Protein AF-0000000084991051 (afdb_homodimer)

pLDDT: mean 93.91, std 13.19, range [33.31, 98.94]

Organism: Thermoproteus tenax (strain ATCC 35583 / DSM 2078 / JCM 9277 / NBRC 100435 / Kra 1) (NCBI:txid768679)

Solvent-accessible surface area (backbone atoms only — not comparable to full-atom values): 22513 Å² total; per-residue (Å²): 96,40,31,24,34,17,31,16,27,30,29,51,20,26,82,34,38,55,41,51,52,26,28,54,52,11,40,52,47,30,50,55,46,16,62,75,68,70,26,50,62,52,76,53,41,42,68,21,35,40,66,46,38,60,89,34,76,77,24,26,37,24,56,55,68,53,34,47,55,41,52,47,30,48,51,55,21,44,50,75,74,22,69,28,41,37,34,27,29,34,35,77,73,41,43,68,59,42,45,52,50,27,49,54,47,20,74,73,73,42,77,36,50,45,65,41,51,49,71,80,50,39,92,67,65,30,43,47,10,21,51,46,50,7,35,40,37,47,74,70,48,74,66,73,44,78,67,88,57,72,47,74,25,49,54,53,87,45,53,89,80,40,41,43,70,81,44,19,91,64,50,27,23,19,43,29,35,58,89,61,48,34,46,67,58,7,42,54,49,47,51,41,26,48,52,47,50,44,51,53,49,49,52,50,54,54,55,34,51,54,48,50,52,42,49,52,52,46,52,53,51,55,55,56,59,63,74,99,95,40,32,24,35,16,32,16,28,29,28,51,21,26,81,33,38,54,39,51,53,26,27,54,52,14,39,52,46,30,49,54,45,16,63,76,69,70,27,48,62,53,77,55,42,41,67,20,36,41,67,47,38,60,90,35,78,78,24,26,38,25,56,56,68,53,35,48,53,43,52,47,31,48,53,55,21,44,51,74,72,21,70,29,41,35,35,27,29,34,35,78,73,41,41,67,59,42,46,52,50,28,49,53,47,20,73,72,75,43,78,35,51,44,65,41,51,50,71,80,50,38,92,67,66,30,43,47,9,21,50,46,51,7,34,42,38,46,75,70,48,74,64,74,43,78,67,89,56,72,48,72,25,49,55,53,86,45,52,87,81,39,42,42,71,80,45,18,91,64,52,27,24,19,42,28,34,58,90,62,46,34,47,68,60,8,41,55,51,46,50,43,25,48,51,45,49,43,50,53,49,50,52,52,55,54,54,36,51,54,48,51,51,45,49,52,50,47,51,51,50,54,56,56,62,62,73,100

Secondary structure (DSSP, 8-state):
-EEEEEE--B--BTBTS-TTHHHHHHHHHHHHHHHHHTPEEPPPB-----GGGTTSTT-BPPPHHHHHHHHHHHHHHHHTT-SEEEEEE--GGGHHHHHHHHHHHHHHH-S-EEEEEGGGSS----BSSHHHHHHHHHTT---SS---S-EEES-GGGTTTS-HHHH-SSS-BEEE-GGG--HHHHHHHHHHHHHHHHHHHHHHHHHHHHHHHHHHHHHHHHHHHHT-/-EEEEEE--B--BTBTS-TTHHHHHHHHHHHHHHHHHTPEEPPPB-----GGGTTSTT-BPPPHHHHHHHHHHHHHHHHTT-SEEEEEE--GGGHHHHHHHHHHHHHHH-S-EEEEEGGGSS----BSSHHHHHHHHHTT---SS---S-EEES-GGGTTTS-HHHH-SSS-BEEE-GGG--HHHHHHHHHHHHHHHHHHHHHHHHHHHHHHHHHHHHHHHHHHHHT-

Radius of gyration: 23.85 Å; Cα contacts (8 Å, |Δi|>4): 937; chains: 2; bounding box: 91×62×49 Å

InterPro domains:
  IPR003785 Creatininase/formamide hydrolase [PF02633] (3-198)
  IPR003785 Creatininase/formamide hydrolase [PTHR35005] (3-206)
  IPR024087 Creatininase-like superfamily [G3DSA:3.40.50.10310] (2-204)
  IPR024087 Creatininase-like superfamily [SSF102215] (3-199)

Nearest PDB structures (foldseek):
  3no4-assembly1_B  TM=7.642E-01  e=1.489E-10  Nostoc punctiforme PCC 73102
  3a6f-assembly1_D  TM=7.897E-01  e=6.319E-10  Pseudomonas putida
  3a6j-assembly1_E  TM=7.795E-01  e=9.213E-10  Pseudomonas putida
  3a6g-assembly1_C  TM=7.690E-01  e=2.518E-09  Pseudomonas putida
  3a6g-assembly1_B  TM=7.651E-01  e=3.671E-09  Pseudomonas putida

Sequence (456 aa):
MDCVIPMGSFEQHGPFLPPTVDTEIATHVAKRIGGSLGARVLEPVWYSCSHEHIDFPPTISVPCETFADYAKAVIKGALKWCERVLVVAGHGGIADIGNAVASQLNYELGPRVLWINIWSLAPVRDHAGSDEASIYLAIGGRMTAVPDKRICEGDVHLMRYLRTSWMSKSGIVGCIDPAEISEERGRSLLETIVYKALEKANTFLTATREIGGAQHNATQVDRVQRVDMDCVIPMGSFEQHGPFLPPTVDTEIATHVAKRIGGSLGARVLEPVWYSCSHEHIDFPPTISVPCETFADYAKAVIKGALKWCERVLVVAGHGGIADIGNAVASQLNYELGPRVLWINIWSLAPVRDHAGSDEASIYLAIGGRMTAVPDKRICEGDVHLMRYLRTSWMSKSGIVGCIDPAEISEERGRSLLETIVYKALEKANTFLTATREIGGAQHNATQVDRVQRVD

Foldseek 3Di:
DEEEEEEEAQADQFDWAHSQLLRLLLQLLSVLLCVVVVHHYDYYHYHEADVLRVVDPPGHHDPHVVRLVVVLVVLVVVVVPHVAYEYRGRYPQCQVSQVVSQVVCCVVPNLRYHYDDLPVQFPDFKGSAQQSQLLCVLSVHGIPDQDPAKDEWAGPVCSNPHRQVVIDPRSIHGMHGNVRHHNVSSVVRSVSSSVSSNVVVVVSVVVRVVVVVVVVVVVVVVVVVVVD/DEEEEEEEAQADQFDWAHSQLLRLLLQLLSVLLCVVVVHHYDYYHYHEADVLRVVDPPGHHDPHVVRLVVVLVVLVVVVVPHVAYEYRGRYPQCQVSQVVSQVVCCVVPNLRYHYDDLPVQFPDFKGSAQQSQLLCVLSVHGIPDQDPAKDEWAGPVCSNPHRQVVIDPRSIHGMHGNVRHHNVSSVVRSVSSSVSSNVVVVVSVVVRVVVVVVVVVVVVVVVVVVVD

Structure (mmCIF, N/CA/C/O backbone):
data_AF-0000000084991051-model_v1
#
loop_
_entity.id
_entity.type
_entity.pdbx_description
1 polymer 'Amidase related protein'
#
loop_
_atom_site.group_PDB
_atom_site.id
_atom_site.type_symbol
_atom_site.label_atom_id
_atom_site.label_alt_id
_atom_site.label_comp_id
_atom_site.label_asym_id
_atom_site.label_entity_id
_atom_site.label_seq_id
_atom_site.pdbx_PDB_ins_code
_atom_site.Cartn_x
_atom_site.Cartn_y
_atom_site.Cartn_z
_atom_site.occupancy
_atom_site.B_iso_or_equiv
_atom_site.auth_seq_id
_atom_site.auth_comp_id
_atom_site.auth_asym_id
_atom_site.auth_atom_id
_atom_site.pdbx_PDB_model_num
ATOM 1 N N . MET A 1 1 ? 22.219 5.344 0.587 1 94 1 MET A N 1
ATOM 2 C CA . MET A 1 1 ? 21.406 4.262 1.113 1 94 1 MET A CA 1
ATOM 3 C C . MET A 1 1 ? 20.516 3.674 0.021 1 94 1 MET A C 1
ATOM 5 O O . MET A 1 1 ? 20.016 4.402 -0.841 1 94 1 MET A O 1
ATOM 9 N N . ASP A 1 2 ? 20.438 2.338 -0.089 1 97.75 2 ASP A N 1
ATOM 10 C CA . ASP A 1 2 ? 19.547 1.679 -1.036 1 97.75 2 ASP A CA 1
ATOM 11 C C . ASP A 1 2 ? 18.188 1.381 -0.398 1 97.75 2 ASP A C 1
ATOM 13 O O . ASP A 1 2 ? 18.078 1.313 0.828 1 97.75 2 ASP A O 1
ATOM 17 N N . CYS A 1 3 ? 17.172 1.351 -1.208 1 98.75 3 CYS A N 1
ATOM 18 C CA . CYS A 1 3 ? 15.828 1.046 -0.719 1 98.75 3 CYS A CA 1
ATOM 19 C C . CYS A 1 3 ? 15.258 -0.18 -1.421 1 98.75 3 CYS A C 1
ATOM 21 O O . CYS A 1 3 ? 15.633 -0.478 -2.559 1 98.75 3 CYS A O 1
ATOM 23 N N . VAL A 1 4 ? 14.438 -0.909 -0.71 1 98.94 4 VAL A N 1
ATOM 24 C CA . VAL A 1 4 ? 13.695 -2.039 -1.25 1 98.94 4 VAL A CA 1
ATOM 25 C C . VAL A 1 4 ? 12.195 -1.775 -1.125 1 98.94 4 VAL A C 1
ATOM 27 O O . VAL A 1 4 ? 11.719 -1.349 -0.07 1 98.94 4 VAL A O 1
ATOM 30 N N . ILE A 1 5 ? 11.461 -1.942 -2.176 1 98.94 5 ILE A N 1
ATOM 31 C CA . ILE A 1 5 ? 10.016 -1.74 -2.158 1 98.94 5 ILE A CA 1
ATOM 32 C C . ILE A 1 5 ? 9.312 -3.039 -2.541 1 98.94 5 ILE A C 1
ATOM 34 O O . ILE A 1 5 ? 9.469 -3.531 -3.66 1 98.94 5 ILE A O 1
ATOM 38 N N . PRO A 1 6 ? 8.508 -3.635 -1.67 1 98.94 6 PRO A N 1
ATOM 39 C CA . PRO A 1 6 ? 7.688 -4.781 -2.066 1 98.94 6 PRO A CA 1
ATOM 40 C C . PRO A 1 6 ? 6.438 -4.371 -2.846 1 98.94 6 PRO A C 1
ATOM 42 O O . PRO A 1 6 ? 5.75 -3.42 -2.459 1 98.94 6 PRO A O 1
ATOM 45 N N . MET A 1 7 ? 6.203 -4.996 -3.943 1 98.94 7 MET A N 1
ATOM 46 C CA . MET A 1 7 ? 4.98 -4.793 -4.719 1 98.94 7 MET A CA 1
ATOM 47 C C . MET A 1 7 ? 4.301 -6.125 -5.02 1 98.94 7 MET A C 1
ATOM 49 O O . MET A 1 7 ? 4.91 -7.016 -5.617 1 98.94 7 MET A O 1
ATOM 53 N N . GLY A 1 8 ? 3.127 -6.277 -4.547 1 98.81 8 GLY A N 1
ATOM 54 C CA . GLY A 1 8 ? 2.334 -7.465 -4.828 1 98.81 8 GLY A CA 1
ATOM 55 C C . GLY A 1 8 ? 1.052 -7.16 -5.578 1 98.81 8 GLY A C 1
ATOM 56 O O . GLY A 1 8 ? 1.057 -6.391 -6.543 1 98.81 8 GLY A O 1
ATOM 57 N N . SER A 1 9 ? 0.025 -7.883 -5.242 1 98.75 9 SER A N 1
ATOM 58 C CA . SER A 1 9 ? -1.324 -7.711 -5.773 1 98.75 9 SER A CA 1
ATOM 59 C C . SER A 1 9 ? -2.377 -8.156 -4.762 1 98.75 9 SER A C 1
ATOM 61 O O . SER A 1 9 ? -2.129 -9.062 -3.959 1 98.75 9 SER A O 1
ATOM 63 N N . PHE A 1 10 ? -3.473 -7.418 -4.711 1 98.88 10 PHE A N 1
ATOM 64 C CA . PHE A 1 10 ? -4.668 -7.891 -4.027 1 98.88 10 PHE A CA 1
ATOM 65 C C . PHE A 1 10 ? -5.574 -8.664 -4.98 1 98.88 10 PHE A C 1
ATOM 67 O O . PHE A 1 10 ? -6.316 -8.062 -5.758 1 98.88 10 PHE A O 1
ATOM 74 N N . GLU A 1 11 ? -5.535 -10.008 -4.934 1 98.75 11 GLU A N 1
ATOM 75 C CA . GLU A 1 11 ? -6.215 -10.82 -5.938 1 98.75 11 GLU A CA 1
ATOM 76 C C . GLU A 1 11 ? -6.574 -12.195 -5.383 1 98.75 11 GLU A C 1
ATOM 78 O O . GLU A 1 11 ? -6.102 -12.578 -4.309 1 98.75 11 GLU A O 1
ATOM 83 N N . GLN A 1 12 ? -7.352 -12.906 -6.172 1 98.5 12 GLN A N 1
ATOM 84 C CA . GLN A 1 12 ? -7.758 -14.258 -5.789 1 98.5 12 GLN A CA 1
ATOM 85 C C . GLN A 1 12 ? -6.559 -15.195 -5.719 1 98.5 12 GLN A C 1
ATOM 87 O O . GLN A 1 12 ? -5.625 -15.078 -6.512 1 98.5 12 GLN A O 1
ATOM 92 N N . HIS A 1 13 ? -6.59 -16.156 -4.766 1 98.44 13 HIS A N 1
ATOM 93 C CA . HIS A 1 13 ? -5.633 -17.25 -4.648 1 98.44 13 HIS A CA 1
ATOM 94 C C . HIS A 1 13 ? -6.328 -18.547 -4.266 1 98.44 13 HIS A C 1
ATOM 96 O O . HIS A 1 13 ? -5.891 -19.25 -3.346 1 98.44 13 HIS A O 1
ATOM 102 N N . GLY A 1 14 ? -7.375 -18.828 -5.07 1 97.94 14 GLY A N 1
ATOM 103 C CA . GLY A 1 14 ? -8.156 -20.031 -4.777 1 97.94 14 GLY A CA 1
ATOM 104 C C . GLY A 1 14 ? -8.867 -19.953 -3.439 1 97.94 14 GLY A C 1
ATOM 105 O O . GLY A 1 14 ? -8.898 -18.906 -2.797 1 97.94 14 GLY A O 1
ATOM 106 N N . PRO A 1 15 ? -9.422 -21.125 -3.045 1 97.25 15 PRO A N 1
ATOM 107 C CA . PRO A 1 15 ? -10.266 -21.125 -1.847 1 97.25 15 PRO A CA 1
ATOM 108 C C . PRO A 1 15 ? -9.453 -21.156 -0.554 1 97.25 15 PRO A C 1
ATOM 110 O O . PRO A 1 15 ? -10.008 -20.969 0.532 1 97.25 15 PRO A O 1
ATOM 113 N N . PHE A 1 16 ? -8.141 -21.266 -0.662 1 98.25 16 PHE A N 1
ATOM 114 C CA . PHE A 1 16 ? -7.438 -21.672 0.548 1 98.25 16 PHE A CA 1
ATOM 115 C C . PHE A 1 16 ? -6.434 -20.609 0.981 1 98.25 16 PHE A C 1
ATOM 117 O O . PHE A 1 16 ? -5.812 -20.734 2.041 1 98.25 16 PHE A O 1
ATOM 124 N N . LEU A 1 17 ? -6.227 -19.594 0.187 1 98.62 17 LEU A N 1
ATOM 125 C CA . LEU A 1 17 ? -5.27 -18.531 0.494 1 98.62 17 LEU A CA 1
ATOM 126 C C . LEU A 1 17 ? -5.938 -17.172 0.432 1 98.62 17 LEU A C 1
ATOM 128 O O . LEU A 1 17 ? -6.887 -16.969 -0.327 1 98.62 17 LEU A O 1
ATOM 132 N N . PRO A 1 18 ? -5.504 -16.219 1.252 1 98.56 18 PRO A N 1
ATOM 133 C CA . PRO A 1 18 ? -6.086 -14.875 1.228 1 98.56 18 PRO A CA 1
ATOM 134 C C . PRO A 1 18 ? -5.66 -14.07 0.002 1 98.56 18 PRO A C 1
ATOM 136 O O . PRO A 1 18 ? -4.691 -14.438 -0.673 1 98.56 18 PRO A O 1
ATOM 139 N N . PRO A 1 19 ? -6.371 -13.039 -0.295 1 98.62 19 PRO A N 1
ATOM 140 C CA . PRO A 1 19 ? -6.035 -12.234 -1.472 1 98.62 19 PRO A CA 1
ATOM 141 C C . PRO A 1 19 ? -4.758 -11.414 -1.284 1 98.62 19 PRO A C 1
ATOM 143 O O . PRO A 1 19 ? -4.309 -10.742 -2.215 1 98.62 19 PRO A O 1
ATOM 146 N N . THR A 1 20 ? -4.109 -11.445 -0.121 1 98.75 20 THR A N 1
ATOM 147 C CA . THR A 1 20 ? -2.971 -10.602 0.224 1 98.75 20 THR A CA 1
ATOM 148 C C . THR A 1 20 ? -1.661 -11.375 0.07 1 98.75 20 THR A C 1
ATOM 150 O O . THR A 1 20 ? -0.581 -10.82 0.29 1 98.75 20 THR A O 1
ATOM 153 N N . VAL A 1 21 ? -1.669 -12.625 -0.319 1 98.62 21 VAL A N 1
ATOM 154 C CA . VAL A 1 21 ? -0.538 -13.539 -0.233 1 98.62 21 VAL A CA 1
ATOM 155 C C . VAL A 1 21 ? 0.633 -13 -1.048 1 98.62 21 VAL A C 1
ATOM 157 O O . VAL A 1 21 ? 1.786 -13.07 -0.617 1 98.62 21 VAL A O 1
ATOM 160 N N . ASP A 1 22 ? 0.361 -12.383 -2.221 1 98.81 22 ASP A N 1
ATOM 161 C CA . ASP A 1 22 ? 1.426 -11.875 -3.08 1 98.81 22 ASP A CA 1
ATOM 162 C C . ASP A 1 22 ? 2.279 -10.844 -2.342 1 98.81 22 ASP A C 1
ATOM 164 O O . ASP A 1 22 ? 3.51 -10.93 -2.346 1 98.81 22 ASP A O 1
ATOM 168 N N . THR A 1 23 ? 1.608 -9.875 -1.76 1 98.94 23 THR A N 1
ATOM 169 C CA . THR A 1 23 ? 2.297 -8.758 -1.131 1 98.94 23 THR A CA 1
ATOM 170 C C . THR A 1 23 ? 2.949 -9.188 0.179 1 98.94 23 THR A C 1
ATOM 172 O O . THR A 1 23 ? 4.027 -8.703 0.531 1 98.94 23 THR A O 1
ATOM 175 N N . GLU A 1 24 ? 2.299 -10.102 0.906 1 98.94 24 GLU A N 1
ATOM 176 C CA . GLU A 1 24 ? 2.883 -10.602 2.146 1 98.94 24 GLU A CA 1
ATOM 177 C C . GLU A 1 24 ? 4.188 -11.352 1.881 1 98.94 24 GLU A C 1
ATOM 179 O O . GLU A 1 24 ? 5.176 -11.156 2.588 1 98.94 24 GLU A O 1
ATOM 184 N N . ILE A 1 25 ? 4.188 -12.188 0.844 1 98.94 25 ILE A N 1
ATOM 185 C CA . ILE A 1 25 ? 5.395 -12.922 0.489 1 98.94 25 ILE A CA 1
ATOM 186 C C . ILE A 1 25 ? 6.465 -11.945 0.001 1 98.94 25 ILE A C 1
ATOM 188 O O . ILE A 1 25 ? 7.625 -12.031 0.417 1 98.94 25 ILE A O 1
ATOM 192 N N . ALA A 1 26 ? 6.098 -11 -0.855 1 98.94 26 ALA A N 1
ATOM 193 C CA . ALA A 1 26 ? 7.035 -9.992 -1.354 1 98.94 26 ALA A CA 1
ATOM 194 C C . ALA A 1 26 ? 7.656 -9.203 -0.207 1 98.94 26 ALA A C 1
ATOM 196 O O . ALA A 1 26 ? 8.852 -8.914 -0.219 1 98.94 26 ALA A O 1
ATOM 197 N N . THR A 1 27 ? 6.832 -8.812 0.735 1 98.94 27 THR A N 1
ATOM 198 C CA . THR A 1 27 ? 7.293 -8.039 1.881 1 98.94 27 THR A CA 1
ATOM 199 C C . THR A 1 27 ? 8.297 -8.836 2.707 1 98.94 27 THR A C 1
ATOM 201 O O . THR A 1 27 ? 9.328 -8.305 3.123 1 98.94 27 THR A O 1
ATOM 204 N N . HIS A 1 28 ? 8 -10.109 2.922 1 98.94 28 HIS A N 1
ATOM 205 C CA . HIS A 1 28 ? 8.922 -10.977 3.654 1 98.94 28 HIS A CA 1
ATOM 206 C C . HIS A 1 28 ? 10.266 -11.07 2.943 1 98.94 28 HIS A C 1
ATOM 208 O O . HIS A 1 28 ? 11.32 -10.914 3.57 1 98.94 28 HIS A O 1
ATOM 214 N N . VAL A 1 29 ? 10.227 -11.305 1.674 1 98.94 29 VAL A N 1
ATOM 215 C CA . VAL A 1 29 ? 11.445 -11.414 0.881 1 98.94 29 VAL A CA 1
ATOM 216 C C . VAL A 1 29 ? 12.203 -10.086 0.915 1 98.94 29 VAL A C 1
ATOM 218 O O . VAL A 1 29 ? 13.422 -10.062 1.073 1 98.94 29 VAL A O 1
ATOM 221 N N . ALA A 1 30 ? 11.516 -8.969 0.75 1 98.94 30 ALA A N 1
ATOM 222 C CA . ALA A 1 30 ? 12.109 -7.641 0.792 1 98.94 30 ALA A CA 1
ATOM 223 C C . ALA A 1 30 ? 12.828 -7.402 2.117 1 98.94 30 ALA A C 1
ATOM 225 O O . ALA A 1 30 ? 13.938 -6.855 2.143 1 98.94 30 ALA A O 1
ATOM 226 N N . LYS A 1 31 ? 12.195 -7.805 3.217 1 98.94 31 LYS A N 1
ATOM 227 C CA . LYS A 1 31 ? 12.797 -7.625 4.535 1 98.94 31 LYS A CA 1
ATOM 228 C C . LYS A 1 31 ? 14.07 -8.445 4.676 1 98.94 31 LYS A C 1
ATOM 230 O O . LYS A 1 31 ? 15.062 -7.977 5.242 1 98.94 31 LYS A O 1
ATOM 235 N N . ARG A 1 32 ? 14.055 -9.672 4.168 1 98.81 32 ARG A N 1
ATOM 236 C CA . ARG A 1 32 ? 15.234 -10.531 4.227 1 98.81 32 ARG A CA 1
ATOM 237 C C . ARG A 1 32 ? 16.375 -9.945 3.404 1 98.81 32 ARG A C 1
ATOM 239 O O . ARG A 1 32 ? 17.516 -9.875 3.877 1 98.81 32 ARG A O 1
ATOM 246 N N . ILE A 1 33 ? 16.078 -9.492 2.217 1 98.38 33 ILE A N 1
ATOM 247 C CA . ILE A 1 33 ? 17.125 -8.977 1.343 1 98.38 33 ILE A CA 1
ATOM 248 C C . ILE A 1 33 ? 17.594 -7.609 1.845 1 98.38 33 ILE A C 1
ATOM 250 O O . ILE A 1 33 ? 18.781 -7.301 1.809 1 98.38 33 ILE A O 1
ATOM 254 N N . GLY A 1 34 ? 16.594 -6.758 2.266 1 98.62 34 GLY A N 1
ATOM 255 C CA . GLY A 1 34 ? 16.953 -5.465 2.834 1 98.62 34 GLY A CA 1
ATOM 256 C C . GLY A 1 34 ? 17.906 -5.578 4.02 1 98.62 34 GLY A C 1
ATOM 257 O O . GLY A 1 34 ? 18.891 -4.844 4.109 1 98.62 34 GLY A O 1
ATOM 258 N N . GLY A 1 35 ? 17.594 -6.516 4.969 1 98.44 35 GLY A N 1
ATOM 259 C CA . GLY A 1 35 ? 18.453 -6.758 6.113 1 98.44 35 GLY A CA 1
ATOM 260 C C . GLY A 1 35 ? 19.859 -7.164 5.727 1 98.44 35 GLY A C 1
ATOM 261 O O . GLY A 1 35 ? 20.828 -6.668 6.293 1 98.44 35 GLY A O 1
ATOM 262 N N . SER A 1 36 ? 20.016 -8.023 4.777 1 98.31 36 SER A N 1
ATOM 263 C CA . SER A 1 36 ? 21.312 -8.523 4.324 1 98.31 36 SER A CA 1
ATOM 264 C C . SER A 1 36 ? 22.125 -7.426 3.643 1 98.31 36 SER A C 1
ATOM 266 O O . SER A 1 36 ? 23.344 -7.406 3.734 1 98.31 36 SER A O 1
ATOM 268 N N . LEU A 1 37 ? 21.438 -6.496 2.967 1 98.06 37 LEU A N 1
ATOM 269 C CA . LEU A 1 37 ? 22.109 -5.484 2.152 1 98.06 37 LEU A CA 1
ATOM 270 C C . LEU A 1 37 ? 22.312 -4.199 2.949 1 98.06 37 LEU A C 1
ATOM 272 O O . LEU A 1 37 ? 23.031 -3.299 2.506 1 98.06 37 LEU A O 1
ATOM 276 N N . GLY A 1 38 ? 21.688 -4.141 4.16 1 98.06 38 GLY A N 1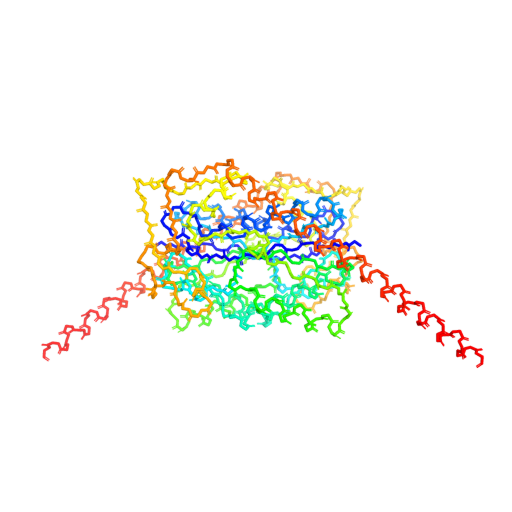
ATOM 277 C CA . GLY A 1 38 ? 21.672 -2.867 4.863 1 98.06 38 GLY A CA 1
ATOM 278 C C . GLY A 1 38 ? 20.812 -1.82 4.176 1 98.06 38 GLY A C 1
ATOM 279 O O . GLY A 1 38 ? 21.109 -0.626 4.238 1 98.06 38 GLY A O 1
ATOM 280 N N . ALA A 1 39 ? 19.812 -2.223 3.375 1 98.5 39 ALA A N 1
ATOM 281 C CA . ALA A 1 39 ? 18.922 -1.34 2.639 1 98.5 39 ALA A CA 1
ATOM 282 C C . ALA A 1 39 ? 17.641 -1.065 3.436 1 98.5 39 ALA A C 1
ATOM 284 O O . ALA A 1 39 ? 17.219 -1.896 4.242 1 98.5 39 ALA A O 1
ATOM 285 N N . ARG A 1 40 ? 17.031 0.082 3.244 1 98.44 40 ARG A N 1
ATOM 286 C CA . ARG A 1 40 ? 15.766 0.422 3.877 1 98.44 40 ARG A CA 1
ATOM 287 C C . ARG A 1 40 ? 14.594 -0.21 3.131 1 98.44 40 ARG A C 1
ATOM 289 O O . ARG A 1 40 ? 14.453 -0.035 1.919 1 98.44 40 ARG A O 1
ATOM 296 N N . VAL A 1 41 ? 13.812 -0.958 3.859 1 98.88 41 VAL A N 1
ATOM 297 C CA . VAL A 1 41 ? 12.609 -1.53 3.268 1 98.88 41 VAL A CA 1
ATOM 298 C C . VAL A 1 41 ? 11.445 -0.55 3.41 1 98.88 41 VAL A C 1
ATOM 300 O O . VAL A 1 41 ? 11.117 -0.125 4.52 1 98.88 41 VAL A O 1
ATOM 303 N N . LEU A 1 42 ? 10.898 -0.165 2.318 1 98.88 42 LEU A N 1
ATOM 304 C CA . LEU A 1 42 ? 9.789 0.782 2.297 1 98.88 42 LEU A CA 1
ATOM 305 C C . LEU A 1 42 ? 8.453 0.052 2.332 1 98.88 42 LEU A C 1
ATOM 307 O O . LEU A 1 42 ? 8.414 -1.181 2.352 1 98.88 42 LEU A O 1
ATOM 311 N N . GLU A 1 43 ? 7.375 0.785 2.451 1 98.94 43 GLU A N 1
ATOM 312 C CA . GLU A 1 43 ? 6.031 0.233 2.578 1 98.94 43 GLU A CA 1
ATOM 313 C C . GLU A 1 43 ? 5.574 -0.415 1.274 1 98.94 43 GLU A C 1
ATOM 315 O O . GLU A 1 43 ? 6 -0.01 0.191 1 98.94 43 GLU A O 1
ATOM 320 N N . PRO A 1 44 ? 4.699 -1.36 1.292 1 98.94 44 PRO A N 1
ATOM 321 C CA . PRO A 1 44 ? 4.344 -2.141 0.104 1 98.94 44 PRO A CA 1
ATOM 322 C C . PRO A 1 44 ? 3.275 -1.462 -0.749 1 98.94 44 PRO A C 1
ATOM 324 O O . PRO A 1 44 ? 2.588 -0.553 -0.275 1 98.94 44 PRO A O 1
ATOM 327 N N . VAL A 1 45 ? 3.242 -1.837 -1.989 1 98.94 45 VAL A N 1
ATOM 328 C CA . VAL A 1 45 ? 2.115 -1.573 -2.877 1 98.94 45 VAL A CA 1
ATOM 329 C C . VAL A 1 45 ? 1.23 -2.814 -2.973 1 98.94 45 VAL A C 1
ATOM 331 O O . VAL A 1 45 ? 1.68 -3.871 -3.422 1 98.94 45 VAL A O 1
ATOM 334 N N . TRP A 1 46 ? -0.023 -2.701 -2.602 1 98.94 46 TRP A N 1
ATOM 335 C CA . TRP A 1 46 ? -0.892 -3.855 -2.402 1 98.94 46 TRP A CA 1
ATOM 336 C C . TRP A 1 46 ? -1.732 -4.125 -3.645 1 98.94 46 TRP A C 1
ATOM 338 O O . TRP A 1 46 ? -2.26 -5.227 -3.818 1 98.94 46 TRP A O 1
ATOM 348 N N . TYR A 1 47 ? -1.987 -3.068 -4.422 1 98.94 47 TYR A N 1
ATOM 349 C CA . TYR A 1 47 ? -2.879 -3.168 -5.574 1 98.94 47 TYR A CA 1
ATOM 350 C C . TYR A 1 47 ? -2.117 -2.938 -6.875 1 98.94 47 TYR A C 1
ATOM 352 O O . TYR A 1 47 ? -1.493 -1.891 -7.059 1 98.94 47 TYR A O 1
ATOM 360 N N . SER A 1 48 ? -2.082 -3.893 -7.672 1 98.81 48 SER A N 1
ATOM 361 C CA . SER A 1 48 ? -1.372 -3.828 -8.945 1 98.81 48 SER A CA 1
ATOM 362 C C . SER A 1 48 ? -2.189 -4.461 -10.07 1 98.81 48 SER A C 1
ATOM 364 O O . SER A 1 48 ? -3.408 -4.605 -9.945 1 98.81 48 SER A O 1
ATOM 366 N N . CYS A 1 49 ? -1.54 -4.691 -11.258 1 98.06 49 CYS A N 1
ATOM 367 C CA . CYS A 1 49 ? -2.213 -5.262 -12.422 1 98.06 49 CYS A CA 1
ATOM 368 C C . CYS A 1 49 ? -2.406 -6.766 -12.258 1 98.06 49 CYS A C 1
ATOM 370 O O . CYS A 1 49 ? -1.432 -7.512 -12.141 1 98.06 49 CYS A O 1
ATOM 372 N N . SER A 1 50 ? -3.605 -7.238 -12.18 1 98.25 50 SER A N 1
ATOM 373 C CA . SER A 1 50 ? -3.916 -8.664 -12.055 1 98.25 50 SER A CA 1
ATOM 374 C C . SER A 1 50 ? -5.203 -9.008 -12.797 1 98.25 50 SER A C 1
ATOM 376 O O . SER A 1 50 ? -6.039 -9.75 -12.281 1 98.25 50 SER A O 1
ATOM 378 N N . HIS A 1 51 ? -5.371 -8.422 -13.969 1 97 51 HIS A N 1
ATOM 379 C CA . HIS A 1 51 ? -6.598 -8.578 -14.734 1 97 51 HIS A CA 1
ATOM 380 C C . HIS A 1 51 ? -6.84 -10.039 -15.109 1 97 51 HIS A C 1
ATOM 382 O O . HIS A 1 51 ? -7.98 -10.445 -15.344 1 97 51 HIS A O 1
ATOM 388 N N . GLU A 1 52 ? -5.785 -10.891 -15.18 1 97.75 52 GLU A N 1
ATOM 389 C CA . GLU A 1 52 ? -5.945 -12.32 -15.453 1 97.75 52 GLU A CA 1
ATOM 390 C C . GLU A 1 52 ? -6.793 -12.992 -14.383 1 97.75 52 GLU A C 1
ATOM 392 O O . GLU A 1 52 ? -7.32 -14.086 -14.594 1 97.75 52 GLU A O 1
ATOM 397 N N . HIS A 1 53 ? -6.969 -12.32 -13.234 1 98.31 53 HIS A N 1
ATOM 398 C CA . HIS A 1 53 ? -7.703 -12.906 -12.117 1 98.31 53 HIS A CA 1
ATOM 399 C C . HIS A 1 53 ? -9.039 -12.203 -11.914 1 98.31 53 HIS A C 1
ATOM 401 O O . HIS A 1 53 ? -9.742 -12.469 -10.93 1 98.31 53 HIS A O 1
ATOM 407 N N . ILE A 1 54 ? -9.445 -11.359 -12.844 1 97.12 54 ILE A N 1
ATOM 408 C CA . ILE A 1 54 ? -10.5 -10.367 -12.641 1 97.12 54 ILE A CA 1
ATOM 409 C C . ILE A 1 54 ? -11.836 -11.078 -12.422 1 97.12 54 ILE A C 1
ATOM 411 O O . ILE A 1 54 ? -12.758 -10.508 -11.844 1 97.12 54 ILE A O 1
ATOM 415 N N . ASP A 1 55 ? -12.008 -12.312 -12.82 1 97.56 55 ASP A N 1
ATOM 416 C CA . ASP A 1 55 ? -13.273 -13.039 -12.781 1 97.56 55 ASP A CA 1
ATOM 417 C C . ASP A 1 55 ? -13.5 -13.664 -11.414 1 97.56 55 ASP A C 1
ATOM 419 O O . ASP A 1 55 ? -14.562 -14.234 -11.156 1 97.56 55 ASP A O 1
ATOM 423 N N . PHE A 1 56 ? -12.516 -13.531 -10.5 1 98.19 56 PHE A N 1
ATOM 424 C CA . PHE A 1 56 ? -12.594 -14.148 -9.18 1 98.19 56 PHE A CA 1
ATOM 425 C C . PHE A 1 56 ? -12.531 -13.086 -8.086 1 98.19 56 PHE A C 1
ATOM 427 O O . PHE A 1 56 ? -11.508 -12.414 -7.926 1 98.19 56 PHE A O 1
ATOM 434 N N . PRO A 1 57 ? -13.57 -12.992 -7.316 1 96.31 57 PRO A N 1
ATOM 435 C CA . PRO A 1 57 ? -13.453 -12.172 -6.105 1 96.31 57 PRO A CA 1
ATOM 436 C C . PRO A 1 57 ? -12.5 -12.789 -5.078 1 96.31 57 PRO A C 1
ATOM 438 O O . PRO A 1 57 ? -12.289 -14 -5.074 1 96.31 57 PRO A O 1
ATOM 441 N N . PRO A 1 58 ? -11.859 -11.859 -4.219 1 98 58 PRO A N 1
ATOM 442 C CA . PRO A 1 58 ? -12.055 -10.406 -4.184 1 98 58 PRO A CA 1
ATOM 443 C C . PRO A 1 58 ? -10.945 -9.656 -4.914 1 98 58 PRO A C 1
ATOM 445 O O . PRO A 1 58 ? -10.414 -8.672 -4.391 1 98 58 PRO A O 1
ATOM 448 N N . THR A 1 59 ? -10.68 -10.031 -6.16 1 98.75 59 THR A N 1
ATOM 449 C CA . THR A 1 59 ? -9.594 -9.438 -6.938 1 98.75 59 THR A CA 1
ATOM 450 C C . THR A 1 59 ? -9.836 -7.945 -7.145 1 98.75 59 THR A C 1
ATOM 452 O O . THR A 1 59 ? -10.93 -7.539 -7.543 1 98.75 59 THR A O 1
ATOM 455 N N . ILE A 1 60 ? -8.891 -7.137 -6.773 1 98.81 60 ILE A N 1
ATOM 456 C CA . ILE A 1 60 ? -8.82 -5.719 -7.109 1 98.81 60 ILE A CA 1
ATOM 457 C C . ILE A 1 60 ? -7.68 -5.473 -8.086 1 98.81 60 ILE A C 1
ATOM 459 O O . ILE A 1 60 ? -6.52 -5.371 -7.684 1 98.81 60 ILE A O 1
ATOM 463 N N . SER A 1 61 ? -8.039 -5.367 -9.383 1 98.62 61 SER A N 1
ATOM 464 C CA . SER A 1 61 ? -7.035 -5.195 -10.43 1 98.62 61 SER A CA 1
ATOM 465 C C . SER A 1 61 ? -6.965 -3.742 -10.891 1 98.62 61 SER A C 1
ATOM 467 O O . SER A 1 61 ? -7.996 -3.117 -11.148 1 98.62 61 SER A O 1
ATOM 469 N N . VAL A 1 62 ? -5.809 -3.215 -10.914 1 98.75 62 VAL A N 1
ATOM 470 C CA . VAL A 1 62 ? -5.531 -1.907 -11.5 1 98.75 62 VAL A CA 1
ATOM 471 C C . VAL A 1 62 ? -5.121 -2.074 -12.969 1 98.75 62 VAL A C 1
ATOM 473 O O . VAL A 1 62 ? -4.352 -2.977 -13.305 1 98.75 62 VAL A O 1
ATOM 476 N N . PRO A 1 63 ? -5.684 -1.207 -13.891 1 98.44 63 PRO A N 1
ATOM 477 C CA . PRO A 1 63 ? -5.16 -1.282 -15.258 1 98.44 63 PRO A CA 1
ATOM 478 C C . PRO A 1 63 ? -3.639 -1.177 -15.312 1 98.44 63 PRO A C 1
ATOM 480 O O . PRO A 1 63 ? -3.047 -0.35 -14.609 1 98.44 63 PRO A O 1
ATOM 483 N N . CYS A 1 64 ? -3.014 -2.002 -16.172 1 97.88 64 CYS A N 1
ATOM 484 C CA . CYS A 1 64 ? -1.562 -2.146 -16.156 1 97.88 64 CYS A CA 1
ATOM 485 C C . CYS A 1 64 ? -0.876 -0.822 -16.469 1 97.88 64 CYS A C 1
ATOM 487 O O . CYS A 1 64 ? 0.17 -0.509 -15.891 1 97.88 64 CYS A O 1
ATOM 489 N N . GLU A 1 65 ? -1.447 -0.067 -17.375 1 97.88 65 GLU A N 1
ATOM 490 C CA . GLU A 1 65 ? -0.858 1.227 -17.719 1 97.88 65 GLU A CA 1
ATOM 491 C C . GLU A 1 65 ? -0.925 2.186 -16.531 1 97.88 65 GLU A C 1
ATOM 493 O O . GLU A 1 65 ? 0.027 2.924 -16.266 1 97.88 65 GLU A O 1
ATOM 498 N N . THR A 1 66 ? -2.102 2.215 -15.852 1 98.75 66 THR A N 1
ATOM 499 C CA . THR A 1 66 ? -2.266 3.021 -14.648 1 98.75 66 THR A CA 1
ATOM 500 C C . THR A 1 66 ? -1.272 2.596 -13.57 1 98.75 66 THR A C 1
ATOM 502 O O . THR A 1 66 ? -0.628 3.439 -12.945 1 98.75 66 THR A O 1
ATOM 505 N N . PHE A 1 67 ? -1.12 1.263 -13.43 1 98.88 67 PHE A N 1
ATOM 506 C CA . PHE A 1 67 ? -0.16 0.743 -12.469 1 98.88 67 PHE A CA 1
ATOM 507 C C . PHE A 1 67 ? 1.26 1.152 -12.836 1 98.88 67 PHE A C 1
ATOM 509 O O . PHE A 1 67 ? 2.043 1.554 -11.977 1 98.88 67 PHE A O 1
ATOM 516 N N . ALA A 1 68 ? 1.562 1.04 -14.086 1 98.75 68 ALA A N 1
ATOM 517 C CA . ALA A 1 68 ? 2.9 1.401 -14.547 1 98.75 68 ALA A CA 1
ATOM 518 C C . ALA A 1 68 ? 3.234 2.846 -14.188 1 98.75 68 ALA A C 1
ATOM 520 O O . ALA A 1 68 ? 4.32 3.131 -13.68 1 98.75 68 ALA A O 1
ATOM 521 N N . ASP A 1 69 ? 2.324 3.756 -14.445 1 98.75 69 ASP A N 1
ATOM 522 C CA . ASP A 1 69 ? 2.535 5.164 -14.133 1 98.75 69 ASP A CA 1
ATOM 523 C C . ASP A 1 69 ? 2.689 5.379 -12.625 1 98.75 69 ASP A C 1
ATOM 525 O O . ASP A 1 69 ? 3.535 6.156 -12.188 1 98.75 69 ASP A O 1
ATOM 529 N N . TYR A 1 70 ? 1.896 4.699 -11.867 1 98.88 70 TYR A N 1
ATOM 530 C CA . TYR A 1 70 ? 1.947 4.793 -10.414 1 98.88 70 TYR A CA 1
ATOM 531 C C . TYR A 1 70 ? 3.266 4.246 -9.875 1 98.88 70 TYR A C 1
ATOM 533 O O . TYR A 1 70 ? 3.941 4.902 -9.086 1 98.88 70 TYR A O 1
ATOM 541 N N . ALA A 1 71 ? 3.633 3.029 -10.352 1 98.88 71 ALA A N 1
ATOM 542 C CA . ALA A 1 71 ? 4.895 2.416 -9.938 1 98.88 71 ALA A CA 1
ATOM 543 C C . ALA A 1 71 ? 6.078 3.303 -10.305 1 98.88 71 ALA A C 1
ATOM 545 O O . ALA A 1 71 ? 6.996 3.482 -9.5 1 98.88 71 ALA A O 1
ATOM 546 N N . LYS A 1 72 ? 6.02 3.84 -11.484 1 98.75 72 LYS A N 1
ATOM 547 C CA . LYS A 1 72 ? 7.07 4.746 -11.938 1 98.75 72 LYS A CA 1
ATOM 548 C C . LYS A 1 72 ? 7.203 5.945 -11 1 98.75 72 LYS A C 1
ATOM 550 O O . LYS A 1 72 ? 8.312 6.316 -10.617 1 98.75 72 LYS A O 1
ATOM 555 N N . ALA A 1 73 ? 6.102 6.535 -10.648 1 98.75 73 ALA A N 1
ATOM 556 C CA . ALA A 1 73 ? 6.102 7.707 -9.773 1 98.75 73 ALA A CA 1
ATOM 557 C C . ALA A 1 73 ? 6.656 7.363 -8.398 1 98.75 73 ALA A C 1
ATOM 559 O O . ALA A 1 73 ? 7.441 8.125 -7.824 1 98.75 73 ALA A O 1
ATOM 560 N N . VAL A 1 74 ? 6.258 6.23 -7.844 1 98.94 74 VAL A N 1
ATOM 561 C CA . VAL A 1 74 ? 6.719 5.789 -6.531 1 98.94 74 VAL A CA 1
ATOM 562 C C . VAL A 1 74 ? 8.227 5.562 -6.562 1 98.94 74 VAL A C 1
ATOM 564 O O . VAL A 1 74 ? 8.953 6.031 -5.684 1 98.94 74 VAL A O 1
ATOM 567 N N . ILE A 1 75 ? 8.688 4.859 -7.59 1 98.88 75 ILE A N 1
ATOM 568 C CA . ILE A 1 75 ? 10.109 4.547 -7.719 1 98.88 75 ILE A CA 1
ATOM 569 C C . ILE A 1 75 ? 10.906 5.84 -7.887 1 98.88 75 ILE A C 1
ATOM 571 O O . ILE A 1 75 ? 11.914 6.047 -7.207 1 98.88 75 ILE A O 1
ATOM 575 N N . LYS A 1 76 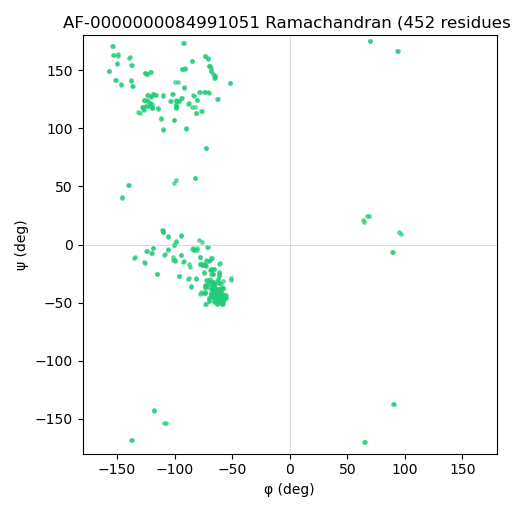? 10.453 6.742 -8.734 1 98.31 76 LYS A N 1
ATOM 576 C CA . LYS A 1 76 ? 11.125 8.023 -8.938 1 98.31 76 LYS A CA 1
ATOM 577 C C . LYS A 1 76 ? 11.164 8.836 -7.648 1 98.31 76 LYS A C 1
ATOM 579 O O . LYS A 1 76 ? 12.164 9.492 -7.355 1 98.31 76 LYS A O 1
ATOM 584 N N . GLY A 1 77 ? 10.023 8.789 -6.949 1 98.25 77 GLY A N 1
ATOM 585 C CA . GLY A 1 77 ? 9.984 9.469 -5.66 1 98.25 77 GLY A CA 1
ATOM 586 C C . GLY A 1 77 ? 11.016 8.938 -4.684 1 98.25 77 GLY A C 1
ATOM 587 O O . GLY A 1 77 ? 11.688 9.719 -3.998 1 98.25 77 GLY A O 1
ATOM 588 N N . ALA A 1 78 ? 11.172 7.648 -4.633 1 98.62 78 ALA A N 1
ATOM 589 C CA . ALA A 1 78 ? 12.141 7.02 -3.74 1 98.62 78 ALA A CA 1
ATOM 590 C C . ALA A 1 78 ? 13.57 7.355 -4.16 1 98.62 78 ALA A C 1
ATOM 592 O O . ALA A 1 78 ? 14.438 7.555 -3.312 1 98.62 78 ALA A O 1
ATOM 593 N N . LEU A 1 79 ? 13.797 7.477 -5.426 1 98 79 LEU A N 1
ATOM 594 C CA . LEU A 1 79 ? 15.133 7.715 -5.965 1 98 79 LEU A CA 1
ATOM 595 C C . LEU A 1 79 ? 15.617 9.117 -5.617 1 98 79 LEU A C 1
ATOM 597 O O . LEU A 1 79 ? 16.797 9.422 -5.77 1 98 79 LEU A O 1
ATOM 601 N N . LYS A 1 80 ? 14.734 9.984 -5.168 1 96.88 80 LYS A N 1
ATOM 602 C CA . LYS A 1 80 ? 15.141 11.328 -4.762 1 96.88 80 LYS A CA 1
ATOM 603 C C . LYS A 1 80 ? 15.992 11.281 -3.498 1 96.88 80 LYS A C 1
ATOM 605 O O . LYS A 1 80 ? 16.766 12.203 -3.234 1 96.88 80 LYS A O 1
ATOM 610 N N . TRP A 1 81 ? 15.859 10.203 -2.73 1 96.19 81 TRP A N 1
ATOM 611 C CA . TRP A 1 81 ? 16.625 10.172 -1.488 1 96.19 81 TRP A CA 1
ATOM 612 C C . TRP A 1 81 ? 17.297 8.812 -1.293 1 96.19 81 TRP A C 1
ATOM 614 O O . TRP A 1 81 ? 18.094 8.633 -0.373 1 96.19 81 TRP A O 1
ATOM 624 N N . CYS A 1 82 ? 16.953 7.766 -2.08 1 97.56 82 CYS A N 1
ATOM 625 C CA . CYS A 1 82 ? 17.656 6.492 -2.141 1 97.56 82 CYS A CA 1
ATOM 626 C C . CYS A 1 82 ? 18.625 6.457 -3.318 1 97.56 82 CYS A C 1
ATOM 628 O O . CYS A 1 82 ? 18.312 6.965 -4.398 1 97.56 82 CYS A O 1
ATOM 630 N N . GLU A 1 83 ? 19.781 5.898 -3.109 1 96.56 83 GLU A N 1
ATOM 631 C CA . GLU A 1 83 ? 20.75 5.781 -4.195 1 96.56 83 GLU A CA 1
ATOM 632 C C . GLU A 1 83 ? 20.234 4.832 -5.281 1 96.56 83 GLU A C 1
ATOM 634 O O . GLU A 1 83 ? 20.391 5.109 -6.473 1 96.56 83 GLU A O 1
ATOM 639 N N . ARG A 1 84 ? 19.703 3.715 -4.91 1 97.94 84 ARG A N 1
ATOM 640 C CA . ARG A 1 84 ? 19.109 2.703 -5.77 1 97.94 84 ARG A CA 1
ATOM 641 C C . ARG A 1 84 ? 17.812 2.164 -5.152 1 97.94 84 ARG A C 1
ATOM 643 O O . ARG A 1 84 ? 17.625 2.225 -3.936 1 97.94 84 ARG A O 1
ATOM 650 N N . VAL A 1 85 ? 16.984 1.7 -6.027 1 98.75 85 VAL A N 1
ATOM 651 C CA . VAL A 1 85 ? 15.719 1.119 -5.594 1 98.75 85 VAL A CA 1
ATOM 652 C C . VAL A 1 85 ? 15.586 -0.299 -6.145 1 98.75 85 VAL A C 1
ATOM 654 O O . VAL A 1 85 ? 15.648 -0.51 -7.355 1 98.75 85 VAL A O 1
ATOM 657 N N . LEU A 1 86 ? 15.484 -1.269 -5.285 1 98.94 86 LEU A N 1
ATOM 658 C CA . LEU A 1 86 ? 15.156 -2.645 -5.637 1 98.94 86 LEU A CA 1
ATOM 659 C C . LEU A 1 86 ? 13.68 -2.928 -5.387 1 98.94 86 LEU A C 1
ATOM 661 O O . LEU A 1 86 ? 13.203 -2.812 -4.254 1 98.94 86 LEU A O 1
ATOM 665 N N . VAL A 1 87 ? 12.992 -3.238 -6.426 1 98.94 87 VAL A N 1
ATOM 666 C CA . VAL A 1 87 ? 11.594 -3.641 -6.277 1 98.94 87 VAL A CA 1
ATOM 667 C C . VAL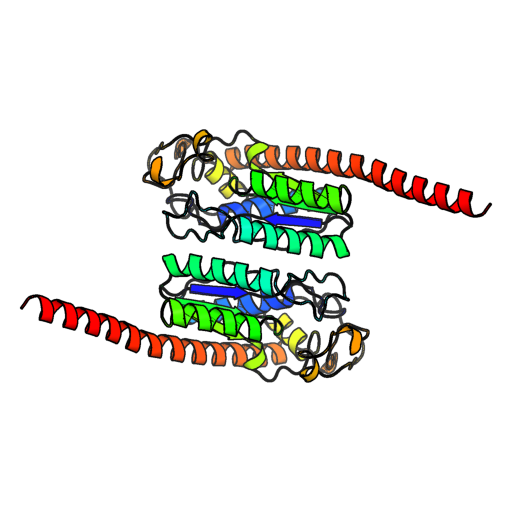 A 1 87 ? 11.508 -5.164 -6.172 1 98.94 87 VAL A C 1
ATOM 669 O O . VAL A 1 87 ? 12.062 -5.883 -7.004 1 98.94 87 VAL A O 1
ATOM 672 N N . VAL A 1 88 ? 10.875 -5.637 -5.133 1 98.94 88 VAL A N 1
ATOM 673 C CA . VAL A 1 88 ? 10.578 -7.059 -4.969 1 98.94 88 VAL A CA 1
ATOM 674 C C . VAL A 1 88 ? 9.125 -7.332 -5.352 1 98.94 88 VAL A C 1
ATOM 676 O O . VAL A 1 88 ? 8.203 -7.004 -4.594 1 98.94 88 VAL A O 1
ATOM 679 N N . ALA A 1 89 ? 8.969 -7.957 -6.477 1 98.88 89 ALA A N 1
ATOM 680 C CA . ALA A 1 89 ? 7.637 -8.188 -7.031 1 98.88 89 ALA A CA 1
ATOM 681 C C . ALA A 1 89 ? 7.125 -9.578 -6.664 1 98.88 89 ALA A C 1
ATOM 683 O O . ALA A 1 89 ? 7.738 -10.586 -7.02 1 98.88 89 ALA A O 1
ATOM 684 N N . GLY A 1 90 ? 5.938 -9.602 -6.008 1 98.62 90 GLY A N 1
ATOM 685 C CA . GLY A 1 90 ? 5.383 -10.859 -5.527 1 98.62 90 GLY A CA 1
ATOM 686 C C . GLY A 1 90 ? 4.211 -11.352 -6.355 1 98.62 90 GLY A C 1
ATOM 687 O O . GLY A 1 90 ? 3.543 -12.312 -5.98 1 98.62 90 GLY A O 1
ATOM 688 N N . HIS A 1 91 ? 3.961 -10.688 -7.434 1 98.38 91 HIS A N 1
ATOM 689 C CA . HIS A 1 91 ? 2.918 -11.086 -8.375 1 98.38 91 HIS A CA 1
ATOM 690 C C . HIS A 1 91 ? 3.482 -11.266 -9.781 1 98.38 91 HIS A C 1
ATOM 692 O O . HIS A 1 91 ? 4.07 -10.336 -10.344 1 98.38 91 HIS A O 1
ATOM 698 N N . GLY A 1 92 ? 3.289 -12.438 -10.344 1 96.69 92 GLY A N 1
ATOM 699 C CA . GLY A 1 92 ? 3.846 -12.734 -11.656 1 96.69 92 GLY A CA 1
ATOM 700 C C . GLY A 1 92 ? 3.307 -11.844 -12.75 1 96.69 92 GLY A C 1
ATOM 701 O O . GLY A 1 92 ? 4.004 -11.555 -13.727 1 96.69 92 GLY A O 1
ATOM 702 N N . GLY A 1 93 ? 2.09 -11.375 -12.625 1 96.19 93 GLY A N 1
ATOM 703 C CA . GLY A 1 93 ? 1.417 -10.594 -13.656 1 96.19 93 GLY A CA 1
ATOM 704 C C . GLY A 1 93 ? 2.027 -9.227 -13.859 1 96.19 93 GLY A C 1
ATOM 705 O O . GLY A 1 93 ? 1.735 -8.555 -14.852 1 96.19 93 GLY A O 1
ATOM 706 N N . ILE A 1 94 ? 2.924 -8.789 -12.945 1 97.69 94 ILE A N 1
ATOM 707 C CA . ILE A 1 94 ? 3.508 -7.457 -13.102 1 97.69 94 ILE A CA 1
ATOM 708 C C . ILE A 1 94 ? 4.984 -7.586 -13.469 1 97.69 94 ILE A C 1
ATOM 710 O O . ILE A 1 94 ? 5.723 -6.598 -13.461 1 97.69 94 ILE A O 1
ATOM 714 N N . ALA A 1 95 ? 5.453 -8.797 -13.836 1 96.56 95 ALA A N 1
ATOM 715 C CA . ALA A 1 95 ? 6.852 -9.016 -14.188 1 96.56 95 ALA A CA 1
ATOM 716 C C . ALA A 1 95 ? 7.242 -8.203 -15.422 1 96.56 95 ALA A C 1
ATOM 718 O O . ALA A 1 95 ? 8.219 -7.453 -15.391 1 96.56 95 ALA A O 1
ATOM 719 N N . ASP A 1 96 ? 6.445 -8.32 -16.516 1 96.5 96 ASP A N 1
ATOM 720 C CA . ASP A 1 96 ? 6.809 -7.691 -17.781 1 96.5 96 ASP A CA 1
ATOM 721 C C . ASP A 1 96 ? 6.695 -6.172 -17.688 1 96.5 96 ASP A C 1
ATOM 723 O O . ASP A 1 96 ? 7.602 -5.449 -18.125 1 96.5 96 ASP A O 1
ATOM 727 N N . ILE A 1 97 ? 5.605 -5.688 -17.125 1 97.75 97 ILE A N 1
ATOM 728 C CA . ILE A 1 97 ? 5.414 -4.242 -17.031 1 97.75 97 ILE A CA 1
ATOM 729 C C . ILE A 1 97 ? 6.441 -3.643 -16.078 1 97.75 97 ILE A C 1
ATOM 731 O O . ILE A 1 97 ? 6.922 -2.529 -16.297 1 97.75 97 ILE A O 1
ATOM 735 N N . GLY A 1 98 ? 6.75 -4.332 -14.977 1 98.31 98 GLY A N 1
ATOM 736 C CA . GLY A 1 98 ? 7.777 -3.891 -14.055 1 98.31 98 GLY A CA 1
ATOM 737 C C . GLY A 1 98 ? 9.156 -3.795 -14.688 1 98.31 98 GLY A C 1
ATOM 738 O O . GLY A 1 98 ? 9.875 -2.82 -14.469 1 98.31 98 GLY A O 1
ATOM 739 N N . ASN A 1 99 ? 9.477 -4.832 -15.484 1 97.69 99 ASN A N 1
ATOM 740 C CA . ASN A 1 99 ? 10.742 -4.805 -16.219 1 97.69 99 ASN A CA 1
ATOM 741 C C . ASN A 1 99 ? 10.82 -3.611 -17.156 1 97.69 99 ASN A C 1
ATOM 743 O O . ASN A 1 99 ? 11.859 -2.955 -17.25 1 97.69 99 ASN A O 1
ATOM 747 N N . ALA A 1 100 ? 9.773 -3.4 -17.844 1 98.19 100 ALA A N 1
ATOM 748 C CA . ALA A 1 100 ? 9.727 -2.273 -18.781 1 98.19 100 ALA A CA 1
ATOM 749 C C . ALA A 1 100 ? 9.898 -0.948 -18.047 1 98.19 100 ALA A C 1
ATOM 751 O O . ALA A 1 100 ? 10.656 -0.08 -18.469 1 98.19 100 ALA A O 1
ATOM 752 N N . VAL A 1 101 ? 9.18 -0.791 -16.906 1 98.44 101 VAL A N 1
ATOM 753 C CA . VAL A 1 101 ? 9.266 0.42 -16.094 1 98.44 101 VAL A CA 1
ATOM 754 C C . VAL A 1 101 ? 10.703 0.628 -15.625 1 98.44 101 VAL A C 1
ATOM 756 O O . VAL A 1 101 ? 11.258 1.718 -15.773 1 98.44 101 VAL A O 1
ATOM 759 N N . ALA A 1 102 ? 11.297 -0.412 -15.078 1 98.38 102 ALA A N 1
ATOM 760 C CA . ALA A 1 102 ? 12.656 -0.335 -14.539 1 98.38 102 ALA A CA 1
ATOM 761 C C . ALA A 1 102 ? 13.656 0.017 -15.633 1 98.38 102 ALA A C 1
ATOM 763 O O . ALA A 1 102 ? 14.516 0.885 -15.438 1 98.38 102 ALA A O 1
ATOM 764 N N . SER A 1 103 ? 13.594 -0.604 -16.781 1 97.75 103 SER A N 1
ATOM 765 C CA . SER A 1 103 ? 14.516 -0.351 -17.875 1 97.75 103 SER A CA 1
ATOM 766 C C . SER A 1 103 ? 14.422 1.093 -18.359 1 97.75 103 SER A C 1
ATOM 768 O O . SER A 1 103 ? 15.445 1.751 -18.578 1 97.75 103 SER A O 1
ATOM 770 N N . GLN A 1 104 ? 13.195 1.527 -18.547 1 97.62 104 GLN A N 1
ATOM 771 C CA . GLN A 1 104 ? 13.008 2.893 -19.031 1 97.62 104 GLN A CA 1
ATOM 772 C C . GLN A 1 104 ? 13.57 3.904 -18.031 1 97.62 104 GLN A C 1
ATOM 774 O O . GLN A 1 104 ? 14.211 4.879 -18.422 1 97.62 104 GLN A O 1
ATOM 779 N N . LEU A 1 105 ? 13.312 3.676 -16.75 1 97.75 105 LEU A N 1
ATOM 780 C CA . LEU A 1 105 ? 13.859 4.555 -15.727 1 97.75 105 LEU A CA 1
ATOM 781 C C . LEU A 1 105 ? 15.383 4.52 -15.734 1 97.75 105 LEU A C 1
ATOM 783 O O . LEU A 1 105 ? 16.031 5.559 -15.586 1 97.75 105 LEU A O 1
ATOM 787 N N . ASN A 1 106 ? 15.93 3.324 -15.891 1 96.38 106 ASN A N 1
ATOM 788 C CA . ASN A 1 106 ? 17.391 3.182 -15.922 1 96.38 106 ASN A CA 1
ATOM 789 C C . ASN A 1 106 ? 18 3.91 -17.125 1 96.38 106 ASN A C 1
ATOM 791 O O . ASN A 1 106 ? 19.062 4.516 -17 1 96.38 106 ASN A O 1
ATOM 795 N N . TYR A 1 107 ? 17.359 3.883 -18.266 1 95.69 107 TYR A N 1
ATOM 796 C CA . TYR A 1 107 ? 17.828 4.594 -19.438 1 95.69 107 TYR A CA 1
ATOM 797 C C . TYR A 1 107 ? 17.812 6.102 -19.219 1 95.69 107 TYR A C 1
ATOM 799 O O . TYR A 1 107 ? 18.656 6.824 -19.734 1 95.69 107 TYR A O 1
ATOM 807 N N . GLU A 1 108 ? 16.828 6.484 -18.453 1 95.19 108 GLU A N 1
ATOM 808 C CA . GLU A 1 108 ? 16.609 7.918 -18.25 1 95.19 108 GLU A CA 1
ATOM 809 C C . GLU A 1 108 ? 17.484 8.438 -17.109 1 95.19 108 GLU A C 1
ATOM 811 O O . GLU A 1 108 ? 18.016 9.555 -17.188 1 95.19 108 GLU A O 1
ATOM 816 N N . LEU A 1 109 ? 17.703 7.672 -16.078 1 94.12 109 LEU A N 1
ATOM 817 C CA . LEU A 1 109 ? 18.266 8.195 -14.836 1 94.12 109 LEU A CA 1
ATOM 818 C C . LEU A 1 109 ? 19.594 7.52 -14.508 1 94.12 109 LEU A C 1
ATOM 820 O O . LEU A 1 109 ? 20.281 7.914 -13.57 1 94.12 109 LEU A O 1
ATOM 824 N N . GLY A 1 110 ? 20 6.566 -15.297 1 93.06 110 GLY A N 1
ATOM 825 C CA . GLY A 1 110 ? 21.094 5.68 -14.945 1 93.06 110 GLY A CA 1
ATOM 826 C C . GLY A 1 110 ? 20.641 4.395 -14.281 1 93.06 110 GLY A C 1
ATOM 827 O O . GLY A 1 110 ? 19.453 4.246 -13.961 1 93.06 110 GLY A O 1
ATOM 828 N N . PRO A 1 111 ? 21.484 3.41 -14.164 1 94.81 111 PRO A N 1
ATOM 829 C CA . PRO A 1 111 ? 21.141 2.096 -13.625 1 94.81 111 PRO A CA 1
ATOM 830 C C . PRO A 1 111 ? 20.922 2.121 -12.109 1 94.81 111 PRO A C 1
ATOM 832 O O . PRO A 1 111 ? 21.812 1.733 -11.352 1 94.81 111 PRO A O 1
ATOM 835 N N . ARG A 1 112 ? 19.75 2.49 -11.711 1 96.81 112 ARG A N 1
ATOM 836 C CA . ARG A 1 112 ? 19.469 2.707 -10.297 1 96.81 112 ARG A CA 1
ATOM 837 C C . ARG A 1 112 ? 18.281 1.866 -9.844 1 96.81 112 ARG A C 1
ATOM 839 O O . ARG A 1 112 ? 17.953 1.834 -8.656 1 96.81 112 ARG A O 1
ATOM 846 N N . VAL A 1 113 ? 17.641 1.177 -10.82 1 98.69 113 VAL A N 1
ATOM 847 C CA . VAL A 1 113 ? 16.422 0.45 -10.477 1 98.69 113 VAL A CA 1
ATOM 848 C C . VAL A 1 113 ? 16.578 -1.021 -10.859 1 98.69 113 VAL A C 1
ATOM 850 O O . VAL A 1 113 ? 16.938 -1.339 -11.992 1 98.69 113 VAL A O 1
ATOM 853 N N . LEU A 1 114 ? 16.312 -1.906 -9.969 1 98.75 114 LEU A N 1
ATOM 854 C CA . LEU A 1 114 ? 16.266 -3.34 -10.227 1 98.75 114 LEU A CA 1
ATOM 855 C C . LEU A 1 114 ? 14.883 -3.906 -9.883 1 98.75 114 LEU A C 1
ATOM 857 O O . LEU A 1 114 ? 14.391 -3.707 -8.773 1 98.75 114 LEU A O 1
ATOM 861 N N . TRP A 1 115 ? 14.273 -4.488 -10.82 1 98.81 115 TRP A N 1
ATOM 862 C CA . TRP A 1 115 ? 13 -5.168 -10.625 1 98.81 115 TRP A CA 1
ATOM 863 C C . TRP A 1 115 ? 13.203 -6.672 -10.469 1 98.81 115 TRP A C 1
ATOM 865 O O . TRP A 1 115 ? 13.695 -7.332 -11.383 1 98.81 115 TRP A O 1
ATOM 875 N N . ILE A 1 116 ? 12.828 -7.234 -9.312 1 98.81 116 ILE A N 1
ATOM 876 C CA . ILE A 1 116 ? 13.039 -8.648 -9.016 1 98.81 116 ILE A CA 1
ATOM 877 C C . ILE A 1 116 ? 11.688 -9.367 -8.961 1 98.81 116 ILE A C 1
ATOM 879 O O . ILE A 1 116 ? 10.914 -9.18 -8.016 1 98.81 116 ILE A O 1
ATOM 883 N N . ASN A 1 117 ? 11.391 -10.156 -9.922 1 98.38 117 ASN A N 1
ATOM 884 C CA . ASN A 1 117 ? 10.25 -11.07 -9.867 1 98.38 117 ASN A CA 1
ATOM 885 C C . ASN A 1 117 ? 10.586 -12.336 -9.086 1 98.38 117 ASN A C 1
ATOM 887 O O . ASN A 1 117 ? 11.305 -13.211 -9.578 1 98.38 117 ASN A O 1
ATOM 891 N N . ILE A 1 118 ? 10.008 -12.539 -7.992 1 98.56 118 ILE A N 1
ATOM 892 C CA . ILE A 1 118 ? 10.469 -13.578 -7.078 1 98.56 118 ILE A CA 1
ATOM 893 C C . ILE A 1 118 ? 10.078 -14.953 -7.621 1 98.56 118 ILE A C 1
ATOM 895 O O . ILE A 1 118 ? 10.734 -15.953 -7.32 1 98.56 118 ILE A O 1
ATOM 899 N N . TRP A 1 119 ? 9.078 -15.055 -8.438 1 97.44 119 TRP A N 1
ATOM 900 C CA . TRP A 1 119 ? 8.562 -16.344 -8.898 1 97.44 119 TRP A CA 1
ATOM 901 C C . TRP A 1 119 ? 9.453 -16.922 -9.984 1 97.44 119 TRP A C 1
ATOM 903 O O . TRP A 1 119 ? 9.359 -18.109 -10.305 1 97.44 119 TRP A O 1
ATOM 913 N N . SER A 1 120 ? 10.289 -16.109 -10.586 1 96.88 120 SER A N 1
ATOM 914 C CA . SER A 1 120 ? 11.234 -16.578 -11.594 1 96.88 120 SER A CA 1
ATOM 915 C C . SER A 1 120 ? 12.492 -17.156 -10.938 1 96.88 120 SER A C 1
ATOM 917 O O . SER A 1 120 ? 13.336 -17.75 -11.617 1 96.88 120 SER A O 1
ATOM 919 N N . LEU A 1 121 ? 12.617 -17.078 -9.625 1 98.31 121 LEU A N 1
ATOM 920 C CA . LEU A 1 121 ? 13.867 -17.359 -8.93 1 98.31 121 LEU A CA 1
ATOM 921 C C . LEU A 1 121 ? 13.859 -18.781 -8.352 1 98.31 121 LEU A C 1
ATOM 923 O O . LEU A 1 121 ? 14.883 -19.281 -7.895 1 98.31 121 LEU A O 1
ATOM 927 N N . ALA A 1 122 ? 12.719 -19.422 -8.289 1 97.44 122 ALA A N 1
ATOM 928 C CA . ALA A 1 122 ? 12.57 -20.797 -7.809 1 97.44 122 ALA A CA 1
ATOM 929 C C . ALA A 1 122 ? 11.586 -21.562 -8.68 1 97.44 122 ALA A C 1
ATOM 931 O O . ALA A 1 122 ? 10.805 -20.984 -9.43 1 97.44 122 ALA A O 1
ATOM 932 N N . PRO A 1 123 ? 11.648 -22.844 -8.609 1 95.69 123 PRO A N 1
ATOM 933 C CA . PRO A 1 123 ? 10.75 -23.656 -9.445 1 95.69 123 PRO A CA 1
ATOM 934 C C . PRO A 1 123 ? 9.359 -23.812 -8.836 1 95.69 123 PRO A C 1
ATOM 936 O O . PRO A 1 123 ? 8.906 -24.938 -8.609 1 95.69 123 PRO A O 1
ATOM 939 N N . VAL A 1 124 ? 8.688 -22.734 -8.562 1 96.06 124 VAL A N 1
ATOM 940 C CA . VAL A 1 124 ? 7.316 -22.781 -8.078 1 96.06 124 VAL A CA 1
ATOM 941 C C . VAL A 1 124 ? 6.379 -23.219 -9.195 1 96.06 124 VAL A C 1
ATOM 943 O O . VAL A 1 124 ? 6.371 -22.625 -10.273 1 96.06 124 VAL A O 1
ATOM 946 N N . ARG A 1 125 ? 5.504 -24.172 -8.977 1 95.44 125 ARG A N 1
ATOM 947 C CA . ARG A 1 125 ? 4.82 -24.906 -10.039 1 95.44 125 ARG A CA 1
ATOM 948 C C . ARG A 1 125 ? 3.365 -24.453 -10.156 1 95.44 125 ARG A C 1
ATOM 950 O O . ARG A 1 125 ? 2.625 -24.953 -11.008 1 95.44 125 ARG A O 1
ATOM 957 N N . ASP A 1 126 ? 2.912 -23.562 -9.242 1 97.5 126 ASP A N 1
ATOM 958 C CA . ASP A 1 126 ? 1.469 -23.344 -9.195 1 97.5 126 ASP A CA 1
ATOM 959 C C . ASP A 1 126 ? 1.138 -21.938 -8.742 1 97.5 126 ASP A C 1
ATOM 961 O O . ASP A 1 126 ? 2.006 -21.219 -8.234 1 97.5 126 ASP A O 1
ATOM 965 N N . HIS A 1 127 ? -0.011 -21.438 -9.102 1 98.38 127 HIS A N 1
ATOM 966 C CA . HIS A 1 127 ? -0.736 -20.312 -8.492 1 98.38 127 HIS A CA 1
ATOM 967 C C . HIS A 1 127 ? -1.826 -20.812 -7.555 1 98.38 127 HIS A C 1
ATOM 969 O O . HIS A 1 127 ? -2.697 -21.594 -7.957 1 98.38 127 HIS A O 1
ATOM 975 N N . ALA A 1 128 ? -1.774 -20.359 -6.297 1 98.38 128 ALA A N 1
ATOM 976 C CA . ALA A 1 128 ? -2.764 -20.75 -5.293 1 98.38 128 ALA A CA 1
ATOM 977 C C . ALA A 1 128 ? -2.703 -22.25 -5.016 1 98.38 128 ALA A C 1
ATOM 979 O O . ALA A 1 128 ? -3.709 -22.859 -4.648 1 98.38 128 ALA A O 1
ATOM 980 N N . GLY A 1 129 ? -1.613 -22.875 -5.316 1 98.38 129 GLY A N 1
ATOM 981 C CA . GLY A 1 129 ? -1.474 -24.312 -5.152 1 98.38 129 GLY A CA 1
ATOM 982 C C . GLY A 1 129 ? -0.545 -24.703 -4.016 1 98.38 129 GLY A C 1
ATOM 983 O O . GLY A 1 129 ? -0.368 -23.938 -3.064 1 98.38 129 GLY A O 1
ATOM 984 N N . SER A 1 130 ? 0.07 -25.906 -4.125 1 98.5 130 SER A N 1
ATOM 985 C CA . SER A 1 130 ? 0.859 -26.516 -3.057 1 98.5 130 SER A CA 1
ATOM 986 C C . SER A 1 130 ? 2.088 -25.672 -2.734 1 98.5 130 SER A C 1
ATOM 988 O O . SER A 1 130 ? 2.393 -25.422 -1.563 1 98.5 130 SER A O 1
ATOM 990 N N . ASP A 1 131 ? 2.777 -25.219 -3.744 1 98.56 131 ASP A N 1
ATOM 991 C CA . ASP A 1 131 ? 4.027 -24.5 -3.535 1 98.56 131 ASP A CA 1
ATOM 992 C C . ASP A 1 131 ? 3.768 -23.125 -2.924 1 98.56 131 ASP A C 1
ATOM 994 O O . ASP A 1 131 ? 4.418 -22.75 -1.947 1 98.56 131 ASP A O 1
ATOM 998 N N . GLU A 1 132 ? 2.83 -22.375 -3.484 1 98.69 132 GLU A N 1
ATOM 999 C CA . GLU A 1 132 ? 2.533 -21.047 -2.957 1 98.69 132 GLU A CA 1
ATOM 1000 C C . GLU A 1 132 ? 1.971 -21.141 -1.541 1 98.69 132 GLU A C 1
ATOM 1002 O O . GLU A 1 132 ? 2.342 -20.344 -0.673 1 98.69 132 GLU A O 1
ATOM 1007 N N . ALA A 1 133 ? 1.073 -22.094 -1.294 1 98.75 133 ALA A N 1
ATOM 1008 C CA . ALA A 1 133 ? 0.544 -22.297 0.052 1 98.75 133 ALA A CA 1
ATOM 1009 C C . ALA A 1 133 ? 1.664 -22.609 1.038 1 98.75 133 ALA A C 1
ATOM 1011 O O . ALA A 1 133 ? 1.683 -22.094 2.156 1 98.75 133 ALA A O 1
ATOM 1012 N N . SER A 1 134 ? 2.57 -23.422 0.627 1 98.88 134 SER A N 1
ATOM 1013 C CA . SER A 1 134 ? 3.691 -23.812 1.477 1 98.88 134 SER A CA 1
ATOM 1014 C C . SER A 1 134 ? 4.582 -22.625 1.798 1 98.88 134 SER A C 1
ATOM 1016 O O . SER A 1 134 ? 4.996 -22.438 2.945 1 98.88 134 SER A O 1
ATOM 1018 N N . ILE A 1 135 ? 4.902 -21.828 0.78 1 98.88 135 ILE A N 1
ATOM 1019 C CA . ILE A 1 135 ? 5.699 -20.625 0.984 1 98.88 135 ILE A CA 1
ATOM 1020 C C . ILE A 1 135 ? 4.98 -19.688 1.958 1 98.88 135 ILE A C 1
ATOM 1022 O O . ILE A 1 135 ? 5.609 -19.125 2.854 1 98.88 135 ILE A O 1
ATOM 1026 N N . TYR A 1 136 ? 3.66 -19.547 1.776 1 98.88 136 TYR A N 1
ATOM 1027 C CA . TYR A 1 136 ? 2.869 -18.672 2.625 1 98.88 136 TYR A CA 1
ATOM 1028 C C . TYR A 1 136 ? 2.91 -19.125 4.078 1 98.88 136 TYR A C 1
ATOM 1030 O O . TYR A 1 136 ? 3.061 -18.312 4.988 1 98.88 136 TYR A O 1
ATOM 1038 N N . LEU A 1 137 ? 2.855 -20.422 4.312 1 98.75 137 LEU A N 1
ATOM 1039 C CA . LEU A 1 137 ? 2.982 -20.969 5.656 1 98.75 137 LEU A CA 1
ATOM 1040 C C . LEU A 1 137 ? 4.359 -20.672 6.238 1 98.75 137 LEU A C 1
ATOM 1042 O O . LEU A 1 137 ? 4.48 -20.359 7.426 1 98.75 137 LEU A O 1
ATOM 1046 N N . ALA A 1 138 ? 5.348 -20.734 5.438 1 98.81 138 ALA A N 1
ATOM 1047 C CA . ALA A 1 138 ? 6.73 -20.578 5.879 1 98.81 138 ALA A CA 1
ATOM 1048 C C . ALA A 1 138 ? 6.996 -19.156 6.379 1 98.81 138 ALA A C 1
ATOM 1050 O O . ALA A 1 138 ? 7.895 -18.938 7.195 1 98.81 138 ALA A O 1
ATOM 1051 N N . ILE A 1 139 ? 6.219 -18.203 5.902 1 98.81 139 ILE A N 1
ATOM 1052 C CA . ILE A 1 139 ? 6.441 -16.844 6.355 1 98.81 139 ILE A CA 1
ATOM 1053 C C . ILE A 1 139 ? 5.516 -16.531 7.531 1 98.81 139 ILE A C 1
ATOM 1055 O O . ILE A 1 139 ? 5.406 -15.375 7.953 1 98.81 139 ILE A O 1
ATOM 1059 N N . GLY A 1 140 ? 4.84 -17.453 8.055 1 98.5 140 GLY A N 1
ATOM 1060 C CA . GLY A 1 140 ? 3.967 -17.297 9.203 1 98.5 140 GLY A CA 1
ATOM 1061 C C . GLY A 1 140 ? 2.518 -17.047 8.828 1 98.5 140 GLY A C 1
ATOM 1062 O O . GLY A 1 140 ? 1.696 -16.703 9.672 1 98.5 140 GLY A O 1
ATOM 1063 N N . GLY A 1 141 ? 2.199 -17.219 7.523 1 98.5 141 GLY A N 1
ATOM 1064 C CA . GLY A 1 141 ? 0.825 -17.062 7.078 1 98.5 141 GLY A CA 1
ATOM 1065 C C . GLY A 1 141 ? -0.086 -18.172 7.539 1 98.5 141 GLY A C 1
ATOM 1066 O O . GLY A 1 141 ? 0.386 -19.25 7.938 1 98.5 141 GLY A O 1
ATOM 1067 N N . ARG A 1 142 ? -1.384 -17.844 7.512 1 97.69 142 ARG A N 1
ATOM 1068 C CA . ARG A 1 142 ? -2.41 -18.828 7.84 1 97.69 142 ARG A CA 1
ATOM 1069 C C . ARG A 1 142 ? -3.371 -19.031 6.672 1 97.69 142 ARG A C 1
ATOM 1071 O O . ARG A 1 142 ? -3.916 -18.062 6.137 1 97.69 142 ARG A O 1
ATOM 1078 N N . MET A 1 143 ? -3.541 -20.281 6.293 1 97.56 143 MET A N 1
ATOM 1079 C CA . MET A 1 143 ? -4.484 -20.578 5.219 1 97.56 143 MET A CA 1
ATOM 1080 C C . MET A 1 143 ? -5.914 -20.281 5.656 1 97.56 143 MET A C 1
ATOM 1082 O O . MET A 1 143 ? -6.25 -20.422 6.832 1 97.56 143 MET A O 1
ATOM 1086 N N . THR A 1 144 ? -6.738 -19.844 4.723 1 96.88 144 THR A N 1
ATOM 1087 C CA . THR A 1 144 ? -8.133 -19.531 5.012 1 96.88 144 THR A CA 1
ATOM 1088 C C . THR A 1 144 ? -8.945 -20.797 5.242 1 96.88 144 THR A C 1
ATOM 1090 O O . THR A 1 144 ? -9.984 -20.766 5.91 1 96.88 144 THR A O 1
ATOM 1093 N N . ALA A 1 145 ? -8.547 -21.875 4.586 1 95.31 145 ALA A N 1
ATOM 1094 C CA . ALA A 1 145 ? -9.125 -23.203 4.742 1 95.31 145 ALA A CA 1
ATOM 1095 C C . ALA A 1 145 ? -8.109 -24.297 4.406 1 95.31 145 ALA A C 1
ATOM 1097 O O . ALA A 1 145 ? -7.082 -24.016 3.785 1 95.31 145 ALA A O 1
ATOM 1098 N N . VAL A 1 146 ? -8.398 -25.438 4.816 1 93.31 146 VAL A N 1
ATOM 1099 C CA . VAL A 1 146 ? -7.527 -26.578 4.551 1 93.31 146 VAL A CA 1
ATOM 1100 C C . VAL A 1 146 ? -8.125 -27.438 3.438 1 93.31 146 VAL A C 1
ATOM 1102 O O . VAL A 1 146 ? -9.289 -27.844 3.52 1 93.31 146 VAL A O 1
ATOM 1105 N N . PRO A 1 147 ? -7.355 -27.625 2.41 1 96.56 147 PRO A N 1
ATOM 1106 C CA . PRO A 1 147 ? -7.883 -28.516 1.368 1 96.56 147 PRO A CA 1
ATOM 1107 C C . PRO A 1 147 ? -8.047 -29.953 1.844 1 96.56 147 PRO A C 1
ATOM 1109 O O . PRO A 1 147 ? -7.211 -30.453 2.604 1 96.56 147 PRO A O 1
ATOM 1112 N N . ASP A 1 148 ? -9.055 -30.578 1.391 1 95.88 148 ASP A N 1
ATOM 1113 C CA . ASP A 1 148 ? -9.32 -31.953 1.815 1 95.88 148 ASP A CA 1
ATOM 1114 C C . ASP A 1 148 ? -9.055 -32.938 0.682 1 95.88 148 ASP A C 1
ATOM 1116 O O . ASP A 1 148 ? -9.102 -34.156 0.884 1 95.88 148 ASP A O 1
ATOM 1120 N N . LYS A 1 149 ? -8.812 -32.438 -0.519 1 97.44 149 LYS A N 1
ATOM 1121 C CA . LYS A 1 149 ? -8.492 -33.281 -1.672 1 97.44 149 LYS A CA 1
ATOM 1122 C C . LYS A 1 149 ? -7.555 -32.531 -2.635 1 97.44 149 LYS A C 1
ATOM 1124 O O . LYS A 1 149 ? -7.379 -31.328 -2.543 1 97.44 149 LYS A O 1
ATOM 1129 N N . ARG A 1 150 ? -6.992 -33.375 -3.477 1 98.12 150 ARG A N 1
ATOM 1130 C CA . ARG A 1 150 ? -6.141 -32.844 -4.535 1 98.12 150 ARG A CA 1
ATOM 1131 C C . ARG A 1 150 ? -6.973 -32.188 -5.625 1 98.12 150 ARG A C 1
ATOM 1133 O O . ARG A 1 150 ? -8 -32.719 -6.039 1 98.12 150 ARG A O 1
ATOM 1140 N N . ILE A 1 151 ? -6.637 -30.984 -6.047 1 98.31 151 ILE A N 1
ATOM 1141 C CA . ILE A 1 151 ? -7.262 -30.266 -7.148 1 98.31 151 ILE A CA 1
ATOM 1142 C C . ILE A 1 151 ? -6.191 -29.812 -8.141 1 98.31 151 ILE A C 1
ATOM 1144 O O . ILE A 1 151 ? -5.199 -29.188 -7.754 1 98.31 151 ILE A O 1
ATOM 1148 N N . CYS A 1 152 ? -6.305 -30.172 -9.406 1 98.44 152 CYS A N 1
ATOM 1149 C CA . CYS A 1 152 ? -5.395 -29.75 -10.469 1 98.44 152 CYS A CA 1
ATOM 1150 C C . CYS A 1 152 ? -6.168 -29.125 -11.625 1 98.44 152 CYS A C 1
ATOM 1152 O O . CYS A 1 152 ? -7.051 -29.766 -12.203 1 98.44 152 CYS A O 1
ATOM 1154 N N . GLU A 1 153 ? -5.914 -27.891 -11.812 1 98.5 153 GLU A N 1
ATOM 1155 C CA . GLU A 1 153 ? -6.57 -27.156 -12.898 1 98.5 153 GLU A CA 1
ATOM 1156 C C . GLU A 1 153 ? -5.578 -26.281 -13.648 1 98.5 153 GLU A C 1
ATOM 1158 O O . GLU A 1 153 ? -4.715 -25.641 -13.039 1 98.5 153 GLU A O 1
ATOM 1163 N N . GLY A 1 154 ? -5.645 -26.266 -14.953 1 97.69 154 GLY A N 1
ATOM 1164 C CA . GLY A 1 154 ? -4.91 -25.328 -15.781 1 97.69 154 GLY A CA 1
ATOM 1165 C C . GLY A 1 154 ? -3.412 -25.578 -15.781 1 97.69 154 GLY A C 1
ATOM 1166 O O . GLY A 1 154 ? -2.936 -26.531 -15.156 1 97.69 154 GLY A O 1
ATOM 1167 N N . ASP A 1 155 ? -2.727 -24.828 -16.594 1 96.69 155 ASP A N 1
ATOM 1168 C CA . ASP A 1 155 ? -1.278 -24.828 -16.766 1 96.69 155 ASP A CA 1
ATOM 1169 C C . ASP A 1 155 ? -0.688 -23.438 -16.484 1 96.69 155 ASP A C 1
ATOM 1171 O O . ASP A 1 155 ? -0.954 -22.484 -17.203 1 96.69 155 ASP A O 1
ATOM 1175 N N . VAL A 1 156 ? 0.179 -23.406 -15.492 1 94.44 156 VAL A N 1
ATOM 1176 C CA . VAL A 1 156 ? 0.707 -22.141 -15.008 1 94.44 156 VAL A CA 1
ATOM 1177 C C . VAL A 1 156 ? 1.468 -21.438 -16.125 1 94.44 156 VAL A C 1
ATOM 1179 O O . VAL A 1 156 ? 1.542 -20.203 -16.156 1 94.44 156 VAL A O 1
ATOM 1182 N N . HIS A 1 157 ? 1.999 -22.141 -17.062 1 93.31 157 HIS A N 1
ATOM 1183 C CA . HIS A 1 157 ? 2.795 -21.578 -18.141 1 93.31 157 HIS A CA 1
ATOM 1184 C C . HIS A 1 157 ? 1.917 -20.812 -19.125 1 93.31 157 HIS A C 1
ATOM 1186 O O . HIS A 1 157 ? 2.424 -20.062 -19.969 1 93.31 157 HIS A O 1
ATOM 1192 N N . LEU A 1 158 ? 0.631 -21.016 -19.016 1 95.5 158 LEU A N 1
ATOM 1193 C CA . LEU A 1 158 ? -0.298 -20.391 -19.938 1 95.5 158 LEU A CA 1
ATOM 1194 C C . LEU A 1 158 ? -0.919 -19.141 -19.328 1 95.5 158 LEU A C 1
ATOM 1196 O O . LEU A 1 158 ? -1.672 -18.422 -19.984 1 95.5 158 LEU A O 1
ATOM 1200 N N . MET A 1 159 ? -0.512 -18.781 -18.125 1 94.12 159 MET A N 1
ATOM 1201 C CA . MET A 1 159 ? -1.151 -17.688 -17.406 1 94.12 159 MET A CA 1
ATOM 1202 C C . MET A 1 159 ? -0.749 -16.344 -18 1 94.12 159 MET A C 1
ATOM 1204 O O . MET A 1 159 ? -1.424 -15.336 -17.781 1 94.12 159 MET A O 1
ATOM 1208 N N . ARG A 1 160 ? 0.288 -16.328 -18.766 1 90.06 160 ARG A N 1
ATOM 1209 C CA . ARG A 1 160 ? 0.691 -15.109 -19.438 1 90.06 160 ARG A CA 1
ATOM 1210 C C . ARG A 1 160 ? -0.258 -14.781 -20.594 1 90.06 160 ARG A C 1
ATOM 1212 O O . ARG A 1 160 ? -0.342 -13.625 -21.031 1 90.06 160 ARG A O 1
ATOM 1219 N N . TYR A 1 161 ? -1.006 -15.789 -21.016 1 93.31 161 TYR A N 1
ATOM 1220 C CA . TYR A 1 161 ? -1.811 -15.641 -22.219 1 93.31 161 TYR A CA 1
ATOM 1221 C C . TYR A 1 161 ? -3.297 -15.727 -21.891 1 93.31 161 TYR A C 1
ATOM 1223 O O . TYR A 1 161 ? -4.133 -15.227 -22.656 1 93.31 161 TYR A O 1
ATOM 1231 N N . LEU A 1 162 ? -3.602 -16.406 -20.797 1 96.5 162 LEU A N 1
ATOM 1232 C CA . LEU A 1 162 ? -4.996 -16.75 -20.547 1 96.5 162 LEU A CA 1
ATOM 1233 C C . LEU A 1 162 ? -5.445 -16.219 -19.188 1 96.5 162 LEU A C 1
ATOM 1235 O O . LEU A 1 162 ? -4.676 -16.234 -18.219 1 96.5 162 LEU A O 1
ATOM 1239 N N . ARG A 1 163 ? -6.699 -15.844 -19.094 1 97.31 163 ARG A N 1
ATOM 1240 C CA . ARG A 1 163 ? -7.301 -15.562 -17.797 1 97.31 163 ARG A CA 1
ATOM 1241 C C . ARG A 1 163 ? -7.441 -16.844 -16.969 1 97.31 163 ARG A C 1
ATOM 1243 O O . ARG A 1 163 ? -7.672 -17.922 -17.516 1 97.31 163 ARG A O 1
ATOM 1250 N N . THR A 1 164 ? -7.359 -16.656 -15.75 1 98.5 164 THR A N 1
ATOM 1251 C CA . THR A 1 164 ? -7.445 -17.797 -14.836 1 98.5 164 THR A CA 1
ATOM 1252 C C . THR A 1 164 ? -8.766 -18.547 -15.023 1 98.5 164 THR A C 1
ATOM 1254 O O . THR A 1 164 ? -8.797 -19.766 -15.062 1 98.5 164 THR A O 1
ATOM 1257 N N . SER A 1 165 ? -9.859 -17.812 -15.281 1 98.06 165 SER A N 1
ATOM 1258 C CA . SER A 1 165 ? -11.188 -18.422 -15.383 1 98.06 165 SER A CA 1
ATOM 1259 C C . SER A 1 165 ? -11.297 -19.297 -16.625 1 98.06 165 SER A C 1
ATOM 1261 O O . SER A 1 165 ? -12.195 -20.141 -16.734 1 98.06 165 SER A O 1
ATOM 1263 N N . TRP A 1 166 ? -10.414 -19.047 -17.594 1 98.12 166 TRP A N 1
ATOM 1264 C CA . TRP A 1 166 ? -10.43 -19.859 -18.812 1 98.12 166 TRP A CA 1
ATOM 1265 C C . TRP A 1 166 ? -9.766 -21.203 -18.578 1 98.12 166 TRP A C 1
ATOM 1267 O O . TRP A 1 166 ? -9.945 -22.141 -19.359 1 98.12 166 TRP A O 1
ATOM 1277 N N . MET A 1 167 ? -9.094 -21.359 -17.422 1 97.88 167 MET A N 1
ATOM 1278 C CA . MET A 1 167 ? -8.297 -22.562 -17.219 1 97.88 167 MET A CA 1
ATOM 1279 C C . MET A 1 167 ? -8.688 -23.266 -15.922 1 97.88 167 MET A C 1
ATOM 1281 O O . MET A 1 167 ? -8.328 -24.422 -15.703 1 97.88 167 MET A O 1
ATOM 1285 N N . SER A 1 168 ? -9.367 -22.578 -15.086 1 98.38 168 SER A N 1
ATOM 1286 C CA . SER A 1 168 ? -9.617 -23.094 -13.742 1 98.38 168 SER A CA 1
ATOM 1287 C C . SER A 1 168 ? -10.977 -22.641 -13.227 1 98.38 168 SER A C 1
ATOM 1289 O O . SER A 1 168 ? -11.383 -21.5 -13.414 1 98.38 168 SER A O 1
ATOM 1291 N N . LYS A 1 169 ? -11.688 -23.531 -12.602 1 98.31 169 LYS A N 1
ATOM 1292 C CA . LYS A 1 169 ? -12.953 -23.219 -11.953 1 98.31 169 LYS A CA 1
ATOM 1293 C C . LYS A 1 169 ? -12.734 -22.766 -10.508 1 98.31 169 LYS A C 1
ATOM 1295 O O . LYS A 1 169 ? -13.477 -21.922 -10 1 98.31 169 LYS A O 1
ATOM 1300 N N . SER A 1 170 ? -11.68 -23.25 -9.875 1 97.81 170 SER A N 1
ATOM 1301 C CA . SER A 1 170 ? -11.422 -23 -8.461 1 97.81 170 SER A CA 1
ATOM 1302 C C . SER A 1 170 ? -10.539 -21.766 -8.266 1 97.81 170 SER A C 1
ATOM 1304 O O . SER A 1 170 ? -10.43 -21.25 -7.156 1 97.81 170 SER A O 1
ATOM 1306 N N . GLY A 1 171 ? -9.875 -21.25 -9.328 1 98.44 171 GLY A N 1
ATOM 1307 C CA . GLY A 1 171 ? -8.875 -20.203 -9.211 1 98.44 171 GLY A CA 1
ATOM 1308 C C . GLY A 1 171 ? -7.473 -20.75 -8.984 1 98.44 171 GLY A C 1
ATOM 1309 O O . GLY A 1 171 ? -6.504 -19.984 -8.984 1 98.44 171 GLY A O 1
ATOM 1310 N N . ILE A 1 172 ? -7.391 -22.078 -8.789 1 98.56 172 ILE A N 1
ATOM 1311 C CA . ILE A 1 172 ? -6.098 -22.75 -8.695 1 98.56 172 ILE A CA 1
ATOM 1312 C C . ILE A 1 172 ? -5.559 -23.047 -10.094 1 98.56 172 ILE A C 1
ATOM 1314 O O . ILE A 1 172 ? -6.293 -23.531 -10.953 1 98.56 172 ILE A O 1
ATOM 1318 N N . VAL A 1 173 ? -4.414 -22.688 -10.398 1 98.69 173 VAL A N 1
ATOM 1319 C CA . VAL A 1 173 ? -3.748 -23.109 -11.633 1 98.69 173 VAL A CA 1
ATOM 1320 C C . VAL A 1 173 ? -2.514 -23.938 -11.297 1 98.69 173 VAL A C 1
ATOM 1322 O O . VAL A 1 173 ? -1.622 -23.484 -10.578 1 98.69 173 VAL A O 1
ATOM 1325 N N . GLY A 1 174 ? -2.35 -25.047 -11.828 1 98.31 174 GLY A N 1
ATOM 1326 C CA . GLY A 1 174 ? -1.511 -26.109 -11.305 1 98.31 174 GLY A CA 1
ATOM 1327 C C . GLY A 1 174 ? -2.254 -27.062 -10.383 1 98.31 174 GLY A C 1
ATOM 1328 O O . GLY A 1 174 ? -3.371 -27.484 -10.688 1 98.31 174 GLY A O 1
ATOM 1329 N N . CYS A 1 175 ? -1.511 -27.422 -9.203 1 98.25 175 CYS A N 1
ATOM 1330 C CA . CYS A 1 175 ? -2.174 -28.359 -8.32 1 98.25 175 CYS A CA 1
ATOM 1331 C C . CYS A 1 175 ? -2.01 -27.969 -6.855 1 98.25 175 CYS A C 1
ATOM 1333 O O . CYS A 1 175 ? -0.959 -27.453 -6.465 1 98.25 175 CYS A O 1
ATOM 1335 N N . ILE A 1 176 ? -3.043 -28.156 -6.16 1 98.38 176 ILE A N 1
ATOM 1336 C CA . ILE A 1 176 ? -2.918 -28.203 -4.707 1 98.38 176 ILE A CA 1
ATOM 1337 C C . ILE A 1 176 ? -3.16 -29.625 -4.207 1 98.38 176 ILE A C 1
ATOM 1339 O O . ILE A 1 176 ? -4.113 -30.281 -4.629 1 98.38 176 ILE A O 1
ATOM 1343 N N . ASP A 1 177 ? -2.295 -30.094 -3.467 1 98.25 177 ASP A N 1
ATOM 1344 C CA . ASP A 1 177 ? -2.328 -31.422 -2.855 1 98.25 177 ASP A CA 1
ATOM 1345 C C . ASP A 1 177 ? -2.043 -31.344 -1.357 1 98.25 177 ASP A C 1
ATOM 1347 O O . ASP A 1 177 ? -0.921 -31.031 -0.95 1 98.25 177 ASP A O 1
ATOM 1351 N N . PRO A 1 178 ? -3.055 -31.672 -0.533 1 97.75 178 PRO A N 1
ATOM 1352 C CA . PRO A 1 178 ? -2.854 -31.578 0.916 1 97.75 178 PRO A CA 1
ATOM 1353 C C . PRO A 1 178 ? -1.587 -32.312 1.382 1 97.75 178 PRO A C 1
ATOM 1355 O O . PRO A 1 178 ? -0.931 -31.844 2.324 1 97.75 178 PRO A O 1
ATOM 1358 N N . ALA A 1 179 ? -1.194 -33.281 0.732 1 97.31 179 ALA A N 1
ATOM 1359 C CA . ALA A 1 179 ? -0.029 -34.094 1.115 1 97.31 179 ALA A CA 1
ATOM 1360 C C . ALA A 1 179 ? 1.267 -33.344 0.801 1 97.31 179 ALA A C 1
ATOM 1362 O O . ALA A 1 179 ? 2.33 -33.688 1.325 1 97.31 179 ALA A O 1
ATOM 1363 N N . GLU A 1 180 ? 1.171 -32.344 -0.032 1 97.44 180 GLU A N 1
ATOM 1364 C CA . GLU A 1 180 ? 2.365 -31.641 -0.483 1 97.44 180 GLU A CA 1
ATOM 1365 C C . GLU A 1 180 ? 2.539 -30.312 0.26 1 97.44 180 GLU A C 1
ATOM 1367 O O . GLU A 1 180 ? 3.576 -29.656 0.138 1 97.44 180 GLU A O 1
ATOM 1372 N N . ILE A 1 181 ? 1.601 -29.875 0.987 1 98.25 181 ILE A N 1
ATOM 1373 C CA . ILE A 1 181 ? 1.645 -28.594 1.669 1 98.25 181 ILE A CA 1
ATOM 1374 C C . ILE A 1 181 ? 2.363 -28.734 3.008 1 98.25 181 ILE A C 1
ATOM 1376 O O . ILE A 1 181 ? 1.931 -29.5 3.869 1 98.25 181 ILE A O 1
ATOM 1380 N N . SER A 1 182 ? 3.424 -28.062 3.152 1 97.62 182 SER A N 1
ATOM 1381 C CA . SER A 1 182 ? 4.137 -28.078 4.426 1 97.62 182 SER A CA 1
ATOM 1382 C C . SER A 1 182 ? 5.012 -26.828 4.574 1 97.62 182 SER A C 1
ATOM 1384 O O . SER A 1 182 ? 5.539 -26.312 3.586 1 97.62 182 SER A O 1
ATOM 1386 N N . GLU A 1 183 ? 5.156 -26.438 5.812 1 98.06 183 GLU A N 1
ATOM 1387 C CA . GLU A 1 183 ? 6.043 -25.328 6.109 1 98.06 183 GLU A CA 1
ATOM 1388 C C . GLU A 1 183 ? 7.469 -25.609 5.66 1 98.06 183 GLU A C 1
ATOM 1390 O O . GLU A 1 183 ? 8.172 -24.719 5.195 1 98.06 183 GLU A O 1
ATOM 1395 N N . GLU A 1 184 ? 7.938 -26.844 5.789 1 98.19 184 GLU A N 1
ATOM 1396 C CA . GLU A 1 184 ? 9.281 -27.25 5.398 1 98.19 184 GLU A CA 1
ATOM 1397 C C . GLU A 1 184 ? 9.508 -27.062 3.902 1 98.19 184 GLU A C 1
ATOM 1399 O O . GLU A 1 184 ? 10.531 -26.5 3.488 1 98.19 184 GLU A O 1
ATOM 1404 N N . ARG A 1 185 ? 8.578 -27.531 3.129 1 97.44 185 ARG A N 1
ATOM 1405 C CA . ARG A 1 185 ? 8.641 -27.297 1.688 1 97.44 185 ARG A CA 1
ATOM 1406 C C . ARG A 1 185 ? 8.695 -25.812 1.371 1 97.44 185 ARG A C 1
ATOM 1408 O O . ARG A 1 185 ? 9.508 -25.375 0.551 1 97.44 185 ARG A O 1
ATOM 1415 N N . GLY A 1 186 ? 7.855 -25.016 2.014 1 98.75 186 GLY A N 1
ATOM 1416 C CA . GLY A 1 186 ? 7.824 -23.578 1.834 1 98.75 186 GLY A CA 1
ATOM 1417 C C . GLY A 1 186 ? 9.141 -22.906 2.18 1 98.75 186 GLY A C 1
ATOM 1418 O O . GLY A 1 186 ? 9.602 -22.016 1.462 1 98.75 186 GLY A O 1
ATOM 1419 N N . ARG A 1 187 ? 9.727 -23.328 3.295 1 98.69 187 ARG A N 1
ATOM 1420 C CA . ARG A 1 187 ? 11 -22.766 3.738 1 98.69 187 ARG A CA 1
ATOM 1421 C C . ARG A 1 187 ? 12.094 -23.016 2.713 1 98.69 187 ARG A C 1
ATOM 1423 O O . ARG A 1 187 ? 12.922 -22.141 2.445 1 98.69 187 ARG A O 1
ATOM 1430 N N . SER A 1 188 ? 12.125 -24.203 2.193 1 98.62 188 SER A N 1
ATOM 1431 C CA . SER A 1 188 ? 13.117 -24.547 1.177 1 98.62 188 SER A CA 1
ATOM 1432 C C . SER A 1 188 ? 12.977 -23.656 -0.055 1 98.62 188 SER A C 1
ATOM 1434 O O . SER A 1 188 ? 13.961 -23.125 -0.553 1 98.62 188 SER A O 1
ATOM 1436 N N . LEU A 1 189 ? 11.781 -23.5 -0.555 1 98.81 189 LEU A N 1
ATOM 1437 C CA . LEU A 1 189 ? 11.523 -22.656 -1.715 1 98.81 189 LEU A CA 1
ATOM 1438 C C . LEU A 1 189 ? 11.844 -21.203 -1.405 1 98.81 189 LEU A C 1
ATOM 1440 O O . LEU A 1 189 ? 12.461 -20.516 -2.217 1 98.81 189 LEU A O 1
ATOM 1444 N N . LEU A 1 190 ? 11.445 -20.766 -0.21 1 98.81 190 LEU A N 1
ATOM 1445 C CA . LEU A 1 190 ? 11.672 -19.391 0.224 1 98.81 190 LEU A CA 1
ATOM 1446 C C . LEU A 1 190 ? 13.172 -19.094 0.311 1 98.81 190 LEU A C 1
ATOM 1448 O O . LEU A 1 190 ? 13.617 -18.016 -0.103 1 98.81 190 LEU A O 1
ATOM 1452 N N . GLU A 1 191 ? 13.938 -19.984 0.844 1 98.75 191 GLU A N 1
ATOM 1453 C CA . GLU A 1 191 ? 15.383 -19.797 0.954 1 98.75 191 GLU A CA 1
ATOM 1454 C C . GLU A 1 191 ? 16.031 -19.703 -0.422 1 98.75 191 GLU A C 1
ATOM 1456 O O . GLU A 1 191 ? 16.953 -18.906 -0.619 1 98.75 191 GLU A O 1
ATOM 1461 N N . THR A 1 192 ? 15.555 -20.5 -1.325 1 98.88 192 THR A N 1
ATOM 1462 C CA . THR A 1 192 ? 16.047 -20.406 -2.697 1 98.88 192 THR A CA 1
ATOM 1463 C C . THR A 1 192 ? 15.727 -19.031 -3.287 1 98.88 192 THR A C 1
ATOM 1465 O O . THR A 1 192 ? 16.594 -18.406 -3.9 1 98.88 192 THR A O 1
ATOM 1468 N N . ILE A 1 193 ? 14.516 -18.547 -3.098 1 98.94 193 ILE A N 1
ATOM 1469 C CA . ILE A 1 193 ? 14.078 -17.25 -3.602 1 98.94 193 ILE A CA 1
ATOM 1470 C C . ILE A 1 193 ? 14.953 -16.156 -3.014 1 98.94 193 ILE A C 1
ATOM 1472 O O . ILE A 1 193 ? 15.477 -15.312 -3.748 1 98.94 193 ILE A O 1
ATOM 1476 N N . VAL A 1 194 ? 15.141 -16.172 -1.707 1 98.88 194 VAL A N 1
ATOM 1477 C CA . VAL A 1 194 ? 15.906 -15.125 -1.02 1 98.88 194 VAL A CA 1
ATOM 1478 C C . VAL A 1 194 ? 17.359 -15.164 -1.479 1 98.88 194 VAL A C 1
ATOM 1480 O O . VAL A 1 194 ? 17.953 -14.125 -1.756 1 98.88 194 VAL A O 1
ATOM 1483 N N . TYR A 1 195 ? 17.906 -16.375 -1.569 1 98.75 195 TYR A N 1
ATOM 1484 C CA . TYR A 1 195 ? 19.281 -16.531 -2.004 1 98.75 195 TYR A CA 1
ATOM 1485 C C . TYR A 1 195 ? 19.484 -15.969 -3.404 1 98.75 195 TYR A C 1
ATOM 1487 O O . TYR A 1 195 ? 20.406 -15.18 -3.635 1 98.75 195 TYR A O 1
ATOM 1495 N N . LYS A 1 196 ? 18.688 -16.328 -4.293 1 98.88 196 LYS A N 1
ATOM 1496 C CA . LYS A 1 196 ? 18.812 -15.883 -5.68 1 98.88 196 LYS A CA 1
ATOM 1497 C C . LYS A 1 196 ? 18.516 -14.391 -5.812 1 98.88 196 LYS A C 1
ATOM 1499 O O . LYS A 1 196 ? 19.125 -13.703 -6.637 1 98.88 196 LYS A O 1
ATOM 1504 N N . ALA A 1 197 ? 17.547 -13.906 -5.062 1 98.88 197 ALA A N 1
ATOM 1505 C CA . ALA A 1 197 ? 17.266 -12.469 -5.055 1 98.88 197 ALA A CA 1
ATOM 1506 C C . ALA A 1 197 ? 18.484 -11.68 -4.598 1 98.88 197 ALA A C 1
ATOM 1508 O O . ALA A 1 197 ? 18.828 -10.641 -5.184 1 98.88 197 ALA A O 1
ATOM 1509 N N . LEU A 1 198 ? 19.141 -12.148 -3.545 1 98.81 198 LEU A N 1
ATOM 1510 C CA . LEU A 1 198 ? 20.344 -11.492 -3.033 1 98.81 198 LEU A CA 1
ATOM 1511 C C . LEU A 1 198 ? 21.453 -11.523 -4.062 1 98.81 198 LEU A C 1
ATOM 1513 O O . LEU A 1 198 ? 22.188 -10.547 -4.23 1 98.81 198 LEU A O 1
ATOM 1517 N N . GLU A 1 199 ? 21.594 -12.664 -4.703 1 98.62 199 GLU A N 1
ATOM 1518 C CA . GLU A 1 199 ? 22.609 -12.766 -5.754 1 98.62 199 GLU A CA 1
ATOM 1519 C C . GLU A 1 199 ? 22.359 -11.734 -6.852 1 98.62 199 GLU A C 1
ATOM 1521 O O . GLU A 1 199 ? 23.297 -11.055 -7.289 1 98.62 199 GLU A O 1
ATOM 1526 N N . LYS A 1 200 ? 21.141 -11.672 -7.305 1 98.5 200 LYS A N 1
ATOM 1527 C CA . LYS A 1 200 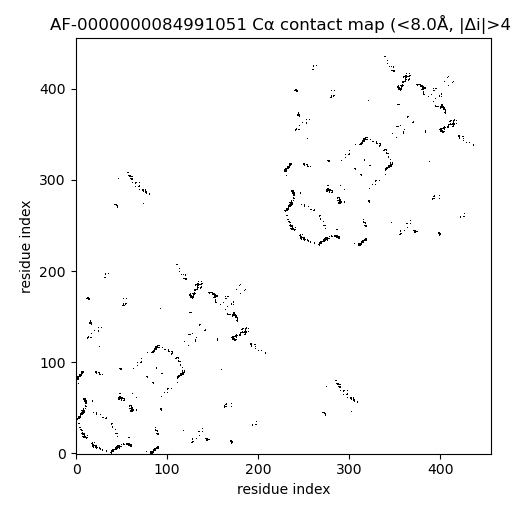? 20.781 -10.703 -8.328 1 98.5 200 LYS A CA 1
ATOM 1528 C C . LYS A 1 200 ? 21.031 -9.273 -7.852 1 98.5 200 LYS A C 1
ATOM 1530 O O . LYS A 1 200 ? 21.562 -8.445 -8.602 1 98.5 200 LYS A O 1
ATOM 1535 N N . ALA A 1 201 ? 20.594 -8.969 -6.656 1 98.5 201 ALA A N 1
ATOM 1536 C CA . ALA A 1 201 ? 20.781 -7.645 -6.07 1 98.5 201 ALA A CA 1
ATOM 1537 C C . ALA A 1 201 ? 22.266 -7.289 -5.977 1 98.5 201 ALA A C 1
ATOM 1539 O O . ALA A 1 201 ? 22.672 -6.184 -6.352 1 98.5 201 ALA A O 1
ATOM 1540 N N . ASN A 1 202 ? 23.078 -8.242 -5.477 1 97.62 202 ASN A N 1
ATOM 1541 C CA . ASN A 1 202 ? 24.5 -8 -5.332 1 97.62 202 ASN A CA 1
ATOM 1542 C C . ASN A 1 202 ? 25.172 -7.758 -6.684 1 97.62 202 ASN A C 1
ATOM 1544 O O . ASN A 1 202 ? 26.031 -6.883 -6.809 1 97.62 202 ASN A O 1
ATOM 1548 N N . THR A 1 203 ? 24.812 -8.531 -7.629 1 97.25 203 THR A N 1
ATOM 1549 C CA . THR A 1 203 ? 25.344 -8.344 -8.977 1 97.25 203 THR A CA 1
ATOM 1550 C C . THR A 1 203 ? 25 -6.945 -9.492 1 97.25 203 THR A C 1
ATOM 1552 O O . THR A 1 203 ? 25.875 -6.246 -10.023 1 97.25 203 THR A O 1
ATOM 1555 N N . PHE A 1 204 ? 23.75 -6.559 -9.367 1 97.25 204 PHE A N 1
ATOM 1556 C CA . PHE A 1 204 ? 23.281 -5.254 -9.82 1 97.25 204 PHE A CA 1
ATOM 1557 C C . PHE A 1 204 ? 24.016 -4.133 -9.094 1 97.25 204 PHE A C 1
ATOM 1559 O O . PHE A 1 204 ? 24.516 -3.195 -9.719 1 97.25 204 PHE A O 1
ATOM 1566 N N . LEU A 1 205 ? 24.094 -4.234 -7.746 1 95.12 205 LEU A N 1
ATOM 1567 C CA . LEU A 1 205 ? 24.656 -3.18 -6.918 1 95.12 205 LEU A CA 1
ATOM 1568 C C . LEU A 1 205 ? 26.156 -3.051 -7.172 1 95.12 205 LEU A C 1
ATOM 1570 O O . LEU A 1 205 ? 26.703 -1.941 -7.195 1 95.12 205 LEU A O 1
ATOM 1574 N N . THR A 1 206 ? 26.844 -4.148 -7.375 1 93.25 206 THR A N 1
ATOM 1575 C CA . THR A 1 206 ? 28.266 -4.125 -7.676 1 93.25 206 THR A CA 1
ATOM 1576 C C . THR A 1 206 ? 28.516 -3.516 -9.047 1 93.25 206 THR A C 1
ATOM 1578 O O . THR A 1 206 ? 29.406 -2.672 -9.203 1 93.25 206 THR A O 1
ATOM 1581 N N . ALA A 1 207 ? 27.703 -3.91 -10.031 1 92 207 ALA A N 1
ATOM 1582 C CA . ALA A 1 207 ? 27.891 -3.43 -11.398 1 92 207 ALA A CA 1
ATOM 1583 C C . ALA A 1 207 ? 27.641 -1.926 -11.484 1 92 207 ALA A C 1
ATOM 1585 O O . ALA A 1 207 ? 28.328 -1.223 -12.234 1 92 207 ALA A O 1
ATOM 1586 N N . THR A 1 208 ? 26.703 -1.456 -10.781 1 89.5 208 THR A N 1
ATOM 1587 C CA . THR A 1 208 ? 26.312 -0.058 -10.922 1 89.5 208 THR A CA 1
ATOM 1588 C C . THR A 1 208 ? 27.25 0.849 -10.133 1 89.5 208 THR A C 1
ATOM 1590 O O . THR A 1 208 ? 27.391 2.035 -10.445 1 89.5 208 THR A O 1
ATOM 1593 N N . ARG A 1 209 ? 27.828 0.366 -9.055 1 84.19 209 ARG A N 1
ATOM 1594 C CA . ARG A 1 209 ? 28.859 1.122 -8.344 1 84.19 209 ARG A CA 1
ATOM 1595 C C . ARG A 1 209 ? 30.078 1.374 -9.234 1 84.19 209 ARG A C 1
ATOM 1597 O O . ARG A 1 209 ? 30.688 2.441 -9.172 1 84.19 209 ARG A O 1
ATOM 1604 N N . GLU A 1 210 ? 30.297 0.463 -10.039 1 78.19 210 GLU A N 1
ATOM 1605 C CA . GLU A 1 210 ? 31.422 0.569 -10.953 1 78.19 210 GLU A CA 1
ATOM 1606 C C . GLU A 1 210 ? 31.141 1.586 -12.055 1 78.19 210 GLU A C 1
ATOM 1608 O O . GLU A 1 210 ? 32.031 2.32 -12.477 1 78.19 210 GLU A O 1
ATOM 1613 N N . ILE A 1 211 ? 29.922 1.644 -12.523 1 74.19 211 ILE A N 1
ATOM 1614 C CA . ILE A 1 211 ? 29.531 2.574 -13.578 1 74.19 211 ILE A CA 1
ATOM 1615 C C . ILE A 1 211 ? 29.469 3.994 -13.016 1 74.19 211 ILE A C 1
ATOM 1617 O O . ILE A 1 211 ? 29.938 4.938 -13.656 1 74.19 211 ILE A O 1
ATOM 1621 N N . GLY A 1 212 ? 28.719 4.148 -11.859 1 64.44 212 GLY A N 1
ATOM 1622 C CA . GLY A 1 212 ? 28.656 5.453 -11.227 1 64.44 212 GLY A CA 1
ATOM 1623 C C . GLY A 1 212 ? 30.016 6.023 -10.883 1 64.44 212 GLY A C 1
ATOM 1624 O O . GLY A 1 212 ? 30.25 7.223 -11.031 1 64.44 212 GLY A O 1
ATOM 1625 N N . GLY A 1 213 ? 30.812 5.145 -10.32 1 55 213 GLY A N 1
ATOM 1626 C CA . GLY A 1 213 ? 32.188 5.543 -10.094 1 55 213 GLY A CA 1
ATOM 1627 C C . GLY A 1 213 ? 32.906 5.945 -11.367 1 55 213 GLY A C 1
ATOM 1628 O O . GLY A 1 213 ? 33.719 6.891 -11.359 1 55 213 GLY A O 1
ATOM 1629 N N . ALA A 1 214 ? 32.469 5.312 -12.312 1 50.75 214 ALA A N 1
ATOM 1630 C CA . ALA A 1 214 ? 33.125 5.617 -13.594 1 50.75 214 ALA A CA 1
ATOM 1631 C C . ALA A 1 214 ? 32.625 6.945 -14.156 1 50.75 214 ALA A C 1
ATOM 1633 O O . ALA A 1 214 ? 33.406 7.723 -14.719 1 50.75 214 ALA A O 1
ATOM 1634 N N . GLN A 1 215 ? 31.281 7.121 -14.008 1 52.06 215 GLN A N 1
ATOM 1635 C CA . GLN A 1 215 ? 30.703 8.352 -14.531 1 52.06 215 GLN A CA 1
ATOM 1636 C C . GLN A 1 215 ? 31.203 9.57 -13.75 1 52.06 215 GLN A C 1
ATOM 1638 O O . GLN A 1 215 ? 31.406 10.641 -14.32 1 52.06 215 GLN A O 1
ATOM 1643 N N . HIS A 1 216 ? 31.203 9.297 -12.422 1 50.06 216 HIS A N 1
ATOM 1644 C CA . HIS A 1 216 ? 31.766 10.352 -11.594 1 50.06 216 HIS A CA 1
ATOM 1645 C C . HIS A 1 216 ? 33.219 10.633 -11.977 1 50.06 216 HIS A C 1
ATOM 1647 O O . HIS A 1 216 ? 33.625 11.797 -12.031 1 50.06 216 HIS A O 1
ATOM 1653 N N . ASN A 1 217 ? 34 9.617 -12.242 1 47.22 217 ASN A N 1
ATOM 1654 C CA . ASN A 1 217 ? 35.375 9.812 -12.648 1 47.22 217 ASN A CA 1
ATOM 1655 C C . ASN A 1 217 ? 35.469 10.445 -14.039 1 47.22 217 ASN A C 1
ATOM 1657 O O . ASN A 1 217 ? 36.344 11.273 -14.289 1 47.22 217 ASN A O 1
ATOM 1661 N N . ALA A 1 218 ? 34.469 10.211 -14.742 1 49.06 218 ALA A N 1
ATOM 1662 C CA . ALA A 1 218 ? 34.469 10.766 -16.094 1 49.06 218 ALA A CA 1
ATOM 1663 C C . ALA A 1 218 ? 34.125 12.25 -16.078 1 49.06 218 ALA A C 1
ATOM 1665 O O . ALA A 1 218 ? 34.75 13.047 -16.797 1 49.06 218 ALA A O 1
ATOM 1666 N N . THR A 1 219 ? 33.156 12.547 -15.289 1 47.59 219 THR A N 1
ATOM 1667 C CA . THR A 1 219 ? 32.75 13.945 -15.18 1 47.59 219 THR A CA 1
ATOM 1668 C C . THR A 1 219 ? 33.875 14.766 -14.539 1 47.59 219 THR A C 1
ATOM 1670 O O . THR A 1 219 ? 34.062 15.938 -14.883 1 47.59 219 THR A O 1
ATOM 1673 N N . GLN A 1 220 ? 34.562 14.172 -13.609 1 47.66 220 GLN A N 1
ATOM 1674 C CA . GLN A 1 220 ? 35.688 14.859 -13 1 47.66 220 GLN A CA 1
ATOM 1675 C C . GLN A 1 220 ? 36.812 15.078 -14.016 1 47.66 220 GLN A C 1
ATOM 1677 O O . GLN A 1 220 ? 37.469 16.141 -14.016 1 47.66 220 GLN A O 1
ATOM 1682 N N . VAL A 1 221 ? 37 14.203 -14.82 1 51.12 221 VAL A N 1
ATOM 1683 C CA . VAL A 1 221 ? 38.062 14.328 -15.828 1 51.12 221 VAL A CA 1
ATOM 1684 C C . VAL A 1 221 ? 37.688 15.445 -16.812 1 51.12 221 VAL A C 1
ATOM 1686 O O . VAL A 1 221 ? 38.562 16.234 -17.203 1 51.12 221 VAL A O 1
ATOM 1689 N N . ASP A 1 222 ? 36.469 15.469 -17.188 1 46.69 222 ASP A N 1
ATOM 1690 C CA . ASP A 1 222 ? 36.062 16.469 -18.156 1 46.69 222 ASP A CA 1
ATOM 1691 C C . ASP A 1 222 ? 36.094 17.875 -17.547 1 46.69 222 ASP A C 1
ATOM 1693 O O . ASP A 1 222 ? 36.438 18.844 -18.234 1 46.69 222 ASP A O 1
ATOM 1697 N N . ARG A 1 223 ? 35.875 18.078 -16.266 1 46.12 223 ARG A N 1
ATOM 1698 C CA . ARG A 1 223 ? 35.938 19.359 -15.57 1 46.12 223 ARG A CA 1
ATOM 1699 C C . ARG A 1 223 ? 37.375 19.828 -15.461 1 46.12 223 ARG A C 1
ATOM 1701 O O . ARG A 1 223 ? 37.656 21.031 -15.562 1 46.12 223 ARG A O 1
ATOM 1708 N N . VAL A 1 224 ? 38.281 18.969 -15.328 1 51.72 224 VAL A N 1
ATOM 1709 C CA . VAL A 1 224 ? 39.688 19.312 -15.219 1 51.72 224 VAL A CA 1
ATOM 1710 C C . VAL A 1 224 ? 40.219 19.766 -16.578 1 51.72 224 VAL A C 1
ATOM 1712 O O . VAL A 1 224 ? 41.031 20.672 -16.656 1 51.72 224 VAL A O 1
ATOM 1715 N N . GLN A 1 225 ? 39.688 19.109 -17.531 1 46.34 225 GLN A N 1
ATOM 1716 C CA . GLN A 1 225 ? 40.25 19.469 -18.828 1 46.34 225 GLN A CA 1
ATOM 1717 C C . GLN A 1 225 ? 39.719 20.812 -19.312 1 46.34 225 GLN A C 1
ATOM 1719 O O . GLN A 1 225 ? 40.312 21.438 -20.203 1 46.34 225 GLN A O 1
ATOM 1724 N N . ARG A 1 226 ? 38.594 21.234 -18.672 1 47.44 226 ARG A N 1
ATOM 1725 C CA . ARG A 1 226 ? 38.062 22.5 -19.188 1 47.44 226 ARG A CA 1
ATOM 1726 C C . ARG A 1 226 ? 38.719 23.688 -18.5 1 47.44 226 ARG A C 1
ATOM 1728 O O . ARG A 1 226 ? 38.438 24.844 -18.859 1 47.44 226 ARG A O 1
ATOM 1735 N N . VAL A 1 227 ? 39.281 23.344 -17.359 1 39.94 227 VAL A N 1
ATOM 1736 C CA . VAL A 1 227 ? 40 24.422 -16.672 1 39.94 227 VAL A CA 1
ATOM 1737 C C . VAL A 1 227 ? 41.344 24.688 -17.359 1 39.94 227 VAL A C 1
ATOM 1739 O O . VAL A 1 227 ? 42.125 25.531 -16.922 1 39.94 227 VAL A O 1
ATOM 1742 N N . ASP A 1 228 ? 41.531 23.938 -18.406 1 33.31 228 ASP A N 1
ATOM 1743 C CA . ASP A 1 228 ? 42.688 24.516 -19.094 1 33.31 228 ASP A CA 1
ATOM 1744 C C . ASP A 1 228 ? 42.25 25.531 -20.141 1 33.31 228 ASP A C 1
ATOM 1746 O O . ASP A 1 228 ? 41.281 25.297 -20.875 1 33.31 228 ASP A O 1
ATOM 1750 N N . MET B 1 1 ? -21.688 -6.586 1.481 1 94.06 1 MET B N 1
ATOM 1751 C CA . MET B 1 1 ? -20.625 -6.227 2.42 1 94.06 1 MET B CA 1
ATOM 1752 C C . MET B 1 1 ? -19.969 -4.91 2.023 1 94.06 1 MET B C 1
ATOM 1754 O O . MET B 1 1 ? -19.812 -4.625 0.835 1 94.06 1 MET B O 1
ATOM 1758 N N . ASP B 1 2 ? -19.766 -3.986 2.986 1 97.81 2 ASP B N 1
ATOM 1759 C CA . ASP B 1 2 ? -19.062 -2.734 2.73 1 97.81 2 ASP B CA 1
ATOM 1760 C C . ASP B 1 2 ? -17.562 -2.883 3.002 1 97.81 2 ASP B C 1
ATOM 1762 O O . ASP B 1 2 ? -17.141 -3.783 3.732 1 97.81 2 ASP B O 1
ATOM 1766 N N . CYS B 1 3 ? -16.781 -2.111 2.314 1 98.81 3 CYS B N 1
ATOM 1767 C CA . CYS B 1 3 ? -15.328 -2.137 2.51 1 98.81 3 CYS B CA 1
ATOM 1768 C C . CYS B 1 3 ? -14.812 -0.766 2.93 1 98.81 3 CYS B C 1
ATOM 1770 O O . CYS B 1 3 ? -15.414 0.258 2.598 1 98.81 3 CYS B O 1
ATOM 1772 N N . VAL B 1 4 ? -13.766 -0.763 3.711 1 98.94 4 VAL B N 1
ATOM 1773 C CA . VAL B 1 4 ? -13.047 0.442 4.105 1 98.94 4 VAL B CA 1
ATOM 1774 C C . VAL B 1 4 ? -11.602 0.367 3.611 1 98.94 4 VAL B C 1
ATOM 1776 O O . VAL B 1 4 ? -10.938 -0.659 3.773 1 98.94 4 VAL B O 1
ATOM 1779 N N . ILE B 1 5 ? -11.133 1.372 2.957 1 98.94 5 ILE B N 1
ATOM 1780 C CA . ILE B 1 5 ? -9.758 1.41 2.459 1 98.94 5 ILE B CA 1
ATOM 1781 C C . ILE B 1 5 ? -9.016 2.594 3.078 1 98.94 5 ILE B C 1
ATOM 1783 O O . ILE B 1 5 ? -9.383 3.75 2.854 1 98.94 5 ILE B O 1
ATOM 1787 N N . PRO B 1 6 ? -7.965 2.385 3.848 1 98.94 6 PRO B N 1
ATOM 1788 C CA . PRO B 1 6 ? -7.133 3.498 4.312 1 98.94 6 PRO B CA 1
ATOM 1789 C C . PRO B 1 6 ? -6.168 4.004 3.242 1 98.94 6 PRO B C 1
ATOM 1791 O O . PRO B 1 6 ? -5.527 3.203 2.555 1 98.94 6 PRO B O 1
ATOM 1794 N N . MET B 1 7 ? -6.133 5.262 3.041 1 98.94 7 MET B N 1
ATOM 1795 C CA . MET B 1 7 ? -5.168 5.891 2.141 1 98.94 7 MET B CA 1
ATOM 1796 C C . MET B 1 7 ? -4.43 7.027 2.84 1 98.94 7 MET B C 1
ATOM 1798 O O . MET B 1 7 ? -5.059 7.961 3.348 1 98.94 7 MET B O 1
ATOM 1802 N N . GLY B 1 8 ? -3.166 6.906 2.949 1 98.81 8 GLY B N 1
ATOM 1803 C CA . GLY B 1 8 ? -2.33 7.953 3.518 1 98.81 8 GLY B CA 1
ATOM 1804 C C . GLY B 1 8 ? -1.317 8.508 2.535 1 98.81 8 GLY B C 1
ATOM 1805 O O . GLY B 1 8 ? -1.652 8.781 1.382 1 98.81 8 GLY B O 1
ATOM 1806 N N . SER B 1 9 ? -0.159 8.805 3.039 1 98.75 9 SER B N 1
ATOM 1807 C CA . SER B 1 9 ? 0.987 9.273 2.27 1 98.75 9 SER B CA 1
ATOM 1808 C C . SER B 1 9 ? 2.301 8.891 2.941 1 98.75 9 SER B C 1
ATOM 1810 O O . SER B 1 9 ? 2.371 8.789 4.168 1 98.75 9 SER B O 1
ATOM 1812 N N . PHE B 1 10 ? 3.273 8.531 2.129 1 98.88 10 PHE B N 1
ATOM 1813 C CA . PHE B 1 10 ? 4.648 8.43 2.596 1 98.88 10 PHE B CA 1
ATOM 1814 C C . PHE B 1 10 ? 5.379 9.758 2.428 1 98.88 10 PHE B C 1
ATOM 1816 O O . PHE B 1 10 ? 5.84 10.086 1.33 1 98.88 10 PHE B O 1
ATOM 1823 N N . GLU B 1 11 ? 5.5 10.539 3.518 1 98.75 11 GLU B N 1
ATOM 1824 C CA . GLU B 1 11 ? 6.004 11.906 3.412 1 98.75 11 GLU B CA 1
ATOM 1825 C C . GLU B 1 11 ? 6.66 12.352 4.715 1 98.75 11 GLU B C 1
ATOM 1827 O O . GLU B 1 11 ? 6.508 11.703 5.75 1 98.75 11 GLU B O 1
ATOM 1832 N N . GLN B 1 12 ? 7.301 13.508 4.633 1 98.5 12 GLN B N 1
ATOM 1833 C CA . GLN B 1 12 ? 7.949 14.086 5.805 1 98.5 12 GLN B CA 1
ATOM 1834 C C . GLN B 1 12 ? 6.922 14.461 6.871 1 98.5 12 GLN B C 1
ATOM 1836 O O . GLN B 1 12 ? 5.812 14.883 6.551 1 98.5 12 GLN B O 1
ATOM 1841 N N . HIS B 1 13 ? 7.305 14.305 8.164 1 98.44 13 HIS B N 1
ATOM 1842 C CA . HIS B 1 13 ? 6.539 14.773 9.32 1 98.44 13 HIS B CA 1
ATOM 1843 C C . HIS B 1 13 ? 7.457 15.359 10.391 1 98.44 13 HIS B C 1
ATOM 1845 O O . HIS B 1 13 ? 7.344 15.016 11.57 1 98.44 13 HIS B O 1
ATOM 1851 N N . GLY B 1 14 ? 8.289 16.281 9.883 1 97.88 14 GLY B N 1
ATOM 1852 C CA . GLY B 1 14 ? 9.25 16.891 10.797 1 97.88 14 GLY B CA 1
ATOM 1853 C C . GLY B 1 14 ? 10.266 15.898 11.336 1 97.88 14 GLY B C 1
ATOM 1854 O O . GLY B 1 14 ? 10.328 14.758 10.875 1 97.88 14 GLY B O 1
ATOM 1855 N N . PRO B 1 15 ? 11.039 16.375 12.344 1 97.25 15 PRO B N 1
ATOM 1856 C CA . PRO B 1 15 ? 12.148 15.539 12.82 1 97.25 15 PRO B CA 1
ATOM 1857 C C . PRO B 1 15 ? 11.688 14.453 13.789 1 97.25 15 PRO B C 1
ATOM 1859 O O . PRO B 1 15 ? 12.469 13.555 14.133 1 97.25 15 PRO B O 1
ATOM 1862 N N . PHE B 1 16 ? 10.414 14.43 14.133 1 98.25 16 PHE B N 1
ATOM 1863 C CA . PHE B 1 16 ? 10.094 13.656 15.328 1 98.25 16 PHE B CA 1
ATOM 1864 C C . PHE B 1 16 ? 9.109 12.539 14.992 1 98.25 16 PHE B C 1
ATOM 1866 O O . PHE B 1 16 ? 8.789 11.711 15.844 1 98.25 16 PHE B O 1
ATOM 1873 N N . LEU B 1 17 ? 8.586 12.508 13.789 1 98.62 17 LEU B N 1
ATOM 1874 C CA . LEU B 1 17 ? 7.617 11.5 13.367 1 98.62 17 LEU B CA 1
ATOM 1875 C C . LEU B 1 17 ? 8.078 10.789 12.102 1 98.62 17 LEU B C 1
ATOM 1877 O O . LEU B 1 17 ? 8.789 11.375 11.281 1 98.62 17 LEU B O 1
ATOM 1881 N N . PRO B 1 18 ? 7.746 9.523 11.938 1 98.56 18 PRO B N 1
ATOM 1882 C CA . PRO B 1 18 ? 8.141 8.789 10.734 1 98.56 18 PRO B CA 1
ATOM 1883 C C . PRO B 1 18 ? 7.328 9.195 9.5 1 98.56 18 PRO B C 1
ATOM 1885 O O . PRO B 1 18 ? 6.277 9.828 9.633 1 98.56 18 PRO B O 1
ATOM 1888 N N . PRO B 1 19 ? 7.824 8.883 8.344 1 98.62 19 PRO B N 1
ATOM 1889 C CA . PRO B 1 19 ? 7.117 9.266 7.121 1 98.62 19 PRO B CA 1
ATOM 1890 C C . PRO B 1 19 ? 5.84 8.461 6.906 1 98.62 19 PRO B C 1
ATOM 1892 O O . PRO B 1 19 ? 5.09 8.719 5.957 1 98.62 19 PRO B O 1
ATOM 1895 N N . THR B 1 20 ? 5.5 7.492 7.762 1 98.75 20 THR B N 1
ATOM 1896 C CA . THR B 1 20 ? 4.391 6.562 7.578 1 98.75 20 THR B CA 1
ATOM 1897 C C . THR B 1 20 ? 3.184 6.996 8.406 1 98.75 20 THR B C 1
ATOM 1899 O O . THR B 1 20 ? 2.131 6.359 8.359 1 98.75 20 THR B O 1
ATOM 1902 N N . VAL B 1 21 ? 3.246 8.078 9.164 1 98.56 21 VAL B N 1
ATOM 1903 C CA . VAL B 1 21 ? 2.289 8.438 10.203 1 98.56 21 VAL B CA 1
ATOM 1904 C C . VAL B 1 21 ? 0.897 8.594 9.594 1 98.56 21 VAL B C 1
ATOM 1906 O O . VAL B 1 21 ? -0.097 8.156 10.18 1 98.56 21 VAL B O 1
ATOM 1909 N N . ASP B 1 22 ? 0.796 9.172 8.383 1 98.81 22 ASP B N 1
ATOM 1910 C CA . ASP B 1 22 ? -0.5 9.398 7.75 1 98.81 22 ASP B CA 1
ATOM 1911 C C . ASP B 1 22 ? -1.265 8.086 7.574 1 98.81 22 ASP B C 1
ATOM 1913 O O . ASP B 1 22 ? -2.438 7.992 7.941 1 98.81 22 ASP B O 1
ATOM 1917 N N . THR B 1 23 ? -0.597 7.117 6.988 1 98.94 23 THR B N 1
ATOM 1918 C CA . THR B 1 23 ? -1.24 5.852 6.641 1 98.94 23 THR B CA 1
ATOM 1919 C C . THR B 1 23 ? -1.496 5.016 7.891 1 98.94 23 THR B C 1
ATOM 1921 O O . THR B 1 23 ? -2.506 4.312 7.977 1 98.94 23 THR B O 1
ATOM 1924 N N . GLU B 1 24 ? -0.576 5.09 8.867 1 98.94 24 GLU B N 1
ATOM 1925 C CA . GLU B 1 24 ? -0.773 4.355 10.109 1 98.94 24 GLU B CA 1
ATOM 1926 C C . GLU B 1 24 ? -2.002 4.863 10.859 1 98.94 24 GLU B C 1
ATOM 1928 O O . GLU B 1 24 ? -2.807 4.066 11.352 1 98.94 24 GLU B O 1
ATOM 1933 N N . ILE B 1 25 ? -2.16 6.188 10.922 1 98.94 25 ILE B N 1
ATOM 1934 C CA . ILE B 1 25 ? -3.322 6.766 11.586 1 98.94 25 ILE B CA 1
ATOM 1935 C C . ILE B 1 25 ? -4.59 6.422 10.805 1 98.94 25 ILE B C 1
ATOM 1937 O O . ILE B 1 25 ? -5.59 6 11.391 1 98.94 25 ILE B O 1
ATOM 1941 N N . ALA B 1 26 ? -4.555 6.555 9.477 1 98.94 26 ALA B N 1
ATOM 1942 C CA . ALA B 1 26 ? -5.703 6.219 8.633 1 98.94 26 ALA B CA 1
ATOM 1943 C C . ALA B 1 26 ? -6.113 4.762 8.828 1 98.94 26 ALA B C 1
ATOM 1945 O O . ALA B 1 26 ? -7.305 4.449 8.891 1 98.94 26 ALA B O 1
ATOM 1946 N N . THR B 1 27 ? -5.137 3.881 8.867 1 98.94 27 THR B N 1
ATOM 1947 C CA . THR B 1 27 ? -5.395 2.455 9.031 1 98.94 27 THR B CA 1
ATOM 1948 C C . THR B 1 27 ? -6.062 2.178 10.375 1 98.94 27 THR B C 1
ATOM 1950 O O . THR B 1 27 ? -7.02 1.401 10.445 1 98.94 27 THR B O 1
ATOM 1953 N N . HIS B 1 28 ? -5.566 2.824 11.43 1 98.94 28 HIS B N 1
ATOM 1954 C CA . HIS B 1 28 ? -6.172 2.666 12.742 1 98.94 28 HIS B CA 1
ATOM 1955 C C . HIS B 1 28 ? -7.625 3.117 12.742 1 98.94 28 HIS B C 1
ATOM 1957 O O . HIS B 1 28 ? -8.508 2.402 13.227 1 98.94 28 HIS B O 1
ATOM 1963 N N . VAL B 1 29 ? -7.875 4.262 12.18 1 98.94 29 VAL B N 1
ATOM 1964 C CA . VAL B 1 29 ? -9.227 4.797 12.102 1 98.94 29 VAL B CA 1
ATOM 1965 C C . VAL B 1 29 ? -10.102 3.865 11.273 1 98.94 29 VAL B C 1
ATOM 1967 O O . VAL B 1 29 ? -11.242 3.576 11.641 1 98.94 29 VAL B O 1
ATOM 1970 N N . ALA B 1 30 ? -9.617 3.393 10.141 1 98.94 30 ALA B N 1
ATOM 1971 C CA . ALA B 1 30 ? -10.344 2.471 9.273 1 98.94 30 ALA B CA 1
ATOM 1972 C C . ALA B 1 30 ? -10.742 1.205 10.023 1 98.94 30 ALA B C 1
ATOM 1974 O O . ALA B 1 30 ? -11.859 0.715 9.883 1 98.94 30 ALA B O 1
ATOM 1975 N N . LYS B 1 31 ? -9.812 0.669 10.812 1 98.94 31 LYS B N 1
ATOM 1976 C CA . LYS B 1 31 ? -10.086 -0.543 11.578 1 98.94 31 LYS B CA 1
ATOM 1977 C C . LYS B 1 31 ? -11.18 -0.304 12.617 1 98.94 31 LYS B C 1
ATOM 1979 O O . LYS B 1 31 ? -12.055 -1.155 12.812 1 98.94 31 LYS B O 1
ATOM 1984 N N . ARG B 1 32 ? -11.141 0.849 13.273 1 98.81 32 ARG B N 1
ATOM 1985 C CA . ARG B 1 32 ? -12.164 1.187 14.266 1 98.81 32 ARG B CA 1
ATOM 1986 C C . ARG B 1 32 ? -13.531 1.327 13.609 1 98.81 32 ARG B C 1
ATOM 1988 O O . ARG B 1 32 ? -14.516 0.772 14.102 1 98.81 32 ARG B O 1
ATOM 1995 N N . ILE B 1 33 ? -13.594 2.016 12.508 1 98.38 33 ILE B N 1
ATOM 1996 C CA . ILE B 1 33 ? -14.883 2.25 11.859 1 98.38 33 ILE B CA 1
ATOM 1997 C C . ILE B 1 33 ? -15.367 0.965 11.188 1 98.38 33 ILE B C 1
ATOM 1999 O O . ILE B 1 33 ? -16.562 0.656 11.211 1 98.38 33 ILE B O 1
ATOM 2003 N N . GLY B 1 34 ? -14.414 0.23 10.516 1 98.62 34 GLY B N 1
ATOM 2004 C CA . GLY B 1 34 ? -14.773 -1.047 9.922 1 98.62 34 GLY B CA 1
ATOM 2005 C C . GLY B 1 34 ? -15.375 -2.02 10.922 1 98.62 34 GLY B C 1
ATOM 2006 O O . GLY B 1 34 ? -16.391 -2.662 10.633 1 98.62 34 GLY B O 1
ATOM 2007 N N . GLY B 1 35 ? -14.727 -2.15 12.125 1 98.44 35 GLY B N 1
ATOM 2008 C CA . GLY B 1 35 ? -15.25 -3 13.18 1 98.44 35 GLY B CA 1
ATOM 2009 C C . GLY B 1 35 ? -16.656 -2.619 13.617 1 98.44 35 GLY B C 1
ATOM 2010 O O . GLY B 1 35 ? -17.516 -3.484 13.797 1 98.44 35 GLY B O 1
ATOM 2011 N N . SER B 1 36 ? -16.922 -1.362 13.789 1 98.31 36 SER B N 1
ATOM 2012 C CA . SER B 1 36 ? -18.219 -0.859 14.234 1 98.31 36 SER B CA 1
ATOM 2013 C C . SER B 1 36 ? -19.297 -1.1 13.188 1 98.31 36 SER B C 1
ATOM 2015 O O . SER B 1 36 ? -20.469 -1.338 13.523 1 98.31 36 SER B O 1
ATOM 2017 N N . LEU B 1 37 ? -18.938 -1.063 11.898 1 98.06 37 LEU B N 1
ATOM 2018 C CA . LEU B 1 37 ? -19.891 -1.131 10.797 1 98.06 37 LEU B CA 1
ATOM 2019 C C . LEU B 1 37 ? -20.047 -2.564 10.305 1 98.06 37 LEU B C 1
ATOM 2021 O O . LEU B 1 37 ? -20.953 -2.857 9.523 1 98.06 37 LEU B O 1
ATOM 2025 N N . GLY B 1 38 ? -19.172 -3.475 10.805 1 98.06 38 GLY B N 1
ATOM 2026 C CA . GLY B 1 38 ? -19.125 -4.801 10.211 1 98.06 38 GLY B CA 1
ATOM 2027 C C . GLY B 1 38 ? -18.594 -4.801 8.781 1 98.06 38 GLY B C 1
ATOM 2028 O O . GLY B 1 38 ? -19.016 -5.617 7.961 1 98.06 38 GLY B O 1
ATOM 2029 N N . ALA B 1 39 ? -17.797 -3.809 8.398 1 98.5 39 ALA B N 1
ATOM 2030 C CA . ALA B 1 39 ? -17.219 -3.666 7.066 1 98.5 39 ALA B CA 1
ATOM 2031 C C . ALA B 1 39 ? -15.828 -4.297 7 1 98.5 39 ALA B C 1
ATOM 2033 O O . ALA B 1 39 ? -15.117 -4.367 8.008 1 98.5 39 ALA B O 1
ATOM 2034 N N . ARG B 1 40 ? -15.414 -4.773 5.836 1 98.5 40 ARG B N 1
ATOM 2035 C CA . ARG B 1 40 ? -14.078 -5.324 5.629 1 98.5 40 ARG B CA 1
ATOM 2036 C C . ARG B 1 40 ? -13.055 -4.211 5.41 1 98.5 40 ARG B C 1
ATOM 2038 O O . ARG B 1 40 ? -13.234 -3.355 4.543 1 98.5 40 ARG B O 1
ATOM 2045 N N . VAL B 1 41 ? -12.039 -4.227 6.23 1 98.94 41 VAL B N 1
ATOM 2046 C CA . VAL B 1 41 ? -10.953 -3.266 6.047 1 98.94 41 VAL B CA 1
ATOM 2047 C C . VAL B 1 41 ? -9.922 -3.84 5.082 1 98.94 41 VAL B C 1
ATOM 2049 O O . VAL B 1 41 ? -9.383 -4.926 5.312 1 98.94 41 VAL B O 1
ATOM 2052 N N . LEU B 1 42 ? -9.688 -3.156 4.027 1 98.88 42 LEU B N 1
ATOM 2053 C CA . LEU B 1 42 ? -8.742 -3.586 3.004 1 98.88 42 LEU B CA 1
ATOM 2054 C C . LEU B 1 42 ? -7.355 -3.002 3.268 1 98.88 42 LEU B C 1
ATOM 2056 O O . LEU B 1 42 ? -7.168 -2.256 4.23 1 98.88 42 LEU B O 1
ATOM 2060 N N . GLU B 1 43 ? -6.383 -3.412 2.5 1 98.94 43 GLU B N 1
ATOM 2061 C CA . GLU B 1 43 ? -4.992 -3.006 2.676 1 98.94 43 GLU B CA 1
ATOM 2062 C C . GLU B 1 43 ? -4.797 -1.536 2.318 1 98.94 43 GLU B C 1
ATOM 2064 O O . GLU B 1 43 ? -5.516 -0.994 1.479 1 98.94 43 GLU B O 1
ATOM 2069 N N . PRO B 1 44 ? -3.838 -0.862 2.857 1 98.94 44 PRO B N 1
ATOM 2070 C CA . PRO B 1 44 ? -3.693 0.586 2.693 1 98.94 44 PRO B CA 1
ATOM 2071 C C . PRO B 1 44 ? -2.955 0.963 1.41 1 98.94 44 PRO B C 1
ATOM 2073 O O . PRO B 1 44 ? -2.281 0.121 0.812 1 98.94 44 PRO B O 1
ATOM 2076 N N . VAL B 1 45 ? -3.182 2.16 0.979 1 98.94 45 VAL B N 1
ATOM 2077 C CA . VAL B 1 45 ? -2.348 2.83 -0.014 1 98.94 45 VAL B CA 1
ATOM 2078 C C . VAL B 1 45 ? -1.371 3.773 0.683 1 98.94 45 VAL B C 1
ATOM 2080 O O . VAL B 1 45 ? -1.787 4.723 1.354 1 98.94 45 VAL B O 1
ATOM 2083 N N . TRP B 1 46 ? -0.091 3.566 0.503 1 98.94 46 TRP B N 1
ATOM 2084 C CA . TRP B 1 46 ? 0.934 4.227 1.306 1 98.94 46 TRP B CA 1
ATOM 2085 C C . TRP B 1 46 ? 1.471 5.465 0.595 1 98.94 46 TRP B C 1
ATOM 2087 O O . TRP B 1 46 ? 2.062 6.344 1.226 1 98.94 46 TRP B O 1
ATOM 2097 N N . TYR B 1 47 ? 1.401 5.441 -0.74 1 98.94 47 TYR B N 1
ATOM 2098 C CA . TYR B 1 47 ? 1.993 6.504 -1.543 1 98.94 47 TYR B CA 1
ATOM 2099 C C . TYR B 1 47 ? 0.918 7.289 -2.287 1 98.94 47 TYR B C 1
ATOM 2101 O O . TYR B 1 47 ? 0.149 6.719 -3.062 1 98.94 47 TYR B O 1
ATOM 2109 N N . SER B 1 48 ? 0.797 8.5 -1.981 1 98.81 48 SER B N 1
ATOM 2110 C CA . SER B 1 48 ? -0.205 9.375 -2.588 1 98.81 48 SER B CA 1
ATOM 2111 C C . SER B 1 48 ? 0.384 10.734 -2.938 1 98.81 48 SER B C 1
ATOM 2113 O O . SER B 1 48 ? 1.603 10.883 -3.049 1 98.81 48 SER B O 1
ATOM 2115 N N . CYS B 1 49 ? -0.504 11.734 -3.281 1 98.06 49 CYS B N 1
ATOM 2116 C CA . CYS B 1 49 ? -0.077 13.078 -3.668 1 98.06 49 CYS B CA 1
ATOM 2117 C C . CYS B 1 49 ? 0.336 13.891 -2.447 1 98.06 49 CYS B C 1
ATOM 2119 O O . CYS B 1 49 ? -0.479 14.133 -1.557 1 98.06 49 CYS B O 1
ATOM 2121 N N . SER B 1 50 ? 1.567 14.266 -2.332 1 98.25 50 SER B N 1
ATOM 2122 C CA . SER B 1 50 ? 2.068 15.078 -1.229 1 98.25 50 SER B CA 1
ATOM 2123 C C . SER B 1 50 ? 3.168 16.031 -1.696 1 98.25 50 SER B C 1
ATOM 2125 O O . SER B 1 50 ? 4.184 16.188 -1.019 1 98.25 50 SER B O 1
ATOM 2127 N N . HIS B 1 51 ? 2.971 16.594 -2.871 1 97 51 HIS B N 1
ATOM 2128 C CA . HIS B 1 51 ? 3.988 17.438 -3.494 1 97 51 HIS B CA 1
ATOM 2129 C C . HIS B 1 51 ? 4.301 18.656 -2.631 1 97 51 HIS B C 1
ATOM 2131 O O . HIS B 1 51 ? 5.391 19.219 -2.727 1 97 51 HIS B O 1
ATOM 2137 N N . GLU B 1 52 ? 3.377 19.109 -1.74 1 97.69 52 GLU B N 1
ATOM 2138 C CA . GLU B 1 52 ? 3.633 20.219 -0.827 1 97.69 52 GLU B CA 1
ATOM 2139 C C . GLU B 1 52 ? 4.793 19.906 0.112 1 97.69 52 GLU B C 1
ATOM 2141 O O . GLU B 1 52 ? 5.383 20.812 0.707 1 97.69 52 GLU B O 1
ATOM 2146 N N . HIS B 1 53 ? 5.164 18.625 0.214 1 98.25 53 HIS B N 1
ATOM 2147 C CA . HIS B 1 53 ? 6.211 18.203 1.137 1 98.25 53 HIS B CA 1
ATOM 2148 C C . HIS B 1 53 ? 7.461 17.766 0.385 1 98.25 53 HIS B C 1
ATOM 2150 O O . HIS B 1 53 ? 8.406 17.25 0.99 1 98.25 53 HIS B O 1
ATOM 2156 N N . ILE B 1 54 ? 7.523 18.016 -0.908 1 97.06 54 ILE B N 1
ATOM 2157 C CA . ILE B 1 54 ? 8.469 17.375 -1.812 1 97.06 54 ILE B CA 1
ATOM 2158 C C . ILE B 1 54 ? 9.891 17.797 -1.452 1 97.06 54 ILE B C 1
ATOM 2160 O O . ILE B 1 54 ? 10.859 17.094 -1.771 1 97.06 54 ILE B O 1
ATOM 2164 N N . ASP B 1 55 ? 10.102 18.906 -0.763 1 97.44 55 ASP B N 1
ATOM 2165 C CA . ASP B 1 55 ? 11.414 19.469 -0.479 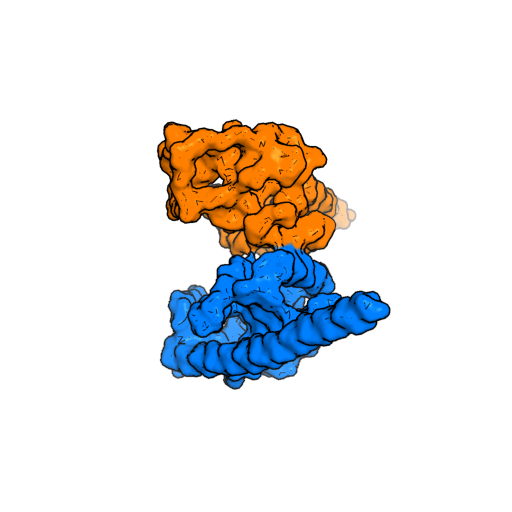1 97.44 55 ASP B CA 1
ATOM 2166 C C . ASP B 1 55 ? 12.039 18.828 0.751 1 97.44 55 ASP B C 1
ATOM 2168 O O . ASP B 1 55 ? 13.195 19.109 1.09 1 97.44 55 ASP B O 1
ATOM 2172 N N . PHE B 1 56 ? 11.305 17.922 1.416 1 98.06 56 PHE B N 1
ATOM 2173 C CA . PHE B 1 56 ? 11.773 17.281 2.641 1 98.06 56 PHE B CA 1
ATOM 2174 C C . PHE B 1 56 ? 11.852 15.766 2.465 1 98.06 56 PHE B C 1
ATOM 2176 O O . PHE B 1 56 ? 10.844 15.109 2.209 1 98.06 56 PHE B O 1
ATOM 2183 N N . PRO B 1 57 ? 13.016 15.234 2.639 1 96.12 57 PRO B N 1
ATOM 2184 C CA . PRO B 1 57 ? 13.102 13.773 2.715 1 96.12 57 PRO B CA 1
ATOM 2185 C C . PRO B 1 57 ? 12.484 13.211 3.994 1 96.12 57 PRO B C 1
ATOM 2187 O O . PRO B 1 57 ? 12.391 13.914 5 1 96.12 57 PRO B O 1
ATOM 2190 N N . PRO B 1 58 ? 12 11.859 3.875 1 97.75 58 PRO B N 1
ATOM 2191 C CA . PRO B 1 58 ? 12.023 11 2.693 1 97.75 58 PRO B CA 1
ATOM 2192 C C . PRO B 1 58 ? 10.688 10.969 1.957 1 97.75 58 PRO B C 1
ATOM 2194 O O . PRO B 1 58 ? 10.188 9.891 1.624 1 97.75 58 PRO B O 1
ATOM 2197 N N . THR B 1 59 ? 10.188 12.141 1.579 1 98.75 59 THR B N 1
ATOM 2198 C CA . THR B 1 59 ? 8.883 12.242 0.936 1 98.75 59 THR B CA 1
ATOM 2199 C C . THR B 1 59 ? 8.875 11.516 -0.404 1 98.75 59 THR B C 1
ATOM 2201 O O . THR B 1 59 ? 9.781 11.703 -1.222 1 98.75 59 THR B O 1
ATOM 2204 N N . ILE B 1 60 ? 7.949 10.609 -0.585 1 98.81 60 ILE B N 1
ATOM 2205 C CA . ILE B 1 60 ? 7.633 9.984 -1.866 1 98.81 60 ILE B CA 1
ATOM 2206 C C . ILE B 1 60 ? 6.266 10.461 -2.348 1 98.81 60 ILE B C 1
ATOM 2208 O O . ILE B 1 60 ? 5.234 9.945 -1.911 1 98.81 60 ILE B O 1
ATOM 2212 N N . SER B 1 61 ? 6.289 11.453 -3.256 1 98.62 61 SER B N 1
ATOM 2213 C CA . SER B 1 61 ? 5.047 12.039 -3.752 1 98.62 61 SER B CA 1
ATOM 2214 C C . SER B 1 61 ? 4.695 11.5 -5.137 1 98.62 61 SER B C 1
ATOM 2216 O O . SER B 1 61 ? 5.555 11.438 -6.02 1 98.62 61 SER B O 1
ATOM 2218 N N . VAL B 1 62 ? 3.516 11.062 -5.293 1 98.69 62 VAL B N 1
ATOM 2219 C CA . VAL B 1 62 ? 2.945 10.688 -6.582 1 98.69 62 VAL B CA 1
ATOM 2220 C C . VAL B 1 62 ? 2.219 11.883 -7.195 1 98.69 62 VAL B C 1
ATOM 2222 O O . VAL B 1 62 ? 1.508 12.609 -6.5 1 98.69 62 VAL B O 1
ATOM 2225 N N . PRO B 1 63 ? 2.43 12.148 -8.531 1 98.38 63 PRO B N 1
ATOM 2226 C CA . PRO B 1 63 ? 1.601 13.195 -9.133 1 98.38 63 PRO B CA 1
ATOM 2227 C C . PRO B 1 63 ? 0.11 12.984 -8.875 1 98.38 63 PRO B C 1
ATOM 2229 O O . PRO B 1 63 ? -0.385 11.859 -8.969 1 98.38 63 PRO B O 1
ATOM 2232 N N . CYS B 1 64 ? -0.601 14.078 -8.586 1 97.88 64 CYS B N 1
ATOM 2233 C CA . CYS B 1 64 ? -1.973 13.969 -8.102 1 97.88 64 CYS B CA 1
ATOM 2234 C C . CYS B 1 64 ? -2.871 13.32 -9.141 1 97.88 64 CYS B C 1
ATOM 2236 O O . CYS B 1 64 ? -3.777 12.562 -8.805 1 97.88 64 CYS B O 1
ATOM 2238 N N . GLU B 1 65 ? -2.641 13.648 -10.406 1 97.88 65 GLU B N 1
ATOM 2239 C CA . GLU B 1 65 ? -3.447 13.047 -11.453 1 97.88 65 GLU B CA 1
ATOM 2240 C C . GLU B 1 65 ? -3.211 11.5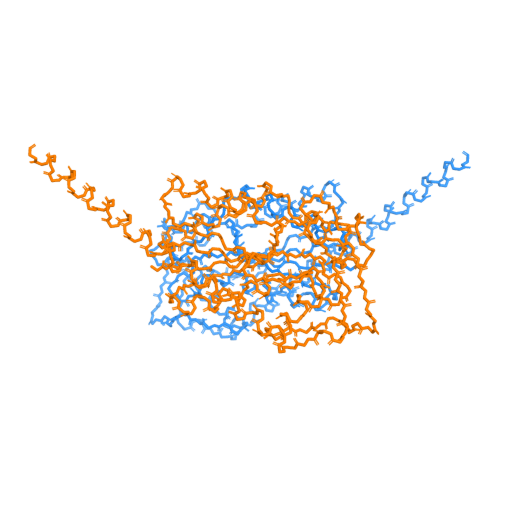39 -11.539 1 97.88 65 GLU B C 1
ATOM 2242 O O . GLU B 1 65 ? -4.152 10.766 -11.727 1 97.88 65 GLU B O 1
ATOM 2247 N N . THR B 1 66 ? -1.929 11.133 -11.461 1 98.75 66 THR B N 1
ATOM 2248 C CA . THR B 1 66 ? -1.573 9.719 -11.438 1 98.75 66 THR B CA 1
ATOM 2249 C C . THR B 1 66 ? -2.213 9.023 -10.242 1 98.75 66 THR B C 1
ATOM 2251 O O . THR B 1 66 ? -2.783 7.934 -10.383 1 98.75 66 THR B O 1
ATOM 2254 N N . PHE B 1 67 ? -2.154 9.703 -9.078 1 98.88 67 PHE B N 1
ATOM 2255 C CA . PHE B 1 67 ? -2.783 9.148 -7.883 1 98.88 67 PHE B CA 1
ATOM 2256 C C . PHE B 1 67 ? -4.289 9.016 -8.078 1 98.88 67 PHE B C 1
ATOM 2258 O O . PHE B 1 67 ? -4.879 8 -7.703 1 98.88 67 PHE B O 1
ATOM 2265 N N . ALA B 1 68 ? -4.867 10.023 -8.641 1 98.75 68 ALA B N 1
ATOM 2266 C CA . ALA B 1 68 ? -6.309 10 -8.859 1 98.75 68 ALA B CA 1
ATOM 2267 C C . ALA B 1 68 ? -6.715 8.789 -9.703 1 98.75 68 ALA B C 1
ATOM 2269 O O . ALA B 1 68 ? -7.672 8.086 -9.367 1 98.75 68 ALA B O 1
ATOM 2270 N N . ASP B 1 69 ? -6.02 8.547 -10.781 1 98.75 69 ASP B N 1
ATOM 2271 C CA . ASP B 1 69 ? -6.316 7.41 -11.656 1 98.75 69 ASP B CA 1
ATOM 2272 C C . ASP B 1 69 ? -6.125 6.09 -10.914 1 98.75 69 ASP B C 1
ATOM 2274 O O . ASP B 1 69 ? -6.926 5.164 -11.062 1 98.75 69 ASP B O 1
ATOM 2278 N N . TYR B 1 70 ? -5.094 6 -10.133 1 98.88 70 TYR B N 1
ATOM 2279 C CA . TYR B 1 70 ? -4.801 4.801 -9.359 1 98.88 70 TYR B CA 1
ATOM 2280 C C . TYR B 1 70 ? -5.875 4.562 -8.305 1 98.88 70 TYR B C 1
ATOM 2282 O O . TYR B 1 70 ? -6.41 3.455 -8.195 1 98.88 70 TYR B O 1
ATOM 2290 N N . ALA B 1 71 ? -6.188 5.641 -7.539 1 98.88 71 ALA B N 1
ATOM 2291 C CA . ALA B 1 71 ? -7.227 5.539 -6.516 1 98.88 71 ALA B CA 1
ATOM 2292 C C . ALA B 1 71 ? -8.562 5.133 -7.129 1 98.88 71 ALA B C 1
ATOM 2294 O O . ALA B 1 71 ? -9.273 4.285 -6.582 1 98.88 71 ALA B O 1
ATOM 2295 N N . LYS B 1 72 ? -8.859 5.734 -8.234 1 98.75 72 LYS B N 1
ATOM 2296 C CA . LYS B 1 72 ? -10.094 5.406 -8.945 1 98.75 72 LYS B CA 1
ATOM 2297 C C . LYS B 1 72 ? -10.141 3.924 -9.312 1 98.75 72 LYS B C 1
ATOM 2299 O O . LYS B 1 72 ? -11.164 3.262 -9.109 1 98.75 72 LYS B O 1
ATOM 2304 N N . ALA B 1 73 ? -9.07 3.422 -9.844 1 98.75 73 ALA B N 1
ATOM 2305 C CA . ALA B 1 73 ? -9 2.023 -10.25 1 98.75 73 ALA B CA 1
ATOM 2306 C C . ALA B 1 73 ? -9.156 1.091 -9.055 1 98.75 73 ALA B C 1
ATOM 2308 O O . ALA B 1 73 ? -9.859 0.083 -9.133 1 98.75 73 ALA B O 1
ATOM 2309 N N . VAL B 1 74 ? -8.492 1.394 -7.949 1 98.94 74 VAL B N 1
ATOM 2310 C CA . VAL B 1 74 ? -8.57 0.583 -6.738 1 98.94 74 VAL B CA 1
ATOM 2311 C C . VAL B 1 74 ? -10 0.564 -6.215 1 98.94 74 VAL B C 1
ATOM 2313 O O . VAL B 1 74 ? -10.539 -0.5 -5.902 1 98.94 74 VAL B O 1
ATOM 2316 N N . ILE B 1 75 ? -10.609 1.748 -6.141 1 98.88 75 ILE B N 1
ATOM 2317 C CA . ILE B 1 75 ? -11.969 1.869 -5.629 1 98.88 75 ILE B CA 1
ATOM 2318 C C . ILE B 1 75 ? -12.93 1.111 -6.543 1 98.88 75 ILE B C 1
ATOM 2320 O O . ILE B 1 75 ? -13.766 0.333 -6.07 1 98.88 75 ILE B O 1
ATOM 2324 N N . LYS B 1 76 ? -12.812 1.272 -7.852 1 98.31 76 LYS B N 1
ATOM 2325 C CA . LYS B 1 76 ? -13.656 0.564 -8.805 1 98.31 76 LYS B CA 1
ATOM 2326 C C . LYS B 1 76 ? -13.477 -0.947 -8.68 1 98.31 76 LYS B C 1
ATOM 2328 O O . LYS B 1 76 ? -14.445 -1.702 -8.789 1 98.31 76 LYS B O 1
ATOM 2333 N N . GLY B 1 77 ? -12.211 -1.327 -8.516 1 98.25 77 GLY B N 1
ATOM 2334 C CA . GLY B 1 77 ? -11.945 -2.742 -8.305 1 98.25 77 GLY B CA 1
ATOM 2335 C C . GLY B 1 77 ? -12.648 -3.305 -7.086 1 98.25 77 GLY B C 1
ATOM 2336 O O . GLY B 1 77 ? -13.219 -4.395 -7.141 1 98.25 77 GLY B O 1
ATOM 2337 N N . ALA B 1 78 ? -12.617 -2.568 -6.016 1 98.69 78 ALA B N 1
ATOM 2338 C CA . ALA B 1 78 ? -13.273 -3 -4.781 1 98.69 78 ALA B CA 1
ATOM 2339 C C . ALA B 1 78 ? -14.789 -3.047 -4.945 1 98.69 78 ALA B C 1
ATOM 2341 O O . ALA B 1 78 ? -15.445 -3.938 -4.406 1 98.69 78 ALA B O 1
ATOM 2342 N N . LEU B 1 79 ? -15.336 -2.156 -5.707 1 98 79 LEU B N 1
ATOM 2343 C CA . LEU B 1 79 ? -16.781 -2.043 -5.887 1 98 79 LEU B CA 1
ATOM 2344 C C . LEU B 1 79 ? -17.328 -3.232 -6.668 1 98 79 LEU B C 1
ATOM 2346 O O . LEU B 1 79 ? -18.531 -3.445 -6.715 1 98 79 LEU B O 1
ATOM 2350 N N . LYS B 1 80 ? -16.453 -4.012 -7.293 1 97.06 80 LYS B N 1
ATOM 2351 C CA . LYS B 1 80 ? -16.906 -5.207 -8.008 1 97.06 80 LYS B CA 1
ATOM 2352 C C . LYS B 1 80 ? -17.406 -6.273 -7.039 1 97.06 80 LYS B C 1
ATOM 2354 O O . LYS B 1 80 ? -18.172 -7.156 -7.422 1 97.06 80 LYS B O 1
ATOM 2359 N N . TRP B 1 81 ? -16.938 -6.176 -5.754 1 96.81 81 TRP B N 1
ATOM 2360 C CA . TRP B 1 81 ? -17.359 -7.219 -4.828 1 96.81 81 TRP B CA 1
ATOM 2361 C C . TRP B 1 81 ? -17.812 -6.621 -3.498 1 96.81 81 TRP B C 1
ATOM 2363 O O . TRP B 1 81 ? -18.344 -7.332 -2.639 1 96.81 81 TRP B O 1
ATOM 2373 N N . CYS B 1 82 ? -17.578 -5.328 -3.24 1 97.81 82 CYS B N 1
ATOM 2374 C CA . CYS B 1 82 ? -18.125 -4.586 -2.107 1 97.81 82 CYS B CA 1
ATOM 2375 C C . CYS B 1 82 ? -19.328 -3.764 -2.529 1 97.81 82 CYS B C 1
ATOM 2377 O O . CYS B 1 82 ? -19.344 -3.189 -3.619 1 97.81 82 CYS B O 1
ATOM 2379 N N . GLU B 1 83 ? -20.328 -3.717 -1.702 1 96.62 83 GLU B N 1
ATOM 2380 C CA . GLU B 1 83 ? -21.5 -2.908 -2 1 96.62 83 GLU B CA 1
ATOM 2381 C C . GLU B 1 83 ? -21.156 -1.421 -2.002 1 96.62 83 GLU B C 1
ATOM 2383 O O . GLU B 1 83 ? -21.625 -0.675 -2.869 1 96.62 83 GLU B O 1
ATOM 2388 N N . ARG B 1 84 ? -20.422 -0.96 -1.033 1 97.94 84 ARG B N 1
ATOM 2389 C CA . ARG B 1 84 ? -19.922 0.402 -0.883 1 97.94 84 ARG B CA 1
ATOM 2390 C C . ARG B 1 84 ? -18.469 0.403 -0.426 1 97.94 84 ARG B C 1
ATOM 2392 O O . ARG B 1 84 ? -18 -0.565 0.178 1 97.94 84 ARG B O 1
ATOM 2399 N N . VAL B 1 85 ? -17.828 1.472 -0.771 1 98.75 85 VAL B N 1
ATOM 2400 C CA . VAL B 1 85 ? -16.438 1.644 -0.375 1 98.75 85 VAL B CA 1
ATOM 2401 C C . VAL B 1 85 ? -16.266 2.959 0.383 1 98.75 85 VAL B C 1
ATOM 2403 O O . VAL B 1 85 ? -16.609 4.027 -0.136 1 98.75 85 VAL B O 1
ATOM 2406 N N . LEU B 1 86 ? -15.844 2.904 1.604 1 98.94 86 LEU B N 1
ATOM 2407 C CA . LEU B 1 86 ? -15.445 4.062 2.396 1 98.94 86 LEU B CA 1
ATOM 2408 C C . LEU B 1 86 ? -13.93 4.219 2.4 1 98.94 86 LEU B C 1
ATOM 2410 O O . LEU B 1 86 ? -13.211 3.322 2.84 1 98.94 86 LEU B O 1
ATOM 2414 N N . VAL B 1 87 ? -13.484 5.301 1.894 1 98.94 87 VAL B N 1
ATOM 2415 C CA . VAL B 1 87 ? -12.055 5.605 1.953 1 98.94 87 VAL B CA 1
ATOM 2416 C C . VAL B 1 87 ? -11.766 6.469 3.18 1 98.94 87 VAL B C 1
ATOM 2418 O O . VAL B 1 87 ? -12.422 7.484 3.404 1 98.94 87 VAL B O 1
ATOM 2421 N N . VAL B 1 88 ? -10.844 6.031 3.992 1 98.94 88 VAL B N 1
ATOM 2422 C CA . VAL B 1 88 ? -10.352 6.809 5.125 1 98.94 88 VAL B CA 1
ATOM 2423 C C . VAL B 1 88 ? -9.016 7.453 4.766 1 98.94 88 VAL B C 1
ATOM 2425 O O . VAL B 1 88 ? -7.984 6.777 4.719 1 98.94 88 VAL B O 1
ATOM 2428 N N . ALA B 1 89 ? -9.062 8.727 4.574 1 98.88 89 ALA B N 1
ATOM 2429 C CA . ALA B 1 89 ? -7.891 9.469 4.105 1 98.88 89 ALA B CA 1
ATOM 2430 C C . ALA B 1 89 ? -7.141 10.102 5.277 1 98.88 89 ALA B C 1
ATOM 2432 O O . ALA B 1 89 ? -7.695 10.922 6.004 1 98.88 89 ALA B O 1
ATOM 2433 N N . GLY B 1 90 ? -5.832 9.75 5.383 1 98.62 90 GLY B N 1
ATOM 2434 C CA . GLY B 1 90 ? -5.031 10.211 6.504 1 98.62 90 GLY B CA 1
ATOM 2435 C C . GLY B 1 90 ? -4.051 11.305 6.125 1 98.62 90 GLY B C 1
ATOM 2436 O O . GLY B 1 90 ? -3.195 11.688 6.926 1 98.62 90 GLY B O 1
ATOM 2437 N N . HIS B 1 91 ? -4.148 11.773 4.922 1 98.31 91 HIS B N 1
ATOM 2438 C CA . HIS B 1 91 ? -3.322 12.875 4.438 1 98.31 91 HIS B CA 1
ATOM 2439 C C . HIS B 1 91 ? -4.184 14.016 3.902 1 98.31 91 HIS B C 1
ATOM 2441 O O . HIS B 1 91 ? -4.996 13.812 2.998 1 98.31 91 HIS B O 1
ATOM 2447 N N . GLY B 1 92 ? -3.992 15.195 4.438 1 96.69 92 GLY B N 1
ATOM 2448 C CA . GLY B 1 92 ? -4.809 16.328 4.055 1 96.69 92 GLY B CA 1
ATOM 2449 C C . GLY B 1 92 ? -4.668 16.703 2.59 1 96.69 92 GLY B C 1
ATOM 2450 O O . GLY B 1 92 ? -5.609 17.203 1.977 1 96.69 92 GLY B O 1
ATOM 2451 N N . GLY B 1 93 ? -3.516 16.469 2.004 1 96.19 93 GLY B N 1
ATOM 2452 C CA . GLY B 1 93 ? -3.213 16.859 0.641 1 96.19 93 GLY B CA 1
ATOM 2453 C C . GLY B 1 93 ? -4.023 16.109 -0.399 1 96.19 93 GLY B C 1
ATOM 2454 O O . GLY B 1 93 ? -4.062 16.5 -1.566 1 96.19 93 GLY B O 1
ATOM 2455 N N . ILE B 1 94 ? -4.727 15.023 0.014 1 97.69 94 ILE B N 1
ATOM 2456 C CA . ILE B 1 94 ? -5.492 14.258 -0.966 1 97.69 94 ILE B CA 1
ATOM 2457 C C . ILE B 1 94 ? -6.984 14.453 -0.717 1 97.69 94 ILE B C 1
ATOM 2459 O O . ILE B 1 94 ? -7.812 13.742 -1.298 1 97.69 94 ILE B O 1
ATOM 2463 N N . ALA B 1 95 ? -7.363 15.43 0.127 1 96.5 95 ALA B N 1
ATOM 2464 C CA . ALA B 1 95 ? -8.773 15.672 0.439 1 96.5 95 ALA B CA 1
ATOM 2465 C C . ALA B 1 95 ? -9.547 16.094 -0.808 1 96.5 95 ALA B C 1
ATOM 2467 O O . ALA B 1 95 ? -10.57 15.484 -1.142 1 96.5 95 ALA B O 1
ATOM 2468 N N . ASP B 1 96 ? -9.039 17.109 -1.544 1 96.5 96 ASP B N 1
ATOM 2469 C CA . ASP B 1 96 ? -9.773 17.672 -2.678 1 96.5 96 ASP B CA 1
ATOM 2470 C C . ASP B 1 96 ? -9.828 16.672 -3.836 1 96.5 96 ASP B C 1
ATOM 2472 O O . ASP B 1 96 ? -10.891 16.453 -4.418 1 96.5 96 ASP B O 1
ATOM 2476 N N . ILE B 1 97 ? -8.695 16.062 -4.152 1 97.75 97 ILE B N 1
ATOM 2477 C CA . ILE B 1 97 ? -8.664 15.125 -5.273 1 97.75 97 ILE B CA 1
ATOM 2478 C C . ILE B 1 97 ? -9.484 13.883 -4.941 1 97.75 97 ILE B C 1
ATOM 2480 O O . ILE B 1 97 ? -10.133 13.312 -5.816 1 97.75 97 ILE B O 1
ATOM 2484 N N . GLY B 1 98 ? -9.438 13.422 -3.695 1 98.31 98 GLY B N 1
ATOM 2485 C CA . GLY B 1 98 ? -10.25 12.297 -3.254 1 98.31 98 GLY B CA 1
ATOM 2486 C C . GLY B 1 98 ? -11.742 12.562 -3.363 1 98.31 98 GLY B C 1
ATOM 2487 O O . GLY B 1 98 ? -12.5 11.711 -3.828 1 98.31 98 GLY B O 1
ATOM 2488 N N . ASN B 1 99 ? -12.125 13.789 -2.928 1 97.69 99 ASN B N 1
ATOM 2489 C CA . ASN B 1 99 ? -13.516 14.188 -3.062 1 97.69 99 ASN B CA 1
ATOM 2490 C C . ASN B 1 99 ? -13.969 14.18 -4.523 1 97.69 99 ASN B C 1
ATOM 2492 O O . ASN B 1 99 ? -15.07 13.719 -4.836 1 97.69 99 ASN B O 1
ATOM 2496 N N . ALA B 1 100 ? -13.164 14.719 -5.34 1 98.19 100 ALA B N 1
ATOM 2497 C CA . ALA B 1 100 ? -13.477 14.758 -6.766 1 98.19 100 ALA B CA 1
ATOM 2498 C C . ALA B 1 100 ? -13.617 13.344 -7.328 1 98.19 100 ALA B C 1
ATOM 2500 O O . ALA B 1 100 ? -14.562 13.055 -8.07 1 98.19 100 ALA B O 1
ATOM 2501 N N . VAL B 1 101 ? -12.68 12.445 -6.977 1 98.44 101 VAL B N 1
ATOM 2502 C CA . VAL B 1 101 ? -12.703 11.062 -7.43 1 98.44 101 VAL B CA 1
ATOM 2503 C C . VAL B 1 101 ? -13.992 10.391 -6.973 1 98.44 101 VAL B C 1
ATOM 2505 O O . VAL B 1 101 ? -14.695 9.766 -7.773 1 98.44 101 VAL B O 1
ATOM 2508 N N . ALA B 1 102 ? -14.305 10.539 -5.699 1 98.38 102 ALA B N 1
ATOM 2509 C CA . ALA B 1 102 ? -15.492 9.898 -5.121 1 98.38 102 ALA B CA 1
ATOM 2510 C C . ALA B 1 102 ? -16.766 10.406 -5.789 1 98.38 102 ALA B C 1
ATOM 2512 O O . ALA B 1 102 ? -17.641 9.617 -6.148 1 98.38 102 ALA B O 1
ATOM 2513 N N . SER B 1 103 ? -16.906 11.695 -5.988 1 97.75 103 SER B N 1
ATOM 2514 C CA . SER B 1 103 ? -18.094 12.281 -6.602 1 97.75 103 SER B CA 1
ATOM 2515 C C . SER B 1 103 ? -18.281 11.781 -8.023 1 97.75 103 SER B C 1
ATOM 2517 O O . SER B 1 103 ? -19.391 11.414 -8.414 1 97.75 103 SER B O 1
ATOM 2519 N N . GLN B 1 104 ? -17.203 11.805 -8.766 1 97.69 104 GLN B N 1
ATOM 2520 C CA . GLN B 1 104 ? -17.297 11.352 -10.148 1 97.69 104 GLN B CA 1
ATOM 2521 C C . GLN B 1 104 ? -17.719 9.891 -10.227 1 97.69 104 GLN B C 1
ATOM 2523 O O . GLN B 1 104 ? -18.547 9.516 -11.062 1 97.69 104 GLN B O 1
ATOM 2528 N N . LEU B 1 105 ? -17.141 9.062 -9.375 1 97.75 105 LEU B N 1
ATOM 2529 C CA . LEU B 1 105 ? -17.516 7.656 -9.328 1 97.75 105 LEU B CA 1
ATOM 2530 C C . LEU B 1 105 ? -18.984 7.5 -8.945 1 97.75 105 LEU B C 1
ATOM 2532 O O . LEU B 1 105 ? -19.703 6.668 -9.508 1 97.75 105 LEU B O 1
ATOM 2536 N N . ASN B 1 106 ? -19.406 8.297 -7.973 1 96.44 106 ASN B N 1
ATOM 2537 C CA . ASN B 1 106 ? -20.797 8.234 -7.527 1 96.44 106 ASN B CA 1
ATOM 2538 C C . ASN B 1 106 ? -21.75 8.641 -8.641 1 96.44 106 ASN B C 1
ATOM 2540 O O . ASN B 1 106 ? -22.828 8.047 -8.781 1 96.44 106 ASN B O 1
ATOM 2544 N N . TYR B 1 107 ? -21.422 9.625 -9.438 1 95.69 107 TYR B N 1
ATOM 2545 C CA . TYR B 1 107 ? -22.25 10.047 -10.555 1 95.69 107 TYR B CA 1
ATOM 2546 C C . TYR B 1 107 ? -22.344 8.953 -11.609 1 95.69 107 TYR B C 1
ATOM 2548 O O . TYR B 1 107 ? -23.375 8.805 -12.266 1 95.69 107 TYR B O 1
ATOM 2556 N N . GLU B 1 108 ? -21.266 8.227 -11.703 1 95.25 108 GLU B N 1
ATOM 2557 C CA . GLU B 1 108 ? -21.188 7.207 -12.742 1 95.25 108 GLU B CA 1
ATOM 2558 C C . GLU B 1 108 ? -21.812 5.895 -12.273 1 95.25 108 GLU B C 1
ATOM 2560 O O . GLU B 1 108 ? -22.469 5.203 -13.055 1 95.25 108 GLU B O 1
ATOM 2565 N N . LEU B 1 109 ? -21.672 5.535 -11.023 1 94.12 109 LEU B N 1
ATOM 2566 C CA . LEU B 1 109 ? -21.969 4.18 -10.578 1 94.12 109 LEU B CA 1
ATOM 2567 C C . LEU B 1 109 ? -23.094 4.188 -9.539 1 94.12 109 LEU B C 1
ATOM 2569 O O . LEU B 1 109 ? -23.562 3.127 -9.125 1 94.12 109 LEU B O 1
ATOM 2573 N N . GLY B 1 110 ? -23.562 5.332 -9.164 1 93.12 110 GLY B N 1
ATOM 2574 C CA . GLY B 1 110 ? -24.422 5.477 -8 1 93.12 110 GLY B CA 1
ATOM 2575 C C . GLY B 1 110 ? -23.672 5.809 -6.73 1 93.12 110 GLY B C 1
ATOM 2576 O O . GLY B 1 110 ? -22.438 5.801 -6.715 1 93.12 110 GLY B O 1
ATOM 2577 N N . PRO B 1 111 ? -24.344 6.227 -5.688 1 94.75 111 PRO B N 1
ATOM 2578 C CA . PRO B 1 111 ? -23.719 6.656 -4.434 1 94.75 111 PRO B CA 1
ATOM 2579 C C . PRO B 1 111 ? -23.156 5.492 -3.631 1 94.75 111 PRO B C 1
ATOM 2581 O O . PRO B 1 111 ? -23.766 5.039 -2.662 1 94.75 111 PRO B O 1
ATOM 2584 N N . ARG B 1 112 ? -21.984 5.086 -3.979 1 96.81 112 ARG B N 1
ATOM 2585 C CA . ARG B 1 112 ? -21.391 3.883 -3.402 1 96.81 112 ARG B CA 1
ATOM 2586 C C . ARG B 1 112 ? -20.031 4.188 -2.775 1 96.81 112 ARG B C 1
ATOM 2588 O O . ARG B 1 112 ? -19.422 3.322 -2.143 1 96.81 112 ARG B O 1
ATOM 2595 N N . VAL B 1 113 ? -19.562 5.445 -2.965 1 98.69 113 VAL B N 1
ATOM 2596 C CA . VAL B 1 113 ? -18.219 5.773 -2.496 1 98.69 113 VAL B CA 1
ATOM 2597 C C . VAL B 1 113 ? -18.281 6.957 -1.533 1 98.69 113 VAL B C 1
ATOM 2599 O O . VAL B 1 113 ? -18.875 7.992 -1.851 1 98.69 113 VAL B O 1
ATOM 2602 N N . LEU B 1 114 ? -17.703 6.848 -0.378 1 98.75 114 LEU B N 1
ATOM 2603 C CA . LEU B 1 114 ? -17.547 7.938 0.578 1 98.75 114 LEU B CA 1
ATOM 2604 C C . LEU B 1 114 ? -16.078 8.18 0.885 1 98.75 114 LEU B C 1
ATOM 2606 O O . LEU B 1 114 ? -15.352 7.258 1.253 1 98.75 114 LEU B O 1
ATOM 2610 N N . TRP B 1 115 ? -15.648 9.336 0.648 1 98.81 115 TRP B N 1
ATOM 2611 C CA . TRP B 1 115 ? -14.289 9.75 0.984 1 98.81 115 TRP B CA 1
ATOM 2612 C C . TRP B 1 115 ? -14.266 10.531 2.295 1 98.81 115 TRP B C 1
ATOM 2614 O O . TRP B 1 115 ? -14.883 11.594 2.404 1 98.81 115 TRP B O 1
ATOM 2624 N N . ILE B 1 116 ? -13.562 10.023 3.309 1 98.81 116 ILE B N 1
ATOM 2625 C CA . ILE B 1 116 ? -13.523 10.633 4.633 1 98.81 116 ILE B CA 1
ATOM 2626 C C . ILE B 1 116 ? -12.133 11.195 4.898 1 98.81 116 ILE B C 1
ATOM 2628 O O . ILE B 1 116 ? -11.18 10.445 5.098 1 98.81 116 ILE B O 1
ATOM 2632 N N . ASN B 1 117 ? -11.984 12.453 4.91 1 98.31 117 ASN B N 1
ATOM 2633 C CA . ASN B 1 117 ? -10.773 13.117 5.371 1 98.31 117 ASN B CA 1
ATOM 2634 C C . ASN B 1 117 ? -10.742 13.242 6.891 1 98.31 117 ASN B C 1
ATOM 2636 O O . ASN B 1 117 ? -11.445 14.078 7.461 1 98.31 117 ASN B O 1
ATOM 2640 N N . ILE B 1 118 ? -9.891 12.594 7.523 1 98.5 118 ILE B N 1
ATOM 2641 C CA . ILE B 1 118 ? -9.977 12.461 8.977 1 98.5 118 ILE B CA 1
ATOM 2642 C C . ILE B 1 118 ? -9.57 13.773 9.641 1 98.5 118 ILE B C 1
ATOM 2644 O O . ILE B 1 118 ? -10.016 14.07 10.758 1 98.5 118 ILE B O 1
ATOM 2648 N N . TRP B 1 119 ? -8.797 14.586 9.016 1 97.38 119 TRP B N 1
ATOM 2649 C CA . TRP B 1 119 ? -8.258 15.797 9.625 1 97.38 119 TRP B CA 1
ATOM 2650 C C . TRP B 1 119 ? -9.312 16.906 9.672 1 97.38 119 TRP B C 1
ATOM 2652 O O . TRP B 1 119 ? -9.164 17.891 10.398 1 97.38 119 TRP B O 1
ATOM 2662 N N . SER B 1 120 ? -10.359 16.766 8.898 1 96.75 120 SER B N 1
ATOM 2663 C CA . SER B 1 120 ? -11.461 17.719 8.93 1 96.75 120 SER B CA 1
ATOM 2664 C C . SER B 1 120 ? -12.438 17.406 10.055 1 96.75 120 SER B C 1
ATOM 2666 O O . SER B 1 120 ? -13.344 18.203 10.336 1 96.75 120 SER B O 1
ATOM 2668 N N . LEU B 1 121 ? -12.25 16.328 10.773 1 98.25 121 LEU B N 1
ATOM 2669 C CA . LEU B 1 121 ? -13.25 15.805 11.703 1 98.25 121 LEU B CA 1
ATOM 2670 C C . LEU B 1 121 ? -12.922 16.219 13.133 1 98.25 121 LEU B C 1
ATOM 2672 O O . LEU B 1 121 ? -13.742 16.047 14.039 1 98.25 121 LEU B O 1
ATOM 2676 N N . ALA B 1 122 ? -11.742 16.703 13.398 1 97.38 122 ALA B N 1
ATOM 2677 C CA . ALA B 1 122 ? -11.312 17.188 14.703 1 97.38 122 ALA B CA 1
ATOM 2678 C C . ALA B 1 122 ? -10.484 18.453 14.57 1 97.38 122 ALA B C 1
ATOM 2680 O O . ALA B 1 122 ? -9.992 18.781 13.484 1 97.38 122 ALA B O 1
ATOM 2681 N N . PRO B 1 123 ? -10.375 19.188 15.625 1 95.56 123 PRO B N 1
ATOM 2682 C CA . PRO B 1 123 ? -9.625 20.438 15.547 1 95.56 123 PRO B CA 1
ATOM 2683 C C . PRO B 1 123 ? -8.117 20.234 15.68 1 95.56 123 PRO B C 1
ATOM 2685 O O . PRO B 1 123 ? -7.484 20.797 16.578 1 95.56 123 PRO B O 1
ATOM 2688 N N . VAL B 1 124 ? -7.535 19.438 14.844 1 96 124 VAL B N 1
ATOM 2689 C CA . VAL B 1 124 ? -6.09 19.25 14.805 1 96 124 VAL B CA 1
ATOM 2690 C C . VAL B 1 124 ? -5.414 20.516 14.273 1 96 124 VAL B C 1
ATOM 2692 O O . VAL B 1 124 ? -5.742 21 13.188 1 96 124 VAL B O 1
ATOM 2695 N N . ARG B 1 125 ? -4.398 21.047 14.93 1 95.31 125 ARG B N 1
ATOM 2696 C CA . ARG B 1 125 ? -3.912 22.406 14.711 1 95.31 125 ARG B CA 1
ATOM 2697 C C . ARG B 1 125 ? -2.596 22.406 13.945 1 95.31 125 ARG B C 1
ATOM 2699 O O . ARG B 1 125 ? -2.033 23.453 13.664 1 95.31 125 ARG B O 1
ATOM 2706 N N . ASP B 1 126 ? -2.059 21.172 13.672 1 97.44 126 ASP B N 1
ATOM 2707 C CA . ASP B 1 126 ? -0.683 21.188 13.18 1 97.44 126 ASP B CA 1
ATOM 2708 C C . ASP B 1 126 ? -0.42 20 12.25 1 97.44 126 ASP B C 1
ATOM 2710 O O . ASP B 1 126 ? -1.22 19.078 12.188 1 97.44 126 ASP B O 1
ATOM 2714 N N . HIS B 1 127 ? 0.543 20.125 11.383 1 98.31 127 HIS B N 1
ATOM 2715 C CA . HIS B 1 127 ? 1.259 19.062 10.688 1 98.31 127 HIS B CA 1
ATOM 2716 C C . HIS B 1 127 ? 2.596 18.766 11.359 1 98.31 127 HIS B C 1
ATOM 2718 O O . HIS B 1 127 ? 3.428 19.656 11.516 1 98.31 127 HIS B O 1
ATOM 2724 N N . ALA B 1 128 ? 2.805 17.5 11.75 1 98.38 128 ALA B N 1
ATOM 2725 C CA . ALA B 1 128 ? 4.047 17.078 12.391 1 98.38 128 ALA B CA 1
ATOM 2726 C C . ALA B 1 128 ? 4.227 17.766 13.734 1 98.38 128 ALA B C 1
ATOM 2728 O O . ALA B 1 128 ? 5.355 17.969 14.188 1 98.38 128 ALA B O 1
ATOM 2729 N N . GLY B 1 129 ? 3.186 18.281 14.312 1 98.38 129 GLY B N 1
ATOM 2730 C CA . GLY B 1 129 ? 3.26 19.016 15.562 1 98.38 129 GLY B CA 1
ATOM 2731 C C . GLY B 1 129 ? 2.695 18.234 16.75 1 98.38 129 GLY B C 1
ATOM 2732 O O . GLY B 1 129 ? 2.678 17.016 16.734 1 98.38 129 GLY B O 1
ATOM 2733 N N . SER B 1 130 ? 2.227 18.984 17.766 1 98.5 130 SER B N 1
ATOM 2734 C CA . SER B 1 130 ? 1.801 18.422 19.047 1 98.5 130 SER B CA 1
ATOM 2735 C C . SER B 1 130 ? 0.598 17.5 18.875 1 98.5 130 SER B C 1
ATOM 2737 O O . SER B 1 130 ? 0.56 16.406 19.438 1 98.5 130 SER B O 1
ATOM 2739 N N . ASP B 1 131 ? -0.365 17.938 18.109 1 98.56 131 ASP B N 1
ATOM 2740 C CA . ASP B 1 131 ? -1.603 17.172 17.969 1 98.56 131 ASP B CA 1
ATOM 2741 C C . ASP B 1 131 ? -1.367 15.883 17.188 1 98.56 131 ASP B C 1
ATOM 2743 O O . ASP B 1 131 ? -1.794 14.812 17.609 1 98.56 131 ASP B O 1
ATOM 2747 N N . GLU B 1 132 ? -0.691 15.977 16.047 1 98.69 132 GLU B N 1
ATOM 2748 C CA . GLU B 1 132 ? -0.435 14.789 15.242 1 98.69 132 GLU B CA 1
ATOM 2749 C C . GLU B 1 132 ? 0.465 13.805 15.984 1 98.69 132 GLU B C 1
ATOM 2751 O O . GLU B 1 132 ? 0.229 12.594 15.953 1 98.69 132 GLU B O 1
ATOM 2756 N N . ALA B 1 133 ? 1.496 14.305 16.656 1 98.75 133 ALA B N 1
ATOM 2757 C CA . ALA B 1 133 ? 2.361 13.453 17.469 1 98.75 133 ALA B CA 1
ATOM 2758 C C . ALA B 1 133 ? 1.564 12.742 18.547 1 98.75 133 ALA B C 1
ATOM 2760 O O . ALA B 1 133 ? 1.759 11.547 18.797 1 98.75 133 ALA B O 1
ATOM 2761 N N . SER B 1 134 ? 0.698 13.445 19.172 1 98.88 134 SER B N 1
ATOM 2762 C CA . SER B 1 134 ? -0.124 12.883 20.234 1 98.88 134 SER B CA 1
ATOM 2763 C C . SER B 1 134 ? -1.046 11.789 19.703 1 98.88 134 SER B C 1
ATOM 2765 O O . SER B 1 134 ? -1.186 10.734 20.328 1 98.88 134 SER B O 1
ATOM 2767 N N . ILE B 1 135 ? -1.702 12.062 18.594 1 98.88 135 ILE B N 1
ATOM 2768 C CA . ILE B 1 135 ? -2.564 11.062 17.953 1 98.88 135 ILE B CA 1
ATOM 2769 C C . ILE B 1 135 ? -1.751 9.82 17.609 1 98.88 135 ILE B C 1
ATOM 2771 O O . ILE B 1 135 ? -2.203 8.695 17.844 1 98.88 135 ILE B O 1
ATOM 2775 N N . TYR B 1 136 ? -0.543 10.031 17.078 1 98.88 136 TYR B N 1
ATOM 2776 C CA . TYR B 1 136 ? 0.32 8.93 16.688 1 98.88 136 TYR B CA 1
ATOM 2777 C C . TYR B 1 136 ? 0.691 8.07 17.891 1 98.88 136 TYR B C 1
ATOM 2779 O O . TYR B 1 136 ? 0.668 6.84 17.812 1 98.88 136 TYR B O 1
ATOM 2787 N N . LEU B 1 137 ? 0.962 8.695 19.016 1 98.75 137 LEU B N 1
ATOM 2788 C CA . LEU B 1 137 ? 1.237 7.969 20.25 1 98.75 137 LEU B CA 1
ATOM 2789 C C . LEU B 1 137 ? 0.021 7.156 20.688 1 98.75 137 LEU B C 1
ATOM 2791 O O . LEU B 1 137 ? 0.161 6.027 21.156 1 98.75 137 LEU B O 1
ATOM 2795 N N . ALA B 1 138 ? -1.117 7.691 20.516 1 98.81 138 ALA B N 1
ATOM 2796 C CA . ALA B 1 138 ? -2.357 7.082 20.984 1 98.81 138 ALA B CA 1
ATOM 2797 C C . ALA B 1 138 ? -2.656 5.793 20.234 1 98.81 138 ALA B C 1
ATOM 2799 O O . ALA B 1 138 ? -3.352 4.91 20.75 1 98.81 138 ALA B O 1
ATOM 2800 N N . ILE B 1 139 ? -2.146 5.676 19.031 1 98.81 139 ILE B N 1
ATOM 2801 C CA . ILE B 1 139 ? -2.412 4.457 18.281 1 98.81 139 ILE B CA 1
ATOM 2802 C C . ILE B 1 139 ? -1.273 3.461 18.484 1 98.81 139 ILE B C 1
ATOM 2804 O O . ILE B 1 139 ? -1.207 2.434 17.812 1 98.81 139 ILE B O 1
ATOM 2808 N N . GLY B 1 140 ? -0.377 3.717 19.328 1 98.5 140 GLY B N 1
ATOM 2809 C CA . GLY B 1 140 ? 0.724 2.822 19.656 1 98.5 140 GLY B CA 1
ATOM 2810 C C . GLY B 1 140 ? 1.997 3.148 18.891 1 98.5 140 GLY B C 1
ATOM 2811 O O . GLY B 1 140 ? 2.951 2.369 18.922 1 98.5 140 GLY B O 1
ATOM 2812 N N . GLY B 1 141 ? 2.004 4.293 18.188 1 98.5 141 GLY B N 1
ATOM 2813 C CA . GLY B 1 141 ? 3.201 4.707 17.469 1 98.5 141 GLY B CA 1
ATOM 2814 C C . GLY B 1 141 ? 4.32 5.152 18.391 1 98.5 141 GLY B C 1
ATOM 2815 O O . GLY B 1 141 ? 4.09 5.438 19.578 1 98.5 141 GLY B O 1
ATOM 2816 N N . ARG B 1 142 ? 5.523 5.141 17.828 1 97.69 142 ARG B N 1
ATOM 2817 C CA . ARG B 1 142 ? 6.707 5.621 18.531 1 97.69 142 ARG B CA 1
ATOM 2818 C C . ARG B 1 142 ? 7.367 6.773 17.781 1 97.69 142 ARG B C 1
ATOM 2820 O O . ARG B 1 142 ? 7.645 6.66 16.578 1 97.69 142 ARG B O 1
ATOM 2827 N N . MET B 1 143 ? 7.57 7.859 18.484 1 97.5 143 MET B N 1
ATOM 2828 C CA . MET B 1 143 ? 8.258 8.992 17.875 1 97.5 143 MET B CA 1
ATOM 2829 C C . MET B 1 143 ? 9.703 8.641 17.547 1 97.5 143 MET B C 1
ATOM 2831 O O . MET B 1 143 ? 10.328 7.855 18.25 1 97.5 143 MET B O 1
ATOM 2835 N N . THR B 1 144 ? 10.211 9.195 16.469 1 96.94 144 THR B N 1
ATOM 2836 C CA . THR B 1 144 ? 11.586 8.938 16.047 1 96.94 144 THR B CA 1
ATOM 2837 C C . THR B 1 144 ? 12.578 9.633 16.984 1 96.94 144 THR B C 1
ATOM 2839 O O . THR B 1 144 ? 13.734 9.211 17.094 1 96.94 144 THR B O 1
ATOM 2842 N N . ALA B 1 145 ? 12.164 10.773 17.531 1 95.38 145 ALA B N 1
ATOM 2843 C CA . ALA B 1 145 ? 12.914 11.531 18.531 1 95.38 145 ALA B CA 1
ATOM 2844 C C . ALA B 1 145 ? 11.984 12.336 19.422 1 95.38 145 ALA B C 1
ATOM 2846 O O . ALA B 1 145 ? 10.805 12.523 19.094 1 95.38 145 ALA B O 1
ATOM 2847 N N . VAL B 1 146 ? 12.484 12.75 20.484 1 93.5 146 VAL B N 1
ATOM 2848 C CA . VAL B 1 146 ? 11.719 13.555 21.422 1 93.5 146 VAL B CA 1
ATOM 2849 C C . VAL B 1 146 ? 12.133 15.016 21.312 1 93.5 146 VAL B C 1
ATOM 2851 O O . VAL B 1 146 ? 13.32 15.344 21.391 1 93.5 146 VAL B O 1
ATOM 2854 N N . PRO B 1 147 ? 11.172 15.852 21.047 1 96.62 147 PRO B N 1
ATOM 2855 C CA . PRO B 1 147 ? 11.531 17.266 21.016 1 96.62 147 PRO B CA 1
ATOM 2856 C C . PRO B 1 147 ? 11.977 17.797 22.375 1 96.62 147 PRO B C 1
ATOM 2858 O O . PRO B 1 147 ? 11.422 17.406 23.406 1 96.62 147 PRO B O 1
ATOM 2861 N N . ASP B 1 148 ? 12.922 18.656 22.344 1 95.88 148 ASP B N 1
ATOM 2862 C CA . ASP B 1 148 ? 13.445 19.203 23.594 1 95.88 148 ASP B CA 1
ATOM 2863 C C . ASP B 1 148 ? 13.031 20.656 23.781 1 95.88 148 ASP B C 1
ATOM 2865 O O . ASP B 1 148 ? 13.281 21.25 24.828 1 95.88 148 ASP B O 1
ATOM 2869 N N . LYS B 1 149 ? 12.43 21.25 22.766 1 97.44 149 LYS B N 1
ATOM 2870 C CA . LYS B 1 149 ? 11.945 22.625 22.828 1 97.44 149 LYS B CA 1
ATOM 2871 C C . LYS B 1 149 ? 10.719 22.828 21.953 1 97.44 149 LYS B C 1
ATOM 2873 O O . LYS B 1 149 ? 10.414 21.984 21.094 1 97.44 149 LYS B O 1
ATOM 2878 N N . ARG B 1 150 ? 10.062 23.922 22.266 1 98.12 150 ARG B N 1
ATOM 2879 C CA . ARG B 1 150 ? 8.922 24.312 21.438 1 98.12 150 ARG B CA 1
ATOM 2880 C C . ARG B 1 150 ? 9.375 24.875 20.094 1 98.12 150 ARG B C 1
ATOM 2882 O O . ARG B 1 150 ? 10.328 25.656 20.031 1 98.12 150 ARG B O 1
ATOM 2889 N N . ILE B 1 151 ? 8.805 24.422 19 1 98.38 151 ILE B N 1
ATOM 2890 C CA . ILE B 1 151 ? 9.047 24.906 17.641 1 98.38 151 ILE B CA 1
ATOM 2891 C C . ILE B 1 151 ? 7.723 25.266 16.984 1 98.38 151 ILE B C 1
ATOM 2893 O O . ILE B 1 151 ? 6.785 24.469 16.953 1 98.38 151 ILE B O 1
ATOM 2897 N N . CYS B 1 152 ? 7.566 26.5 16.5 1 98.38 152 CYS B N 1
ATOM 2898 C CA . CYS B 1 152 ? 6.383 26.953 15.781 1 98.38 152 CYS B CA 1
ATOM 2899 C C . CYS B 1 152 ? 6.766 27.578 14.445 1 98.38 152 CYS B C 1
ATOM 2901 O O . CYS B 1 152 ? 7.551 28.516 14.391 1 98.38 152 CYS B O 1
ATOM 2903 N N . GLU B 1 153 ? 6.316 26.938 13.438 1 98.5 153 GLU B N 1
ATOM 2904 C CA . GLU B 1 153 ? 6.594 27.422 12.086 1 98.5 153 GLU B CA 1
ATOM 2905 C C . GLU B 1 153 ? 5.352 27.344 11.203 1 98.5 153 GLU B C 1
ATOM 2907 O O . GLU B 1 153 ? 4.59 26.375 11.281 1 98.5 153 GLU B O 1
ATOM 2912 N N . GLY B 1 154 ? 5.098 28.359 10.438 1 97.69 154 GLY B N 1
ATOM 2913 C CA . GLY B 1 154 ? 4.07 28.344 9.406 1 97.69 154 GLY B CA 1
ATOM 2914 C C . GLY B 1 154 ? 2.662 28.312 9.969 1 97.69 154 GLY B C 1
ATOM 2915 O O . GLY B 1 154 ? 2.471 28.359 11.188 1 97.69 154 GLY B O 1
ATOM 2916 N N . ASP B 1 155 ? 1.723 28.391 9.07 1 96.62 155 ASP B N 1
ATOM 2917 C CA . ASP B 1 155 ? 0.286 28.344 9.328 1 96.62 155 ASP B CA 1
ATOM 2918 C C . ASP B 1 155 ? -0.373 27.203 8.562 1 96.62 155 ASP B C 1
ATOM 2920 O O . ASP B 1 155 ? -0.406 27.203 7.328 1 96.62 155 ASP B O 1
ATOM 2924 N N . VAL B 1 156 ? -0.974 26.297 9.312 1 94.31 156 VAL B N 1
ATOM 2925 C CA . VAL B 1 156 ? -1.513 25.062 8.727 1 94.31 156 VAL B CA 1
ATOM 2926 C C . VAL B 1 156 ? -2.604 25.406 7.715 1 94.31 156 VAL B C 1
ATOM 2928 O O . VAL B 1 156 ? -2.826 24.672 6.758 1 94.31 156 VAL B O 1
ATOM 2931 N N . HIS B 1 157 ? -3.246 26.516 7.863 1 93.19 157 HIS B N 1
ATOM 2932 C CA . HIS B 1 157 ? -4.344 26.922 6.984 1 93.19 157 HIS B CA 1
ATOM 2933 C C . HIS B 1 157 ? -3.832 27.344 5.613 1 93.19 157 HIS B C 1
ATOM 2935 O O . HIS B 1 157 ? -4.609 27.453 4.664 1 93.19 157 HIS B O 1
ATOM 2941 N N . LEU B 1 158 ? -2.549 27.547 5.527 1 95.31 158 LEU B N 1
ATOM 2942 C CA . LEU B 1 158 ? -1.955 28 4.273 1 95.31 158 LEU B CA 1
ATOM 2943 C C . LEU B 1 158 ? -1.352 26.828 3.506 1 95.31 158 LEU B C 1
ATOM 2945 O O . LEU B 1 158 ? -0.876 26.984 2.381 1 95.31 158 LEU B O 1
ATOM 2949 N N . MET B 1 159 ? -1.497 25.609 4.031 1 93.94 159 MET B N 1
ATOM 2950 C CA . MET B 1 159 ? -0.836 24.453 3.426 1 93.94 159 MET B CA 1
ATOM 2951 C C . MET B 1 159 ? -1.528 24.062 2.129 1 93.94 159 MET B C 1
ATOM 2953 O O . MET B 1 159 ? -0.941 23.359 1.298 1 93.94 159 MET B O 1
ATOM 2957 N N . ARG B 1 160 ? -2.707 24.516 1.937 1 89.81 160 ARG B N 1
ATOM 2958 C CA . ARG B 1 160 ? -3.406 24.25 0.685 1 89.81 160 ARG B CA 1
ATOM 2959 C C . ARG B 1 160 ? -2.814 25.062 -0.459 1 89.81 160 ARG B C 1
ATOM 2961 O O . ARG B 1 160 ? -2.973 24.703 -1.629 1 89.81 160 ARG B O 1
ATOM 2968 N N . TYR B 1 161 ? -2.084 26.094 -0.093 1 93.12 161 TYR B N 1
ATOM 2969 C CA . TYR B 1 161 ? -1.627 27.062 -1.091 1 93.12 161 TYR B CA 1
ATOM 2970 C C . TYR B 1 161 ? -0.107 27.047 -1.205 1 93.12 161 TYR B C 1
ATOM 2972 O O . TYR B 1 161 ? 0.448 27.438 -2.23 1 93.12 161 TYR B O 1
ATOM 2980 N N . LEU B 1 162 ? 0.543 26.625 -0.127 1 96.38 162 LEU B N 1
ATOM 2981 C CA . LEU B 1 162 ? 1.988 26.812 -0.047 1 96.38 162 LEU B CA 1
ATOM 2982 C C . LEU B 1 162 ? 2.691 25.484 0.198 1 96.38 162 LEU B C 1
ATOM 2984 O O . LEU B 1 162 ? 2.191 24.641 0.946 1 96.38 162 LEU B O 1
ATOM 2988 N N . ARG B 1 163 ? 3.871 25.344 -0.341 1 97.31 163 ARG B N 1
ATOM 2989 C CA . ARG B 1 163 ? 4.738 24.234 0.036 1 97.31 163 ARG B CA 1
ATOM 2990 C C . ARG B 1 163 ? 5.227 24.375 1.473 1 97.31 163 ARG B C 1
ATOM 2992 O O . ARG B 1 163 ? 5.441 25.5 1.948 1 97.31 163 ARG B O 1
ATOM 2999 N N . THR B 1 164 ? 5.422 23.297 2.049 1 98.5 164 THR B N 1
ATOM 3000 C CA . THR B 1 164 ? 5.863 23.297 3.438 1 98.5 164 THR B CA 1
ATOM 3001 C C . THR B 1 164 ? 7.176 24.062 3.59 1 98.5 164 THR B C 1
ATOM 3003 O O . THR B 1 164 ? 7.34 24.844 4.527 1 98.5 164 THR B O 1
ATOM 3006 N N . SER B 1 165 ? 8.078 23.953 2.617 1 98 165 SER B N 1
ATOM 3007 C CA . SER B 1 165 ? 9.398 24.578 2.703 1 98 165 SER B CA 1
ATOM 3008 C C . SER B 1 165 ? 9.297 26.094 2.648 1 98 165 SER B C 1
ATOM 3010 O O . SER B 1 165 ? 10.242 26.797 3.025 1 98 165 SER B O 1
ATOM 3012 N N . TRP B 1 166 ? 8.18 26.594 2.113 1 98.12 166 TRP B N 1
ATOM 3013 C CA . TRP B 1 166 ? 8 28.031 2.045 1 98.12 166 TRP B CA 1
ATOM 3014 C C . TRP B 1 166 ? 7.582 28.594 3.398 1 98.12 166 TRP B C 1
ATOM 3016 O O . TRP B 1 166 ? 7.668 29.797 3.631 1 98.12 166 TRP B O 1
ATOM 3026 N N . MET B 1 167 ? 7.23 27.703 4.348 1 97.88 167 MET B N 1
ATOM 3027 C CA . MET B 1 167 ? 6.66 28.188 5.602 1 97.88 167 MET B CA 1
ATOM 3028 C C . MET B 1 167 ? 7.43 27.641 6.797 1 97.88 167 MET B C 1
ATOM 3030 O O . MET B 1 167 ? 7.281 28.141 7.914 1 97.88 167 MET B O 1
ATOM 3034 N N . SER B 1 168 ? 8.203 26.656 6.57 1 98.31 168 SER B N 1
ATOM 3035 C CA . SER B 1 168 ? 8.828 25.953 7.684 1 98.31 168 SER B CA 1
ATOM 3036 C C . SER B 1 168 ? 10.219 25.438 7.305 1 98.31 168 SER B C 1
ATOM 3038 O O . SER B 1 168 ? 10.414 24.922 6.199 1 98.31 168 SER B O 1
ATOM 3040 N N . LYS B 1 169 ? 11.172 25.594 8.188 1 98.25 169 LYS B N 1
ATOM 3041 C CA . LYS B 1 169 ? 12.516 25.047 8.008 1 98.25 169 LYS B CA 1
ATOM 3042 C C . LYS B 1 169 ? 12.602 23.625 8.539 1 98.25 169 LYS B C 1
ATOM 3044 O O . LYS B 1 169 ? 13.344 22.797 8 1 98.25 169 LYS B O 1
ATOM 3049 N N . SER B 1 170 ? 11.797 23.281 9.531 1 97.81 170 SER B N 1
ATOM 3050 C CA . SER B 1 170 ? 11.859 22 10.211 1 97.81 170 SER B CA 1
ATOM 3051 C C . SER B 1 170 ? 10.914 20.984 9.57 1 97.81 170 SER B C 1
ATOM 3053 O O . SER B 1 170 ? 11.016 19.781 9.836 1 97.81 170 SER B O 1
ATOM 3055 N N . GLY B 1 171 ? 9.961 21.406 8.734 1 98.44 171 GLY B N 1
ATOM 3056 C CA . GLY B 1 171 ? 8.898 20.547 8.227 1 98.44 171 GLY B CA 1
ATOM 3057 C C . GLY B 1 171 ? 7.672 20.531 9.117 1 98.44 171 GLY B C 1
ATOM 3058 O O . GLY B 1 171 ? 6.648 19.938 8.758 1 98.44 171 GLY B O 1
ATOM 3059 N N . ILE B 1 172 ? 7.797 21.188 10.281 1 98.5 172 ILE B N 1
ATOM 3060 C CA . ILE B 1 172 ? 6.656 21.359 11.172 1 98.5 172 ILE B CA 1
ATOM 3061 C C . ILE B 1 172 ? 5.832 22.578 10.727 1 98.5 172 ILE B C 1
ATOM 3063 O O . ILE B 1 172 ? 6.387 23.641 10.43 1 98.5 172 ILE B O 1
ATOM 3067 N N . VAL B 1 173 ? 4.609 22.453 10.562 1 98.69 173 VAL B N 1
ATOM 3068 C CA . VAL B 1 173 ? 3.715 23.578 10.336 1 98.69 173 VAL B CA 1
ATOM 3069 C C . VAL B 1 173 ? 2.711 23.688 11.484 1 98.69 173 VAL B C 1
ATOM 3071 O O . VAL B 1 173 ? 1.971 22.734 11.75 1 98.69 173 VAL B O 1
ATOM 3074 N N . GLY B 1 174 ? 2.551 24.766 12.07 1 98.31 174 GLY B N 1
ATOM 3075 C CA . GLY B 1 174 ? 1.998 24.906 13.406 1 98.31 174 GLY B CA 1
ATOM 3076 C C . GLY B 1 174 ? 3.053 24.859 14.492 1 98.31 174 GLY B C 1
ATOM 3077 O O . GLY B 1 174 ? 4.098 25.516 14.383 1 98.31 174 GLY B O 1
ATOM 3078 N N . CYS B 1 175 ? 2.68 24.062 15.633 1 98.25 175 CYS B N 1
ATOM 3079 C CA . CYS B 1 175 ? 3.652 24.047 16.719 1 98.25 175 CYS B CA 1
ATOM 3080 C C . CYS B 1 175 ? 3.803 22.641 17.281 1 98.25 175 CYS B C 1
ATOM 3082 O O . CYS B 1 175 ? 2.826 21.891 17.375 1 98.25 175 CYS B O 1
ATOM 3084 N N . ILE B 1 176 ? 4.988 22.328 17.594 1 98.31 176 ILE B N 1
ATOM 3085 C CA . ILE B 1 176 ? 5.23 21.219 18.5 1 98.31 176 ILE B CA 1
ATOM 3086 C C . ILE B 1 176 ? 5.754 21.734 19.844 1 98.31 176 ILE B C 1
ATOM 3088 O O . ILE B 1 176 ? 6.641 22.578 19.875 1 98.31 176 ILE B O 1
ATOM 3092 N N . ASP B 1 177 ? 5.172 21.328 20.844 1 98.25 177 ASP B N 1
ATOM 3093 C CA . ASP B 1 177 ? 5.516 21.672 22.219 1 98.25 177 ASP B CA 1
ATOM 3094 C C . ASP B 1 177 ? 5.598 20.422 23.094 1 98.25 177 ASP B C 1
ATOM 3096 O O . ASP B 1 177 ? 4.582 19.781 23.359 1 98.25 177 ASP B O 1
ATOM 3100 N N . PRO B 1 178 ? 6.809 20.109 23.578 1 97.75 178 PRO B N 1
ATOM 3101 C CA . PRO B 1 178 ? 6.965 18.891 24.391 1 97.75 178 PRO B CA 1
ATOM 3102 C C . PRO B 1 178 ? 5.945 18.812 25.516 1 97.75 178 PRO B C 1
ATOM 3104 O O . PRO B 1 178 ? 5.492 17.719 25.875 1 97.75 178 PRO B O 1
ATOM 3107 N N . ALA B 1 179 ? 5.535 19.875 26.016 1 97.31 179 ALA B N 1
ATOM 3108 C CA . ALA B 1 179 ? 4.605 19.922 27.141 1 97.31 179 ALA B CA 1
ATOM 3109 C C . ALA B 1 179 ? 3.191 19.547 26.703 1 97.31 179 ALA B C 1
ATOM 3111 O O . ALA B 1 179 ? 2.344 19.219 27.531 1 97.31 179 ALA B O 1
ATOM 3112 N N . GLU B 1 180 ? 2.947 19.594 25.422 1 97.44 180 GLU B N 1
ATOM 3113 C CA . GLU B 1 180 ? 1.601 19.375 24.906 1 97.44 180 GLU B CA 1
ATOM 3114 C C . GLU B 1 180 ? 1.457 17.953 24.359 1 97.44 180 GLU B C 1
ATOM 3116 O O . GLU B 1 180 ? 0.348 17.516 24.047 1 97.44 180 GLU B O 1
ATOM 3121 N N . ILE B 1 181 ? 2.492 17.25 24.172 1 98.25 181 ILE B N 1
ATOM 3122 C CA . ILE B 1 181 ? 2.461 15.914 23.578 1 98.25 181 ILE B CA 1
ATOM 3123 C C . ILE B 1 181 ? 2.115 14.875 24.641 1 98.25 181 ILE B C 1
ATOM 3125 O O . ILE B 1 181 ? 2.836 14.727 25.625 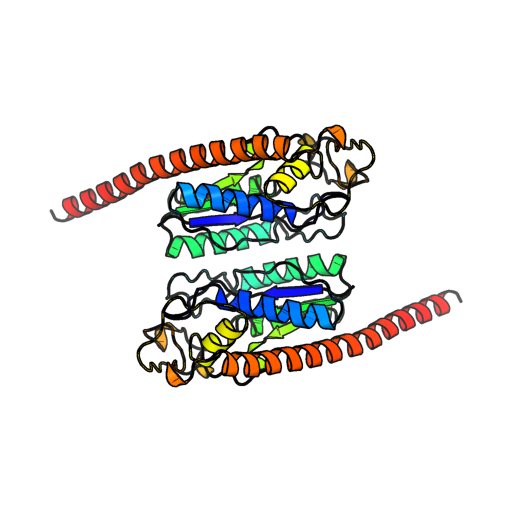1 98.25 181 ILE B O 1
ATOM 3129 N N . SER B 1 182 ? 1.055 14.211 24.469 1 97.62 182 SER B N 1
ATOM 3130 C CA . SER B 1 182 ? 0.68 13.133 25.375 1 97.62 182 SER B CA 1
ATOM 3131 C C . SER B 1 182 ? -0.273 12.148 24.703 1 97.62 182 SER B C 1
ATOM 3133 O O . SER B 1 182 ? -1.086 12.539 23.859 1 97.62 182 SER B O 1
ATOM 3135 N N . GLU B 1 183 ? -0.153 10.922 25.141 1 98.06 183 GLU B N 1
ATOM 3136 C CA . GLU B 1 183 ? -1.067 9.898 24.656 1 98.06 183 GLU B CA 1
ATOM 3137 C C . GLU B 1 183 ? -2.518 10.25 24.969 1 98.06 183 GLU B C 1
ATOM 3139 O O . GLU B 1 183 ? -3.416 9.977 24.172 1 98.06 183 GLU B O 1
ATOM 3144 N N . GLU B 1 184 ? -2.793 10.844 26.125 1 98.19 184 GLU B N 1
ATOM 3145 C CA . GLU B 1 184 ? -4.133 11.242 26.547 1 98.19 184 GLU B CA 1
ATOM 3146 C C . GLU B 1 184 ? -4.738 12.258 25.594 1 98.19 184 GLU B C 1
ATOM 3148 O O . GLU B 1 184 ? -5.891 12.117 25.172 1 98.19 184 GLU B O 1
ATOM 3153 N N . ARG B 1 185 ? -3.98 13.266 25.281 1 97.44 185 ARG B N 1
ATOM 3154 C CA . ARG B 1 185 ? -4.418 14.242 24.281 1 97.44 185 ARG B CA 1
ATOM 3155 C C . ARG B 1 185 ? -4.73 13.57 22.953 1 97.44 185 ARG B C 1
ATOM 3157 O O . ARG B 1 185 ? -5.762 13.844 22.344 1 97.44 185 ARG B O 1
ATOM 3164 N N . GLY B 1 186 ? -3.852 12.688 22.5 1 98.75 186 GLY B N 1
ATOM 3165 C CA . GLY B 1 186 ? -4.043 11.945 21.266 1 98.75 186 GLY B CA 1
ATOM 3166 C C . GLY B 1 186 ? -5.305 11.102 21.266 1 98.75 186 GLY B C 1
ATOM 3167 O O . GLY B 1 186 ? -6.031 11.062 20.266 1 98.75 186 GLY B O 1
ATOM 3168 N N . ARG B 1 187 ? -5.543 10.422 22.375 1 98.69 187 ARG B N 1
ATOM 3169 C CA . ARG B 1 187 ? -6.727 9.57 22.5 1 98.69 187 ARG B CA 1
ATOM 3170 C C . ARG B 1 187 ? -8.008 10.398 22.375 1 98.69 187 ARG B C 1
ATOM 3172 O O . ARG B 1 187 ? -8.969 9.969 21.75 1 98.69 187 ARG B O 1
ATOM 3179 N N . SER B 1 188 ? -8.016 11.531 23.016 1 98.62 188 SER B N 1
ATOM 3180 C CA . SER B 1 188 ? -9.172 12.414 22.938 1 98.62 188 SER B CA 1
ATOM 3181 C C . SER B 1 188 ? -9.445 12.844 21.5 1 98.62 188 SER B C 1
ATOM 3183 O O . SER B 1 188 ? -10.586 12.781 21.031 1 98.62 188 SER B O 1
ATOM 3185 N N . LEU B 1 189 ? -8.445 13.289 20.797 1 98.75 189 LEU B N 1
ATOM 3186 C CA . LEU B 1 189 ? -8.586 13.711 19.406 1 98.75 189 LEU B CA 1
ATOM 3187 C C . LEU B 1 189 ? -8.992 12.531 18.531 1 98.75 189 LEU B C 1
ATOM 3189 O O . LEU B 1 189 ? -9.867 12.664 17.672 1 98.75 189 LEU B O 1
ATOM 3193 N N . LEU B 1 190 ? -8.375 11.375 18.766 1 98.81 190 LEU B N 1
ATOM 3194 C CA . LEU B 1 190 ? -8.648 10.164 18 1 98.81 190 LEU B CA 1
ATOM 3195 C C . LEU B 1 190 ? -10.102 9.727 18.188 1 98.81 190 LEU B C 1
ATOM 3197 O O . LEU B 1 190 ? -10.766 9.336 17.219 1 98.81 190 LEU B O 1
ATOM 3201 N N . GLU B 1 191 ? -10.602 9.781 19.391 1 98.75 191 GLU B N 1
ATOM 3202 C CA . GLU B 1 191 ? -11.984 9.406 19.656 1 98.75 191 GLU B CA 1
ATOM 3203 C C . GLU B 1 191 ? -12.961 10.336 18.938 1 98.75 191 GLU B C 1
ATOM 3205 O O . GLU B 1 191 ? -14 9.891 18.438 1 98.75 191 GLU B O 1
ATOM 3210 N N . THR B 1 192 ? -12.633 11.586 18.938 1 98.88 192 THR B N 1
ATOM 3211 C CA . THR B 1 192 ? -13.445 12.539 18.188 1 98.88 192 THR B CA 1
ATOM 3212 C C . THR B 1 192 ? -13.453 12.203 16.703 1 98.88 192 THR B C 1
ATOM 3214 O O . THR B 1 192 ? -14.516 12.188 16.078 1 98.88 192 THR B O 1
ATOM 3217 N N . ILE B 1 193 ? -12.305 11.898 16.141 1 98.94 193 ILE B N 1
ATOM 3218 C CA . ILE B 1 193 ? -12.164 11.555 14.734 1 98.94 193 ILE B CA 1
ATOM 3219 C C . ILE B 1 193 ? -13 10.312 14.422 1 98.94 193 ILE B C 1
ATOM 3221 O O . ILE B 1 193 ? -13.789 10.305 13.477 1 98.94 193 ILE B O 1
ATOM 3225 N N . VAL B 1 194 ? -12.852 9.273 15.227 1 98.94 194 VAL B N 1
ATOM 3226 C CA . VAL B 1 194 ? -13.547 8.008 15 1 98.94 194 VAL B CA 1
ATOM 3227 C C . VAL B 1 194 ? -15.055 8.211 15.117 1 98.94 194 VAL B C 1
ATOM 3229 O O . VAL B 1 194 ? -15.82 7.719 14.289 1 98.94 194 VAL B O 1
ATOM 3232 N N . TYR B 1 195 ? -15.445 8.961 16.141 1 98.75 195 TYR B N 1
ATOM 3233 C CA . TYR B 1 195 ? -16.859 9.234 16.344 1 98.75 195 TYR B CA 1
ATOM 3234 C C . TYR B 1 195 ? -17.469 9.953 15.148 1 98.75 195 TYR B C 1
ATOM 3236 O O . TYR B 1 195 ? -18.5 9.539 14.625 1 98.75 195 TYR B O 1
ATOM 3244 N N . LYS B 1 196 ? -16.875 10.969 14.727 1 98.88 196 LYS B N 1
ATOM 3245 C CA . LYS B 1 196 ? -17.391 11.766 13.617 1 98.88 196 LYS B CA 1
ATOM 3246 C C . LYS B 1 196 ? -17.328 10.984 12.305 1 98.88 196 LYS B C 1
ATOM 3248 O O . LYS B 1 196 ? -18.188 11.141 11.445 1 98.88 196 LYS B O 1
ATOM 3253 N N . ALA B 1 197 ? -16.266 10.219 12.109 1 98.88 197 ALA B N 1
ATOM 3254 C CA . ALA B 1 197 ? -16.172 9.367 10.93 1 98.88 197 ALA B CA 1
ATOM 3255 C C . ALA B 1 197 ? -17.328 8.375 10.875 1 98.88 197 ALA B C 1
ATOM 3257 O O . ALA B 1 197 ? -17.906 8.164 9.812 1 98.88 197 ALA B O 1
ATOM 3258 N N . LEU B 1 198 ? -17.641 7.773 12.008 1 98.81 198 LEU B N 1
ATOM 3259 C CA . LEU B 1 198 ? -18.734 6.824 12.078 1 98.81 198 LEU B CA 1
ATOM 3260 C C . LEU B 1 198 ? -20.062 7.512 11.781 1 98.81 198 LEU B C 1
ATOM 3262 O O . LEU B 1 198 ? -20.922 6.949 11.094 1 98.81 198 LEU B O 1
ATOM 3266 N N . GLU B 1 199 ? -20.219 8.688 12.344 1 98.56 199 GLU B N 1
ATOM 3267 C CA . GLU B 1 199 ? -21.438 9.453 12.055 1 98.56 199 GLU B CA 1
ATOM 3268 C C . GLU B 1 199 ? -21.594 9.703 10.562 1 98.56 199 GLU B C 1
ATOM 3270 O O . GLU B 1 199 ? -22.672 9.508 10.008 1 98.56 199 GLU B O 1
ATOM 3275 N N . LYS B 1 200 ? -20.547 10.164 9.953 1 98.5 200 LYS B N 1
ATOM 3276 C CA . LYS B 1 200 ? -20.562 10.414 8.516 1 98.5 200 LYS B CA 1
ATOM 3277 C C . LYS B 1 200 ? -20.859 9.125 7.738 1 98.5 200 LYS B C 1
ATOM 3279 O O . LYS B 1 200 ? -21.641 9.141 6.789 1 98.5 200 LYS B O 1
ATOM 3284 N N . ALA B 1 201 ? -20.172 8.062 8.094 1 98.5 201 ALA B N 1
ATOM 3285 C CA . ALA B 1 201 ? -20.375 6.77 7.441 1 98.5 201 ALA B CA 1
ATOM 3286 C C . ALA B 1 201 ? -21.812 6.293 7.578 1 98.5 201 ALA B C 1
ATOM 3288 O O . ALA B 1 201 ? -22.422 5.863 6.598 1 98.5 201 ALA B O 1
ATOM 3289 N N . ASN B 1 202 ? -22.344 6.391 8.797 1 97.62 202 ASN B N 1
ATOM 3290 C CA . ASN B 1 202 ? -23.719 5.953 9.039 1 97.62 202 ASN B CA 1
ATOM 3291 C C . ASN B 1 202 ? -24.719 6.777 8.234 1 97.62 202 ASN B C 1
ATOM 3293 O O . ASN B 1 202 ? -25.688 6.234 7.688 1 97.62 202 ASN B O 1
ATOM 3297 N N . THR B 1 203 ? -24.531 8.047 8.211 1 97.25 203 THR B N 1
ATOM 3298 C CA . THR B 1 203 ? -25.391 8.914 7.414 1 97.25 203 THR B CA 1
ATOM 3299 C C . THR B 1 203 ? -25.359 8.508 5.945 1 97.25 203 THR B C 1
ATOM 3301 O O . THR B 1 203 ? -26.391 8.391 5.305 1 97.25 203 THR B O 1
ATOM 3304 N N . PHE B 1 204 ? -24.172 8.32 5.41 1 97.25 204 PHE B N 1
ATOM 3305 C CA . PHE B 1 204 ? -23.984 7.934 4.016 1 97.25 204 PHE B CA 1
ATOM 3306 C C . PHE B 1 204 ? -24.641 6.586 3.738 1 97.25 204 PHE B C 1
ATOM 3308 O O . PHE B 1 204 ? -25.375 6.441 2.762 1 97.25 204 PHE B O 1
ATOM 3315 N N . LEU B 1 205 ? -24.375 5.586 4.609 1 95.19 205 LEU B N 1
ATOM 3316 C CA . LEU B 1 205 ? -24.844 4.227 4.402 1 95.19 205 LEU B CA 1
ATOM 3317 C C . LEU B 1 205 ? -26.375 4.16 4.52 1 95.19 205 LEU B C 1
ATOM 3319 O O . LEU B 1 205 ? -27.031 3.434 3.768 1 95.19 205 LEU B O 1
ATOM 3323 N N . THR B 1 206 ? -26.922 4.918 5.422 1 93.25 206 THR B N 1
ATOM 3324 C CA . THR B 1 206 ? -28.375 4.965 5.578 1 93.25 206 THR B CA 1
ATOM 3325 C C . THR B 1 206 ? -29.031 5.629 4.371 1 93.25 206 THR B C 1
ATOM 3327 O O . THR B 1 206 ? -30.031 5.129 3.84 1 93.25 206 THR B O 1
ATOM 3330 N N . ALA B 1 207 ? -28.453 6.73 3.926 1 91.94 207 ALA B N 1
ATOM 3331 C CA . ALA B 1 207 ? -29.016 7.484 2.809 1 91.94 207 ALA B CA 1
ATOM 3332 C C . ALA B 1 207 ? -28.969 6.668 1.521 1 91.94 207 ALA B C 1
ATOM 3334 O O . ALA B 1 207 ? -29.891 6.738 0.703 1 91.94 207 ALA B O 1
ATOM 3335 N N . THR B 1 208 ? -27.969 5.938 1.323 1 89.44 208 THR B N 1
ATOM 3336 C CA . THR B 1 208 ? -27.797 5.234 0.058 1 89.44 208 THR B CA 1
ATOM 3337 C C . THR B 1 208 ? -28.609 3.947 0.034 1 89.44 208 THR B C 1
ATOM 3339 O O . THR B 1 208 ? -28.938 3.438 -1.038 1 89.44 208 THR B O 1
ATOM 3342 N N . ARG B 1 209 ? -28.844 3.32 1.17 1 84.38 209 ARG B N 1
ATOM 3343 C CA . ARG B 1 209 ? -29.734 2.176 1.235 1 84.38 209 ARG B CA 1
ATOM 3344 C C . ARG B 1 209 ? -31.156 2.568 0.816 1 84.38 209 ARG B C 1
ATOM 3346 O O . ARG B 1 209 ? -31.844 1.789 0.165 1 84.38 209 ARG B O 1
ATOM 3353 N N . GLU B 1 210 ? -31.469 3.729 1.121 1 78.25 210 GLU B N 1
ATOM 3354 C CA . GLU B 1 210 ? -32.781 4.242 0.785 1 78.25 210 GLU B CA 1
ATOM 3355 C C . GLU B 1 210 ? -32.906 4.512 -0.712 1 78.25 210 GLU B C 1
ATOM 3357 O O . GLU B 1 210 ? -33.969 4.273 -1.306 1 78.25 210 GLU B O 1
ATOM 3362 N N . ILE B 1 211 ? -31.844 4.984 -1.331 1 74.44 211 ILE B N 1
ATOM 3363 C CA . ILE B 1 211 ? -31.844 5.281 -2.76 1 74.44 211 ILE B CA 1
ATOM 3364 C C . ILE B 1 211 ? -31.812 3.98 -3.557 1 74.44 211 ILE B C 1
ATOM 3366 O O . ILE B 1 211 ? -32.531 3.83 -4.551 1 74.44 211 ILE B O 1
ATOM 3370 N N . GLY B 1 212 ? -30.812 3.051 -3.207 1 64.62 212 GLY B N 1
ATOM 3371 C CA . GLY B 1 212 ? -30.75 1.76 -3.871 1 64.62 212 GLY B CA 1
ATOM 3372 C C . GLY B 1 212 ? -32.031 0.969 -3.787 1 64.62 212 GLY B C 1
ATOM 3373 O O . GLY B 1 212 ? -32.438 0.303 -4.75 1 64.62 212 GLY B O 1
ATOM 3374 N N . GLY B 1 213 ? -32.594 0.98 -2.59 1 54.97 213 GLY B N 1
ATOM 3375 C CA . GLY B 1 213 ? -33.906 0.381 -2.438 1 54.97 213 GLY B CA 1
ATOM 3376 C C . GLY B 1 213 ? -34.938 1.029 -3.312 1 54.97 213 GLY B C 1
ATOM 3377 O O . GLY B 1 213 ? -35.812 0.346 -3.85 1 54.97 213 GLY B O 1
ATOM 3378 N N . ALA B 1 214 ? -34.75 2.234 -3.463 1 51.28 214 ALA B N 1
ATOM 3379 C CA . ALA B 1 214 ? -35.719 2.955 -4.293 1 51.28 214 ALA B CA 1
ATOM 3380 C C . ALA B 1 214 ? -35.531 2.635 -5.77 1 51.28 214 ALA B C 1
ATOM 3382 O O . ALA B 1 214 ? -36.5 2.498 -6.52 1 51.28 214 ALA B O 1
ATOM 3383 N N . GLN B 1 215 ? -34.188 2.559 -6.148 1 52.41 215 GLN B N 1
ATOM 3384 C CA . GLN B 1 215 ? -33.906 2.266 -7.551 1 52.41 215 GLN B CA 1
ATOM 3385 C C . GLN B 1 215 ? -34.312 0.841 -7.91 1 52.41 215 GLN B C 1
ATOM 3387 O O . GLN B 1 215 ? -34.75 0.583 -9.031 1 52.41 215 GLN B O 1
ATOM 3392 N N . HIS B 1 216 ? -33.969 -0.044 -6.926 1 50.16 216 HIS B N 1
ATOM 3393 C CA . HIS B 1 216 ? -34.406 -1.417 -7.125 1 50.16 216 HIS B CA 1
ATOM 3394 C C . HIS B 1 216 ? -35.938 -1.492 -7.211 1 50.16 216 HIS B C 1
ATOM 3396 O O . HIS B 1 216 ? -36.469 -2.227 -8.039 1 50.16 216 HIS B O 1
ATOM 3402 N N . ASN B 1 217 ? -36.656 -0.729 -6.438 1 46.19 217 ASN B N 1
ATOM 3403 C CA . ASN B 1 217 ? -38.094 -0.689 -6.473 1 46.19 217 ASN B CA 1
ATOM 3404 C C . ASN B 1 217 ? -38.625 -0.013 -7.738 1 46.19 217 ASN B C 1
ATOM 3406 O O . ASN B 1 217 ? -39.625 -0.423 -8.297 1 46.19 217 ASN B O 1
ATOM 3410 N N . ALA B 1 218 ? -37.875 0.878 -8.203 1 49.12 218 ALA B N 1
ATOM 3411 C CA . ALA B 1 218 ? -38.312 1.556 -9.43 1 49.12 218 ALA B CA 1
ATOM 3412 C C . ALA B 1 218 ? -38.125 0.654 -10.648 1 49.12 218 ALA B C 1
ATOM 3414 O O . ALA B 1 218 ? -38.938 0.645 -11.555 1 49.12 218 ALA B O 1
ATOM 3415 N N . THR B 1 219 ? -36.938 -0.024 -10.602 1 47.97 219 THR B N 1
ATOM 3416 C CA . THR B 1 219 ? -36.656 -0.938 -11.703 1 47.97 219 THR B CA 1
ATOM 3417 C C . THR B 1 219 ? -37.656 -2.1 -11.695 1 47.97 219 THR B C 1
ATOM 3419 O O . THR B 1 219 ? -38.031 -2.604 -12.758 1 47.97 219 THR B O 1
ATOM 3422 N N . GLN B 1 220 ? -38.062 -2.496 -10.562 1 47.5 220 GLN B N 1
ATOM 3423 C CA . GLN B 1 220 ? -39.062 -3.545 -10.477 1 47.5 220 GLN B CA 1
ATOM 3424 C C . GLN B 1 220 ? -40.406 -3.041 -10.961 1 47.5 220 GLN B C 1
ATOM 3426 O O . GLN B 1 220 ? -41.156 -3.771 -11.625 1 47.5 220 GLN B O 1
ATOM 3431 N N . VAL B 1 221 ? -40.688 -1.872 -10.688 1 51.06 221 VAL B N 1
ATOM 3432 C CA . VAL B 1 221 ? -41.969 -1.293 -11.102 1 51.06 221 VAL B CA 1
ATOM 3433 C C . VAL B 1 221 ? -42 -1.152 -12.625 1 51.06 221 VAL B C 1
ATOM 3435 O O . VAL B 1 221 ? -43 -1.435 -13.25 1 51.06 221 VAL B O 1
ATOM 3438 N N . ASP B 1 222 ? -40.906 -0.704 -13.164 1 46.84 222 ASP B N 1
ATOM 3439 C CA . ASP B 1 222 ? -40.875 -0.5 -14.609 1 46.84 222 ASP B CA 1
ATOM 3440 C C . ASP B 1 222 ? -40.938 -1.832 -15.352 1 46.84 222 ASP B C 1
ATOM 3442 O O . ASP B 1 222 ? -41.5 -1.917 -16.438 1 46.84 222 ASP B O 1
ATOM 3446 N N . ARG B 1 223 ? -40.406 -2.92 -14.828 1 46.97 223 ARG B N 1
ATOM 3447 C CA . ARG B 1 223 ? -40.469 -4.25 -15.422 1 46.97 223 ARG B CA 1
ATOM 3448 C C . ARG B 1 223 ? -41.906 -4.797 -15.383 1 46.97 223 ARG B C 1
ATOM 3450 O O . ARG B 1 223 ? -42.344 -5.484 -16.312 1 46.97 223 ARG B O 1
ATOM 3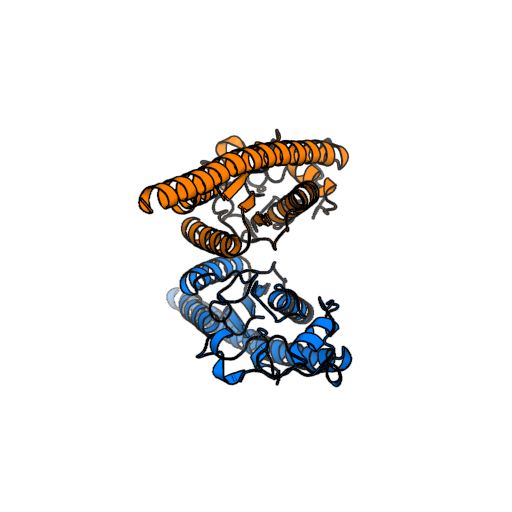457 N N . VAL B 1 224 ? -42.625 -4.465 -14.406 1 52.25 224 VAL B N 1
ATOM 3458 C CA . VAL B 1 224 ? -44 -4.926 -14.273 1 52.25 224 VAL B CA 1
ATOM 3459 C C . VAL B 1 224 ? -44.875 -4.184 -15.266 1 52.25 224 VAL B C 1
ATOM 3461 O O . VAL B 1 224 ? -45.812 -4.766 -15.812 1 52.25 224 VAL B O 1
ATOM 3464 N N . GLN B 1 225 ? -44.5 -2.971 -15.43 1 47.38 225 GLN B N 1
ATOM 3465 C CA . GLN B 1 225 ? -45.406 -2.225 -16.297 1 47.38 225 GLN B CA 1
ATOM 3466 C C . GLN B 1 225 ? -45.188 -2.598 -17.766 1 47.38 225 GLN B C 1
ATOM 3468 O O . GLN B 1 225 ? -46.062 -2.359 -18.609 1 47.38 225 GLN B O 1
ATOM 3473 N N . ARG B 1 226 ? -44 -3.232 -18.031 1 48.03 226 ARG B N 1
ATOM 3474 C CA . ARG B 1 226 ? -43.781 -3.529 -19.438 1 48.03 226 ARG B CA 1
ATOM 3475 C C . ARG B 1 226 ? -44.375 -4.875 -19.828 1 48.03 226 ARG B C 1
ATOM 3477 O O . ARG B 1 226 ? -44.375 -5.254 -21 1 48.03 226 ARG B O 1
ATOM 3484 N N . VAL B 1 227 ? -44.656 -5.66 -18.75 1 41.12 227 VAL B N 1
ATOM 3485 C CA . VAL B 1 227 ? -45.281 -6.934 -19.047 1 41.12 227 VAL B CA 1
ATOM 3486 C C . VAL B 1 227 ? -46.781 -6.711 -19.312 1 41.12 227 VAL B C 1
ATOM 3488 O O . VAL B 1 227 ? -47.531 -7.668 -19.547 1 41.12 227 VAL B O 1
ATOM 3491 N N . ASP B 1 228 ? -47.156 -5.465 -19.297 1 33.88 228 ASP B N 1
ATOM 3492 C CA . ASP B 1 228 ? -48.5 -5.43 -19.859 1 33.88 228 ASP B CA 1
ATOM 3493 C C . ASP B 1 228 ? -48.469 -5.195 -21.359 1 33.88 228 ASP B C 1
ATOM 3495 O O . ASP B 1 228 ? -47.688 -4.371 -21.859 1 33.88 228 ASP B O 1
#